Protein AF-0000000081275945 (afdb_homodimer)

Foldseek 3Di:
DAEEEEEDELAQLLLVQAVVLCVPAPPDDYQYEYEYALCPNVNVVVCVVVVHHYHYWNHQLADQVRRLVRLVPIDDFKYWYAYSNKGWAHCQVVLVVVVCVVCPPAWAKEAAEEEECDCPPPPRHHHDHQDLDSVRHNVVVVRVVLVPDDQDAKDFLDHDPRIMTGSCLCVVLPHFDSLQPNCVCSSLVSVLSSLLVPYLTYMHRRSRYMYGSPPPCVVVFDHAPNQLLVLLVQVAGSVCPSVVQSNCSRDPPSVVDDSRDDHDPVSNVVNVVCVPDDPPVVVCCVTCVPSVNGHDDPPDPPPPPD/DAEEEEEDELAQLLLVQAVVLCVPAPPDDYQYEYEYALCPNVNVVVCVVVVHHYHYWNHQLADQVRRLVRLVPIDDFKYWYAYSNKGWAHCQVVLVVVVCVVCPPAWAKEAAEEEECDCPPPPRHHHDHQDLHSVRHNVVVVRVVLVPDDQDAKDFLDHDPRIMTGSCLCVVLPHFDSLQPNCPCSSLVSVLSSLLVPYLTYMHRRSRYMYGSPPPCVVVFDHAPNQLLVLLVQVAGSVCPSVVQSNCSRDPPSVVDDSRDDHDPVSNVVNVVCVPDDPPVVVCCVTCVPSVNGHDDPPDPRPPPD

Nearest PDB structures (foldseek):
  6nqt-assembly1_A  TM=5.683E-01  e=6.357E-11  Homo sapiens
  4d11-assembly1_B  TM=5.489E-01  e=9.739E-11  Homo sapiens
  6nqt-assembly3_F  TM=5.423E-01  e=8.622E-11  Homo sapiens
  6nqt-assembly3_E-2  TM=5.352E-01  e=9.739E-11  Homo sapiens
  6h4m-assembly3_P  TM=6.325E-01  e=1.311E-06  Staphylococcus aureus subsp. aureus N315

Organism: Ralstonia solanacearum (NCBI:txid305)

Structure (mmCIF, N/CA/C/O backbone):
data_AF-0000000081275945-model_v1
#
loop_
_entity.id
_entity.type
_entity.pdbx_description
1 polymer Glycosyltransferase
#
loop_
_atom_site.group_PDB
_atom_site.id
_atom_site.type_symbol
_atom_site.label_atom_id
_atom_site.label_alt_id
_atom_site.label_comp_id
_atom_site.label_asym_id
_atom_site.label_entity_id
_atom_site.label_seq_id
_atom_site.pdbx_PDB_ins_code
_atom_site.Cartn_x
_atom_site.Cartn_y
_atom_site.Cartn_z
_atom_site.occupancy
_atom_site.B_iso_or_equiv
_atom_site.auth_seq_id
_atom_site.auth_comp_id
_atom_site.auth_asym_id
_atom_site.auth_atom_id
_atom_site.pdbx_PDB_model_num
ATOM 1 N N . MET A 1 1 ? -8.793 5.34 21.632 1 93.37 1 MET A N 1
ATOM 2 C CA . MET A 1 1 ? -7.373 5.041 21.471 1 93.37 1 MET A CA 1
ATOM 3 C C . MET A 1 1 ? -7.004 4.93 19.996 1 93.37 1 MET A C 1
ATOM 5 O O . MET A 1 1 ? -7.777 4.398 19.197 1 93.37 1 MET A O 1
ATOM 9 N N . PHE A 1 2 ? -5.92 5.597 19.597 1 98.41 2 PHE A N 1
ATOM 10 C CA . PHE A 1 2 ? -5.43 5.589 18.223 1 98.41 2 PHE A CA 1
ATOM 11 C C . PHE A 1 2 ? -3.974 5.143 18.171 1 98.41 2 PHE A C 1
ATOM 13 O O . PHE A 1 2 ? -3.258 5.223 19.171 1 98.41 2 PHE A O 1
ATOM 20 N N . SER A 1 3 ? -3.589 4.528 17.109 1 98.8 3 SER A N 1
ATOM 21 C CA . SER A 1 3 ? -2.171 4.451 16.772 1 98.8 3 SER A CA 1
ATOM 22 C C . SER A 1 3 ? -1.701 5.719 16.067 1 98.8 3 SER A C 1
ATOM 24 O O . SER A 1 3 ? -2.115 5.999 14.94 1 98.8 3 SER A O 1
ATOM 26 N N . ILE A 1 4 ? -0.841 6.495 16.691 1 98.92 4 ILE A N 1
ATOM 27 C CA . ILE A 1 4 ? -0.388 7.772 16.153 1 98.92 4 ILE A CA 1
ATOM 28 C C . ILE A 1 4 ? 0.962 7.592 15.463 1 98.92 4 ILE A C 1
ATOM 30 O O . ILE A 1 4 ? 1.951 7.229 16.104 1 98.92 4 ILE A O 1
ATOM 34 N N . LEU A 1 5 ? 0.997 7.812 14.179 1 98.88 5 LEU A N 1
ATOM 35 C CA . LEU A 1 5 ? 2.211 7.712 13.376 1 98.88 5 LEU A CA 1
ATOM 36 C C . LEU A 1 5 ? 2.858 9.081 13.196 1 98.88 5 LEU A C 1
ATOM 38 O O . LEU A 1 5 ? 2.214 10.019 12.722 1 98.88 5 LEU A O 1
ATOM 42 N N . ILE A 1 6 ? 4.149 9.181 13.519 1 98.76 6 ILE A N 1
ATOM 43 C CA . ILE A 1 6 ? 4.857 10.453 13.428 1 98.76 6 ILE A CA 1
ATOM 44 C C . ILE A 1 6 ? 6.187 10.252 12.706 1 98.76 6 ILE A C 1
ATOM 46 O O . ILE A 1 6 ? 7.115 9.654 13.256 1 98.76 6 ILE A O 1
ATOM 50 N N . PRO A 1 7 ? 6.316 10.725 11.525 1 97.99 7 PRO A N 1
ATOM 51 C CA . PRO A 1 7 ? 7.638 10.774 10.896 1 97.99 7 PRO A CA 1
ATOM 52 C C . PRO A 1 7 ? 8.461 11.979 11.346 1 97.99 7 PRO A C 1
ATOM 54 O O . PRO A 1 7 ? 7.909 13.059 11.57 1 97.99 7 PRO A O 1
ATOM 57 N N . THR A 1 8 ? 9.705 11.781 11.511 1 97.51 8 THR A N 1
ATOM 58 C CA . THR A 1 8 ? 10.584 12.874 11.912 1 97.51 8 THR A CA 1
ATOM 59 C C . THR A 1 8 ? 11.935 12.767 11.211 1 97.51 8 THR A C 1
ATOM 61 O O . THR A 1 8 ? 12.4 11.665 10.913 1 97.51 8 THR A O 1
ATOM 64 N N . TRP A 1 9 ? 12.497 13.9 10.874 1 96.52 9 TRP A N 1
ATOM 65 C CA . TRP A 1 9 ? 13.81 13.959 10.241 1 96.52 9 TRP A CA 1
ATOM 66 C C . TRP A 1 9 ? 14.696 14.999 10.919 1 96.52 9 TRP A C 1
ATOM 68 O O . TRP A 1 9 ? 14.606 16.192 10.618 1 96.52 9 TRP A O 1
ATOM 78 N N . ASN A 1 10 ? 15.546 14.55 11.836 1 95.21 10 ASN A N 1
ATOM 79 C CA . ASN A 1 10 ? 16.483 15.41 12.552 1 95.21 10 ASN A CA 1
ATOM 80 C C . ASN A 1 10 ? 15.8 16.673 13.07 1 95.21 10 ASN A C 1
ATOM 82 O O . ASN A 1 10 ? 16.256 17.785 12.799 1 95.21 10 ASN A O 1
ATOM 86 N N . ASN A 1 11 ? 14.772 16.487 13.793 1 95.91 11 ASN A N 1
ATOM 87 C CA . ASN A 1 11 ? 13.92 17.553 14.309 1 95.91 11 ASN A CA 1
ATOM 88 C C . ASN A 1 11 ? 13.531 17.306 15.764 1 95.91 11 ASN A C 1
ATOM 90 O O . ASN A 1 11 ? 12.373 17.492 16.142 1 95.91 11 ASN A O 1
ATOM 94 N N . LEU A 1 12 ? 14.466 16.996 16.586 1 97.72 12 LEU A N 1
ATOM 95 C CA . LEU A 1 12 ? 14.256 16.484 17.936 1 97.72 12 LEU A CA 1
ATOM 96 C C . LEU A 1 12 ? 13.453 17.473 18.774 1 97.72 12 LEU A C 1
ATOM 98 O O . LEU A 1 12 ? 12.478 17.092 19.427 1 97.72 12 LEU A O 1
ATOM 102 N N . PRO A 1 13 ? 13.761 18.812 18.769 1 97.78 13 PRO A N 1
ATOM 103 C CA . PRO A 1 13 ? 12.997 19.708 19.64 1 97.78 13 PRO A CA 1
ATOM 104 C C . PRO A 1 13 ? 11.509 19.736 19.298 1 97.78 13 PRO A C 1
ATOM 106 O O . PRO A 1 13 ? 10.666 19.786 20.197 1 97.78 13 PRO A O 1
ATOM 109 N N . TYR A 1 14 ? 11.193 19.664 18.021 1 97.69 14 TYR A N 1
ATOM 110 C CA . TYR A 1 14 ? 9.797 19.633 17.6 1 97.69 14 TYR A CA 1
ATOM 111 C C . TYR A 1 14 ? 9.133 18.323 18.008 1 97.69 14 TYR A C 1
ATOM 113 O O . TYR A 1 14 ? 8.007 18.321 18.512 1 97.69 14 TYR A O 1
ATOM 121 N N . LEU A 1 15 ? 9.831 17.261 17.764 1 98.21 15 LEU A N 1
ATOM 122 C CA . LEU A 1 15 ? 9.294 15.951 18.112 1 98.21 15 LEU A CA 1
ATOM 123 C C . LEU A 1 15 ? 8.979 15.871 19.602 1 98.21 15 LEU A C 1
ATOM 125 O O . LEU A 1 15 ? 7.934 15.344 19.992 1 98.21 15 LEU A O 1
ATOM 129 N N . GLN A 1 16 ? 9.868 16.356 20.435 1 98.6 16 GLN A N 1
ATOM 130 C CA . GLN A 1 16 ? 9.67 16.337 21.88 1 98.6 16 GLN A CA 1
ATOM 131 C C . GLN A 1 16 ? 8.414 17.109 22.273 1 98.6 16 GLN A C 1
ATOM 133 O O . GLN A 1 16 ? 7.609 16.628 23.074 1 98.6 16 GLN A O 1
ATOM 138 N N . LEU A 1 17 ? 8.26 18.294 21.689 1 98.09 17 LEU A N 1
ATOM 139 C CA . LEU A 1 17 ? 7.067 19.085 21.971 1 98.09 17 LEU A CA 1
ATOM 140 C C . LEU A 1 17 ? 5.808 18.347 21.53 1 98.09 17 LEU A C 1
ATOM 142 O O . LEU A 1 17 ? 4.802 18.345 22.243 1 98.09 17 LEU A O 1
ATOM 146 N N . CYS A 1 18 ? 5.875 17.748 20.367 1 98.47 18 CYS A N 1
ATOM 147 C CA . CYS A 1 18 ? 4.748 17.01 19.808 1 98.47 18 CYS A CA 1
ATOM 148 C C . CYS A 1 18 ? 4.333 15.868 20.728 1 98.47 18 CYS A C 1
ATOM 150 O O . CYS A 1 18 ? 3.182 15.804 21.164 1 98.47 18 CYS A O 1
ATOM 152 N N . ILE A 1 19 ? 5.259 15.031 21.103 1 98.79 19 ILE A N 1
ATOM 153 C CA . ILE A 1 19 ? 4.978 13.842 21.899 1 98.79 19 ILE A CA 1
ATOM 154 C C . ILE A 1 19 ? 4.547 14.252 23.306 1 98.79 19 ILE A C 1
ATOM 156 O O . ILE A 1 19 ? 3.617 13.673 23.871 1 98.79 19 ILE A O 1
ATOM 160 N N . GLU A 1 20 ? 5.212 15.234 23.873 1 98.39 20 GLU A N 1
ATOM 161 C CA . GLU A 1 20 ? 4.82 15.724 25.191 1 98.39 20 GLU A CA 1
ATOM 162 C C . GLU A 1 20 ? 3.387 16.247 25.182 1 98.39 20 GLU A C 1
ATOM 164 O O . GLU A 1 20 ? 2.631 16.02 26.129 1 98.39 20 GLU A O 1
ATOM 169 N N . SER A 1 21 ? 3.039 16.983 24.143 1 98.66 21 SER A N 1
ATOM 170 C CA . SER A 1 21 ? 1.681 17.509 24.057 1 98.66 21 SER A CA 1
ATOM 171 C C . SER A 1 21 ? 0.657 16.382 23.965 1 98.66 21 SER A C 1
ATOM 173 O O . SER A 1 21 ? -0.439 16.485 24.521 1 98.66 21 SER A O 1
ATOM 175 N N . ILE A 1 22 ? 0.912 15.263 23.225 1 98.73 22 ILE A N 1
ATOM 176 C CA . ILE A 1 22 ? 0.034 14.1 23.158 1 98.73 22 ILE A CA 1
ATOM 177 C C . ILE A 1 22 ? -0.134 13.499 24.552 1 98.73 22 ILE A C 1
ATOM 179 O O . ILE A 1 22 ? -1.255 13.217 24.982 1 98.73 22 ILE A O 1
ATOM 183 N N . ARG A 1 23 ? 0.96 13.367 25.273 1 98.18 23 ARG A N 1
ATOM 184 C CA . ARG A 1 23 ? 0.937 12.754 26.597 1 98.18 23 ARG A CA 1
ATOM 185 C C . ARG A 1 23 ? 0.166 13.62 27.587 1 98.18 23 ARG A C 1
ATOM 187 O O . ARG A 1 23 ? -0.588 13.105 28.415 1 98.18 23 ARG A O 1
ATOM 194 N N . ARG A 1 24 ? 0.3 14.868 27.473 1 97.97 24 ARG A N 1
ATOM 195 C CA . ARG A 1 24 ? -0.245 15.783 28.47 1 97.97 24 ARG A CA 1
ATOM 196 C C . ARG A 1 24 ? -1.715 16.081 28.195 1 97.97 24 ARG A C 1
ATOM 198 O O . ARG A 1 24 ? -2.5 16.271 29.126 1 97.97 24 ARG A O 1
ATOM 205 N N . HIS A 1 25 ? -2.066 16.153 26.984 1 98.29 25 HIS A N 1
ATOM 206 C CA . HIS A 1 25 ? -3.356 16.761 26.676 1 98.29 25 HIS A CA 1
ATOM 207 C C . HIS A 1 25 ? -4.342 15.724 26.148 1 98.29 25 HIS A C 1
ATOM 209 O O . HIS A 1 25 ? -5.47 16.063 25.784 1 98.29 25 HIS A O 1
ATOM 215 N N . SER A 1 26 ? -3.964 14.441 26.08 1 98.45 26 SER A N 1
ATOM 216 C CA . SER A 1 26 ? -4.862 13.394 25.604 1 98.45 26 SER A CA 1
ATOM 217 C C . SER A 1 26 ? -5.705 12.829 26.742 1 98.45 26 SER A C 1
ATOM 219 O O . SER A 1 26 ? -5.217 12.671 27.864 1 98.45 26 SER A O 1
ATOM 221 N N . ALA A 1 27 ? -6.92 12.495 26.472 1 98.13 27 ALA A N 1
ATOM 222 C CA . ALA A 1 27 ? -7.834 11.855 27.414 1 98.13 27 ALA A CA 1
ATOM 223 C C . ALA A 1 27 ? -7.655 10.34 27.409 1 98.13 27 ALA A C 1
ATOM 225 O O . ALA A 1 27 ? -8.056 9.658 28.356 1 98.13 27 ALA A O 1
ATOM 226 N N . PHE A 1 28 ? -7.091 9.815 26.365 1 98.04 28 PHE A N 1
ATOM 227 C CA . PHE A 1 28 ? -6.907 8.379 26.189 1 98.04 28 PHE A CA 1
ATOM 228 C C . PHE A 1 28 ? -5.428 8.035 26.051 1 98.04 28 PHE A C 1
ATOM 230 O O . PHE A 1 28 ? -4.611 8.903 25.737 1 98.04 28 PHE A O 1
ATOM 237 N N . GLU A 1 29 ? -5.121 6.796 26.38 1 97.29 29 GLU A N 1
ATOM 238 C CA . GLU A 1 29 ? -3.778 6.3 26.099 1 97.29 29 GLU A CA 1
ATOM 239 C C . GLU A 1 29 ? -3.64 5.873 24.641 1 97.29 29 GLU A C 1
ATOM 241 O O . GLU A 1 29 ? -4.303 4.932 24.199 1 97.29 29 GLU A O 1
ATOM 246 N N . HIS A 1 30 ? -2.798 6.543 23.949 1 98.48 30 HIS A N 1
ATOM 247 C CA . HIS A 1 30 ? -2.578 6.254 22.537 1 98.48 30 HIS A CA 1
ATOM 248 C C . HIS A 1 30 ? -1.266 5.506 22.325 1 98.48 30 HIS A C 1
ATOM 250 O O . HIS A 1 30 ? -0.361 5.582 23.16 1 98.48 30 HIS A O 1
ATOM 256 N N . GLU A 1 31 ? -1.251 4.701 21.315 1 98.5 31 GLU A N 1
ATOM 257 C CA . GLU A 1 31 ? -0.007 4.129 20.808 1 98.5 31 GLU A CA 1
ATOM 258 C C . GLU A 1 31 ? 0.742 5.128 19.931 1 98.5 31 GLU A C 1
ATOM 260 O O . GLU A 1 31 ? 0.194 5.633 18.948 1 98.5 31 GLU A O 1
ATOM 265 N N . ILE A 1 32 ? 1.976 5.472 20.318 1 98.84 32 ILE A N 1
ATOM 266 C CA . ILE A 1 32 ? 2.779 6.402 19.531 1 98.84 32 ILE A CA 1
ATOM 267 C C . ILE A 1 32 ? 3.863 5.636 18.776 1 98.84 32 ILE A C 1
ATOM 269 O O . ILE A 1 32 ? 4.655 4.909 19.381 1 98.84 32 ILE A O 1
ATOM 273 N N . ILE A 1 33 ? 3.873 5.74 17.5 1 98.84 33 ILE A N 1
ATOM 274 C CA . ILE A 1 33 ? 4.841 5.098 16.618 1 98.84 33 ILE A CA 1
ATOM 275 C C . ILE A 1 33 ? 5.603 6.16 15.828 1 98.84 33 ILE A C 1
ATOM 277 O O . ILE A 1 33 ? 5.002 6.943 15.088 1 98.84 33 ILE A O 1
ATOM 281 N N . VAL A 1 34 ? 6.935 6.175 15.951 1 98.83 34 VAL A N 1
ATOM 282 C CA . VAL A 1 34 ? 7.753 7.198 15.308 1 98.83 34 VAL A CA 1
ATOM 283 C C . VAL A 1 34 ? 8.594 6.568 14.201 1 98.83 34 VAL A C 1
ATOM 285 O O . VAL A 1 34 ? 9.165 5.49 14.383 1 98.83 34 VAL A O 1
ATOM 288 N N . HIS A 1 35 ? 8.6 7.149 13.055 1 98.54 35 HIS A N 1
ATOM 289 C CA . HIS A 1 35 ? 9.637 6.823 12.083 1 98.54 35 HIS A CA 1
ATOM 290 C C . HIS A 1 35 ? 10.757 7.858 12.102 1 98.54 35 HIS A C 1
ATOM 292 O O . HIS A 1 35 ? 10.519 9.041 11.844 1 98.54 35 HIS A O 1
ATOM 298 N N . VAL A 1 36 ? 11.958 7.4 12.322 1 98.39 36 VAL A N 1
ATOM 299 C CA . VAL A 1 36 ? 13.105 8.297 12.415 1 98.39 36 VAL A CA 1
ATOM 300 C C . VAL A 1 36 ? 13.908 8.245 11.118 1 98.39 36 VAL A C 1
ATOM 302 O O . VAL A 1 36 ? 14.534 7.229 10.808 1 98.39 36 VAL A O 1
ATOM 305 N N . ASN A 1 37 ? 13.833 9.302 10.373 1 96.96 37 ASN A N 1
ATOM 306 C CA . ASN A 1 37 ? 14.748 9.481 9.25 1 96.96 37 ASN A CA 1
ATOM 307 C C . ASN A 1 37 ? 16.113 9.981 9.714 1 96.96 37 ASN A C 1
ATOM 309 O O . ASN A 1 37 ? 16.22 11.066 10.288 1 96.96 37 ASN A O 1
ATOM 313 N N . GLU A 1 38 ? 17.226 9.25 9.409 1 95.34 38 GLU A N 1
ATOM 314 C CA . GLU A 1 38 ? 18.602 9.604 9.745 1 95.34 38 GLU A CA 1
ATOM 315 C C . GLU A 1 38 ? 18.81 9.636 11.257 1 95.34 38 GLU A C 1
ATOM 317 O O . GLU A 1 38 ? 19.193 8.63 11.857 1 95.34 38 GLU A O 1
ATOM 322 N N . GLY A 1 39 ? 18.215 10.647 11.979 1 95.79 39 GLY A N 1
ATOM 323 C CA . GLY A 1 39 ? 18.188 10.663 13.433 1 95.79 39 GLY A CA 1
ATOM 324 C C . GLY A 1 39 ? 19.537 10.98 14.052 1 95.79 39 GLY A C 1
ATOM 325 O O . GLY A 1 39 ? 19.783 10.657 15.216 1 95.79 39 GLY A O 1
ATOM 326 N N . THR A 1 40 ? 20.44 11.647 13.35 1 96.33 40 THR A N 1
ATOM 327 C CA . THR A 1 40 ? 21.801 11.904 13.806 1 96.33 40 THR A CA 1
ATOM 328 C C . THR A 1 40 ? 21.836 13.094 14.762 1 96.33 40 THR A C 1
ATOM 330 O O . THR A 1 40 ? 22.87 13.378 15.37 1 96.33 40 THR A O 1
ATOM 333 N N . ASP A 1 41 ? 20.768 13.779 14.98 1 97.12 41 ASP A N 1
ATOM 334 C CA . ASP A 1 41 ? 20.715 14.938 15.866 1 97.12 41 ASP A CA 1
ATOM 335 C C . ASP A 1 41 ? 20.334 14.527 17.286 1 97.12 41 ASP A C 1
ATOM 337 O O . ASP A 1 41 ? 19.951 15.369 18.101 1 97.12 41 ASP A O 1
ATOM 341 N N . GLY A 1 42 ? 20.373 13.243 17.53 1 98.33 42 GLY A N 1
ATOM 342 C CA . GLY A 1 42 ? 19.984 12.737 18.837 1 98.33 42 GLY A CA 1
ATOM 343 C C . GLY A 1 42 ? 18.57 12.19 18.868 1 98.33 42 GLY A C 1
ATOM 344 O O . GLY A 1 42 ? 18.15 11.596 19.863 1 98.33 42 GLY A O 1
ATOM 345 N N . THR A 1 43 ? 17.845 12.317 17.802 1 98.39 43 THR A N 1
ATOM 346 C CA . THR A 1 43 ? 16.446 11.91 17.736 1 98.39 43 THR A CA 1
ATOM 347 C C . THR A 1 43 ? 16.309 10.406 17.953 1 98.39 43 THR A C 1
ATOM 349 O O . THR A 1 43 ? 15.478 9.962 18.748 1 98.39 43 THR A O 1
ATOM 352 N N . LEU A 1 44 ? 17.117 9.646 17.236 1 98.29 44 LEU A N 1
ATOM 353 C CA . LEU A 1 44 ? 17.012 8.195 17.346 1 98.29 44 LEU A CA 1
ATOM 354 C C . LEU A 1 44 ? 17.283 7.736 18.774 1 98.29 44 LEU A C 1
ATOM 356 O O . LEU A 1 44 ? 16.537 6.921 19.321 1 98.29 44 LEU A O 1
ATOM 360 N N . GLU A 1 45 ? 18.308 8.252 19.39 1 98.39 45 GLU A N 1
ATOM 361 C CA . GLU A 1 45 ? 18.65 7.921 20.77 1 98.39 45 GLU A CA 1
ATOM 362 C C . GLU A 1 45 ? 17.517 8.288 21.723 1 98.39 45 GLU A C 1
ATOM 364 O O . GLU A 1 45 ? 17.196 7.527 22.638 1 98.39 45 GLU A O 1
ATOM 369 N N . TRP A 1 46 ? 16.998 9.423 21.521 1 98.76 46 TRP A N 1
ATOM 370 C CA . TRP A 1 46 ? 15.922 9.893 22.388 1 98.76 46 TRP A CA 1
ATOM 371 C C . TRP A 1 46 ? 14.692 9 22.261 1 98.76 46 TRP A C 1
ATOM 373 O O . TRP A 1 46 ? 14.092 8.614 23.267 1 98.76 46 TRP A O 1
ATOM 383 N N . VAL A 1 47 ? 14.3 8.659 21.054 1 98.71 47 VAL A N 1
ATOM 384 C CA . VAL A 1 47 ? 13.146 7.803 20.796 1 98.71 47 VAL A CA 1
ATOM 385 C C . VAL A 1 47 ? 13.343 6.45 21.475 1 98.71 47 VAL A C 1
ATOM 387 O O . VAL A 1 47 ? 12.426 5.93 22.115 1 98.71 47 VAL A O 1
ATOM 390 N N . ARG A 1 48 ? 14.49 5.919 21.345 1 97.94 48 ARG A N 1
ATOM 391 C CA . ARG A 1 48 ? 14.818 4.648 21.981 1 97.94 48 ARG A CA 1
ATOM 392 C C . ARG A 1 48 ? 14.768 4.766 23.501 1 97.94 48 ARG A C 1
ATOM 394 O O . ARG A 1 48 ? 14.222 3.894 24.179 1 97.94 48 ARG A O 1
ATOM 401 N N . ALA A 1 49 ? 15.298 5.839 24.017 1 98.28 49 ALA A N 1
ATOM 402 C CA . ALA A 1 49 ? 15.317 6.065 25.459 1 98.28 49 ALA A CA 1
ATOM 403 C C . ALA A 1 49 ? 13.901 6.197 26.013 1 98.28 49 ALA A C 1
ATOM 405 O O . ALA A 1 49 ? 13.632 5.797 27.148 1 98.28 49 ALA A O 1
ATOM 406 N N . GLN A 1 50 ? 13.012 6.727 25.233 1 98.05 50 GLN A N 1
ATOM 407 C CA . GLN A 1 50 ? 11.624 6.907 25.646 1 98.05 50 GLN A CA 1
ATOM 408 C C . GLN A 1 50 ? 10.845 5.599 25.544 1 98.05 50 GLN A C 1
ATOM 410 O O . GLN A 1 50 ? 9.685 5.527 25.955 1 98.05 50 GLN A O 1
ATOM 415 N N . GLY A 1 51 ? 11.432 4.59 24.969 1 97.28 51 GLY A N 1
ATOM 416 C CA . GLY A 1 51 ? 10.75 3.318 24.789 1 97.28 51 GLY A CA 1
ATOM 417 C C . GLY A 1 51 ? 9.633 3.38 23.765 1 97.28 51 GLY A C 1
ATOM 418 O O . GLY A 1 51 ? 8.678 2.603 23.832 1 97.28 51 GLY A O 1
ATOM 419 N N . LEU A 1 52 ? 9.708 4.295 22.87 1 98.04 52 LEU A N 1
ATOM 420 C CA . LEU A 1 52 ? 8.674 4.44 21.851 1 98.04 52 LEU A CA 1
ATOM 421 C C . LEU A 1 52 ? 8.848 3.4 20.748 1 98.04 52 LEU A C 1
ATOM 423 O O . LEU A 1 52 ? 9.974 3.105 20.34 1 98.04 52 LEU A O 1
ATOM 427 N N . ARG A 1 53 ? 7.746 2.804 20.344 1 97.85 53 ARG A N 1
ATOM 428 C CA . ARG A 1 53 ? 7.798 2.013 19.119 1 97.85 53 ARG A CA 1
ATOM 429 C C . ARG A 1 53 ? 8.254 2.862 17.937 1 97.85 53 ARG A C 1
ATOM 431 O O . ARG A 1 53 ? 7.85 4.019 17.805 1 97.85 53 ARG A O 1
ATOM 438 N N . HIS A 1 54 ? 9.197 2.275 17.164 1 98.27 54 HIS A N 1
ATOM 439 C CA . HIS A 1 54 ? 9.715 3.122 16.096 1 98.27 54 HIS A CA 1
ATOM 440 C C . HIS A 1 54 ? 10.286 2.285 14.957 1 98.27 54 HIS A C 1
ATOM 442 O O . HIS A 1 54 ? 10.553 1.093 15.13 1 98.27 54 HIS A O 1
ATOM 448 N N . THR A 1 55 ? 10.289 2.79 13.811 1 97.8 55 THR A N 1
ATOM 449 C CA . THR A 1 55 ? 11.113 2.373 12.682 1 97.8 55 THR A CA 1
ATOM 450 C C . THR A 1 55 ? 12.173 3.425 12.368 1 97.8 5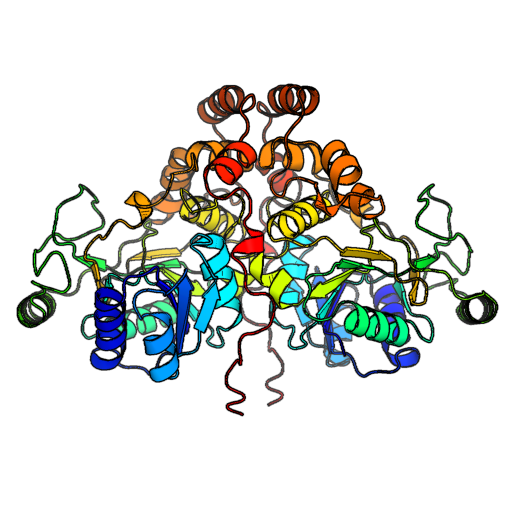5 THR A C 1
ATOM 452 O O . THR A 1 55 ? 12.1 4.553 12.86 1 97.8 55 THR A O 1
ATOM 455 N N . TRP A 1 56 ? 13.176 3.009 11.639 1 97.72 56 TRP A N 1
ATOM 456 C CA . TRP A 1 56 ? 14.302 3.908 11.411 1 97.72 56 TRP A CA 1
ATOM 457 C C . TRP A 1 56 ? 14.943 3.643 10.053 1 97.72 56 TRP A C 1
ATOM 459 O O . TRP A 1 56 ? 14.946 2.507 9.572 1 97.72 56 TRP A O 1
ATOM 469 N N . SER A 1 57 ? 15.425 4.708 9.398 1 97.55 57 SER A N 1
ATOM 470 C CA . SER A 1 57 ? 16.235 4.658 8.185 1 97.55 57 SER A CA 1
ATOM 471 C C . SER A 1 57 ? 17.527 5.45 8.349 1 97.55 57 SER A C 1
ATOM 473 O O . SER A 1 57 ? 17.589 6.389 9.147 1 97.55 57 SER A O 1
ATOM 475 N N . LYS A 1 58 ? 18.508 5.106 7.615 1 97.07 58 LYS A N 1
ATOM 476 C CA . LYS A 1 58 ? 19.821 5.737 7.712 1 97.07 58 LYS A CA 1
ATOM 477 C C . LYS A 1 58 ? 19.798 7.149 7.135 1 97.07 58 LYS A C 1
ATOM 479 O O . LYS A 1 58 ? 20.632 7.984 7.49 1 97.07 58 LYS A O 1
ATOM 484 N N . GLY A 1 59 ? 18.921 7.385 6.228 1 95.69 59 GLY A N 1
ATOM 485 C CA . GLY A 1 59 ? 18.672 8.686 5.627 1 95.69 59 GLY A CA 1
ATOM 486 C C . GLY A 1 59 ? 17.196 9.006 5.485 1 95.69 59 GLY A C 1
ATOM 487 O O . GLY A 1 59 ? 16.346 8.288 6.017 1 95.69 59 GLY A O 1
ATOM 488 N N . ASN A 1 60 ? 16.892 10.135 4.917 1 95.04 60 ASN A N 1
ATOM 489 C CA . ASN A 1 60 ? 15.508 10.516 4.659 1 95.04 60 ASN A CA 1
ATOM 490 C C . ASN A 1 60 ? 14.908 9.707 3.512 1 95.04 60 ASN A C 1
ATOM 492 O O . ASN A 1 60 ? 15.247 9.928 2.348 1 95.04 60 ASN A O 1
ATOM 496 N N . VAL A 1 61 ? 13.997 8.839 3.818 1 96.66 61 VAL A N 1
ATOM 497 C CA . VAL A 1 61 ? 13.431 7.962 2.798 1 96.66 61 VAL A CA 1
ATOM 498 C C . VAL A 1 61 ? 12.085 8.512 2.332 1 96.66 61 VAL A C 1
ATOM 500 O O . VAL A 1 61 ? 11.344 7.833 1.617 1 96.66 61 VAL A O 1
ATOM 503 N N . GLY A 1 62 ? 11.752 9.674 2.737 1 95.66 62 GLY A N 1
ATOM 504 C CA . GLY A 1 62 ? 10.5 10.295 2.337 1 95.66 62 GLY A CA 1
ATOM 505 C C . GLY A 1 62 ? 9.317 9.845 3.173 1 95.66 62 GLY A C 1
ATOM 506 O O . GLY A 1 62 ? 9.417 8.878 3.93 1 95.66 62 GLY A O 1
ATOM 507 N N . VAL A 1 63 ? 8.21 10.502 3.032 1 96.59 63 VAL A N 1
ATOM 508 C CA . VAL A 1 63 ? 7.053 10.286 3.894 1 96.59 63 VAL A CA 1
ATOM 509 C C . VAL A 1 63 ? 6.326 9.011 3.473 1 96.59 63 VAL A C 1
ATOM 511 O O . VAL A 1 63 ? 5.736 8.321 4.308 1 96.59 63 VAL A O 1
ATOM 514 N N . CYS A 1 64 ? 6.392 8.642 2.193 1 98.05 64 CYS A N 1
ATOM 515 C CA . CYS A 1 64 ? 5.646 7.488 1.704 1 98.05 64 CYS A CA 1
ATOM 516 C C . CYS A 1 64 ? 6.162 6.199 2.334 1 98.05 64 CYS A C 1
ATOM 518 O O . CYS A 1 64 ? 5.408 5.479 2.991 1 98.05 64 CYS A O 1
ATOM 520 N N . LEU A 1 65 ? 7.466 5.978 2.248 1 98.15 65 LEU A N 1
ATOM 521 C CA . LEU A 1 65 ? 8.05 4.781 2.842 1 98.15 65 LEU A CA 1
ATOM 522 C C . LEU A 1 65 ? 7.998 4.848 4.364 1 98.15 65 LEU A C 1
ATOM 524 O O . LEU A 1 65 ? 7.716 3.846 5.025 1 98.15 65 LEU A O 1
ATOM 528 N N . ALA A 1 66 ? 8.215 5.993 4.906 1 97.97 66 ALA A N 1
ATOM 529 C CA . ALA A 1 66 ? 8.234 6.181 6.354 1 97.97 66 ALA A CA 1
ATOM 530 C C . ALA A 1 66 ? 6.896 5.793 6.975 1 97.97 66 ALA A C 1
ATOM 532 O O . ALA A 1 66 ? 6.85 5.014 7.931 1 97.97 66 ALA A O 1
ATOM 533 N N . LEU A 1 67 ? 5.855 6.287 6.419 1 98.41 67 LEU A N 1
ATOM 534 C CA . LEU A 1 67 ? 4.543 6.059 7.015 1 98.41 67 LEU A CA 1
ATOM 535 C C . LEU A 1 67 ? 4.062 4.637 6.743 1 98.41 67 LEU A C 1
ATOM 537 O O . LEU A 1 67 ? 3.385 4.036 7.58 1 98.41 67 LEU A O 1
ATOM 541 N N . ASN A 1 68 ? 4.366 4.121 5.564 1 98.62 68 ASN A N 1
ATOM 542 C CA . ASN A 1 68 ? 4.042 2.719 5.322 1 98.62 68 ASN A CA 1
ATOM 543 C C . ASN A 1 68 ? 4.714 1.804 6.341 1 98.62 68 ASN A C 1
ATOM 545 O O . ASN A 1 68 ? 4.082 0.889 6.873 1 98.62 68 ASN A O 1
ATOM 549 N N . ASP A 1 69 ? 5.968 2.061 6.57 1 97.81 69 ASP A N 1
ATOM 550 C CA . ASP A 1 69 ? 6.723 1.235 7.508 1 97.81 69 ASP A CA 1
ATOM 551 C C . ASP A 1 69 ? 6.178 1.376 8.927 1 97.81 69 ASP A C 1
ATOM 553 O O . ASP A 1 69 ? 6.028 0.383 9.642 1 97.81 69 ASP A O 1
ATOM 557 N N . ALA A 1 70 ? 5.87 2.555 9.311 1 98.26 70 ALA A N 1
ATOM 558 C CA . ALA A 1 70 ? 5.332 2.806 10.646 1 98.26 70 ALA A CA 1
ATOM 559 C C . ALA A 1 70 ? 3.943 2.193 10.802 1 98.26 70 ALA A C 1
ATOM 561 O O . ALA A 1 70 ? 3.616 1.641 11.855 1 98.26 70 ALA A O 1
ATOM 562 N N . ALA A 1 71 ? 3.124 2.281 9.776 1 98.29 71 ALA A N 1
ATOM 563 C CA . ALA A 1 71 ? 1.746 1.799 9.822 1 98.29 71 ALA A CA 1
ATOM 564 C C . ALA A 1 71 ? 1.699 0.291 10.048 1 98.29 71 ALA A C 1
ATOM 566 O O . ALA A 1 71 ? 0.755 -0.224 10.651 1 98.29 71 ALA A O 1
ATOM 567 N N . ARG A 1 72 ? 2.731 -0.345 9.558 1 95.84 72 ARG A N 1
ATOM 568 C CA . ARG A 1 72 ? 2.813 -1.791 9.734 1 95.84 72 ARG A CA 1
ATOM 569 C C . ARG A 1 72 ? 2.788 -2.165 11.213 1 95.84 72 ARG A C 1
ATOM 571 O O . ARG A 1 72 ? 2.321 -3.246 11.577 1 95.84 72 ARG A O 1
ATOM 578 N N . LEU A 1 73 ? 3.206 -1.292 12.138 1 96.7 73 LEU A N 1
ATOM 579 C CA . LEU A 1 73 ? 3.339 -1.575 13.563 1 96.7 73 LEU A CA 1
ATOM 580 C C . LEU A 1 73 ? 2.051 -1.238 14.306 1 96.7 73 LEU A C 1
ATOM 582 O O . LEU A 1 73 ? 1.879 -1.626 15.464 1 96.7 73 LEU A O 1
ATOM 586 N N . ALA A 1 74 ? 1.117 -0.543 13.652 1 97.88 74 ALA A N 1
ATOM 587 C CA . ALA A 1 74 ? -0.097 -0.064 14.309 1 97.88 74 ALA A CA 1
ATOM 588 C C . ALA A 1 74 ? -0.984 -1.228 14.739 1 97.88 74 ALA A C 1
ATOM 590 O O . ALA A 1 74 ? -1.14 -2.204 14 1 97.88 74 ALA A O 1
ATOM 591 N N . THR A 1 75 ? -1.596 -1.103 15.912 1 96.78 75 THR A N 1
ATOM 592 C CA . THR A 1 75 ? -2.407 -2.206 16.415 1 96.78 75 THR A CA 1
ATOM 593 C C . THR A 1 75 ? -3.833 -1.744 16.699 1 96.78 75 THR A C 1
ATOM 595 O O . THR A 1 75 ? -4.733 -2.566 16.884 1 96.78 75 THR A O 1
ATOM 598 N N . HIS A 1 76 ? -4.056 -0.435 16.83 1 97.67 76 HIS A N 1
ATOM 599 C CA . HIS A 1 76 ? -5.404 0.066 17.076 1 97.67 76 HIS A CA 1
ATOM 600 C C . HIS A 1 76 ? -6.201 0.162 15.78 1 97.67 76 HIS A C 1
ATOM 602 O O . HIS A 1 76 ? -5.622 0.198 14.691 1 97.67 76 HIS A O 1
ATOM 608 N N . ASP A 1 77 ? -7.476 0.272 15.876 1 96.26 77 ASP A N 1
ATOM 609 C CA . ASP A 1 77 ? -8.372 0.217 14.725 1 96.26 77 ASP A CA 1
ATOM 610 C C . ASP A 1 77 ? -8.296 1.504 13.907 1 96.26 77 ASP A C 1
ATOM 612 O O . ASP A 1 77 ? -8.705 1.532 12.744 1 96.26 77 ASP A O 1
ATOM 616 N N . TRP A 1 78 ? -7.855 2.542 14.541 1 98.07 78 TRP A N 1
ATOM 617 C CA . TRP A 1 78 ? -7.722 3.825 13.86 1 98.07 78 TRP A CA 1
ATOM 618 C C . TRP A 1 78 ? -6.282 4.323 13.913 1 98.07 78 TRP A C 1
ATOM 620 O O . TRP A 1 78 ? -5.617 4.21 14.946 1 98.07 78 TRP A O 1
ATOM 630 N N . ILE A 1 79 ? -5.835 4.865 12.734 1 98.36 79 ILE A N 1
ATOM 631 C CA . ILE A 1 79 ? -4.487 5.409 12.61 1 98.36 79 ILE A CA 1
ATOM 632 C C . ILE A 1 79 ? -4.555 6.926 12.453 1 98.36 79 ILE A C 1
ATOM 634 O O . ILE A 1 79 ? -5.355 7.44 11.667 1 98.36 79 ILE A O 1
ATOM 638 N N . LEU A 1 80 ? -3.784 7.592 13.256 1 98.82 80 LEU A N 1
ATOM 639 C CA . LEU A 1 80 ? -3.617 9.035 13.13 1 98.82 80 LEU A CA 1
ATOM 640 C C . LEU A 1 80 ? -2.225 9.378 12.61 1 98.82 80 LEU A C 1
ATOM 642 O O . LEU A 1 80 ? -1.221 9.02 13.229 1 98.82 80 LEU A O 1
ATOM 646 N N . PHE A 1 81 ? -2.136 9.964 11.448 1 98.61 81 PHE A N 1
ATOM 647 C CA . PHE A 1 81 ? -0.888 10.537 10.96 1 98.61 81 PHE A CA 1
ATOM 648 C C . PHE A 1 81 ? -0.738 11.981 11.424 1 98.61 81 PHE A C 1
ATOM 650 O O . PHE A 1 81 ? -1.597 12.82 11.147 1 98.61 81 PHE A O 1
ATOM 657 N N . MET A 1 82 ? 0.324 12.235 12.071 1 97.95 82 MET A N 1
ATOM 658 C CA . MET A 1 82 ? 0.626 13.56 12.606 1 97.95 82 MET A CA 1
ATOM 659 C C . MET A 1 82 ? 2.064 13.958 12.293 1 97.95 82 MET A C 1
ATOM 661 O O . MET A 1 82 ? 2.979 13.141 12.412 1 97.95 82 MET A O 1
ATOM 665 N N . ASN A 1 83 ? 2.263 15.216 11.882 1 96.96 83 ASN A N 1
ATOM 666 C CA . ASN A 1 83 ? 3.62 15.716 11.69 1 96.96 83 ASN A CA 1
ATOM 667 C C . ASN A 1 83 ? 4.299 16.021 13.022 1 96.96 83 ASN A C 1
ATOM 669 O O . ASN A 1 83 ? 3.627 16.296 14.017 1 96.96 83 ASN A O 1
ATOM 673 N N . ASP A 1 84 ? 5.605 16.021 12.997 1 97.54 84 ASP A N 1
ATOM 674 C CA . ASP A 1 84 ? 6.338 16.148 14.253 1 97.54 84 ASP A CA 1
ATOM 675 C C . ASP A 1 84 ? 6.371 17.6 14.725 1 97.54 84 ASP A C 1
ATOM 677 O O . ASP A 1 84 ? 6.832 17.888 15.831 1 97.54 84 ASP A O 1
ATOM 681 N N . ASP A 1 85 ? 5.839 18.515 13.909 1 97.19 85 ASP A N 1
ATOM 682 C CA . ASP A 1 85 ? 5.842 19.922 14.299 1 97.19 85 ASP A CA 1
ATOM 683 C C . ASP A 1 85 ? 4.439 20.39 14.677 1 97.19 85 ASP A C 1
ATOM 685 O O . ASP A 1 85 ? 4.076 21.543 14.433 1 97.19 85 ASP A O 1
ATOM 689 N N . MET A 1 86 ? 3.698 19.494 15.223 1 97.75 86 MET A N 1
ATOM 690 C CA . MET A 1 86 ? 2.34 19.778 15.68 1 97.75 86 MET A CA 1
ATOM 691 C C . MET A 1 86 ? 2.23 19.619 17.193 1 97.75 86 MET A C 1
ATOM 693 O O . MET A 1 86 ? 2.91 18.778 17.784 1 97.75 86 MET A O 1
ATOM 697 N N . VAL A 1 87 ? 1.36 20.406 17.808 1 98.39 87 VAL A N 1
ATOM 698 C CA . VAL A 1 87 ? 1.114 20.363 19.246 1 98.39 87 VAL A CA 1
ATOM 699 C C . VAL A 1 87 ? -0.379 20.181 19.51 1 98.39 87 VAL A C 1
ATOM 701 O O . VAL A 1 87 ? -1.195 21.002 19.084 1 98.39 87 VAL A O 1
ATOM 704 N N . CYS A 1 88 ? -0.716 19.156 20.208 1 98.54 88 CYS A N 1
ATOM 705 C CA . CYS A 1 88 ? -2.106 18.887 20.56 1 98.54 88 CYS A CA 1
ATOM 706 C C . CYS A 1 88 ? -2.566 19.794 21.695 1 98.54 88 CYS A C 1
ATOM 708 O O . CYS A 1 88 ? -1.764 20.19 22.543 1 98.54 88 CYS A O 1
ATOM 710 N N . THR A 1 89 ? -3.818 20.125 21.743 1 98.14 89 THR A N 1
ATOM 711 C CA . THR A 1 89 ? -4.435 20.882 22.827 1 98.14 89 THR A CA 1
ATOM 712 C C . THR A 1 89 ? -5.465 20.03 23.564 1 98.14 89 THR A C 1
ATOM 714 O O . THR A 1 89 ? -5.881 18.982 23.067 1 98.14 89 THR A O 1
ATOM 717 N N . PRO A 1 90 ? -5.851 20.434 24.739 1 97.49 90 PRO A N 1
ATOM 718 C CA . PRO A 1 90 ? -6.796 19.626 25.512 1 97.49 90 PRO A CA 1
ATOM 719 C C . PRO A 1 90 ? -8.099 19.361 24.76 1 97.49 90 PRO A C 1
ATOM 721 O O . PRO A 1 90 ? -8.665 20.276 24.157 1 97.49 90 PRO A O 1
ATOM 724 N N . GLY A 1 91 ? -8.52 18.072 24.777 1 96.51 91 GLY A N 1
ATOM 725 C CA . GLY A 1 91 ? -9.803 17.705 24.199 1 96.51 91 GLY A CA 1
ATOM 726 C C . GLY A 1 91 ? -9.702 17.27 22.749 1 96.51 91 GLY A C 1
ATOM 727 O O . GLY A 1 91 ? -10.684 16.809 22.164 1 96.51 91 GLY A O 1
ATOM 728 N N . TRP A 1 92 ? -8.502 17.313 22.206 1 97.91 92 TRP A N 1
ATOM 729 C CA . TRP A 1 92 ? -8.34 17.017 20.786 1 97.91 92 TRP A CA 1
ATOM 730 C C . TRP A 1 92 ? -8.761 15.584 20.477 1 97.91 92 TRP A C 1
ATOM 732 O O . TRP A 1 92 ? -9.454 15.334 19.488 1 97.91 92 TRP A O 1
ATOM 742 N N . ASP A 1 93 ? -8.437 14.646 21.315 1 98.39 93 ASP A N 1
ATOM 743 C CA . ASP A 1 93 ? -8.681 13.233 21.041 1 98.39 93 ASP A CA 1
ATOM 744 C C . ASP A 1 93 ? -10.1 12.833 21.439 1 98.39 93 ASP A C 1
ATOM 746 O O . ASP A 1 93 ? -10.687 11.929 20.839 1 98.39 93 ASP A O 1
ATOM 750 N N . ARG A 1 94 ? -10.731 13.535 22.428 1 98.01 94 ARG A N 1
ATOM 751 C CA . ARG A 1 94 ? -12.142 13.31 22.725 1 98.01 94 ARG A CA 1
ATOM 752 C C . ARG A 1 94 ? -13.018 13.679 21.532 1 98.01 94 ARG A C 1
ATOM 754 O O . ARG A 1 94 ? -13.993 12.987 21.235 1 98.01 94 ARG A O 1
ATOM 761 N N . ALA A 1 95 ? -12.649 14.761 20.964 1 97.79 95 ALA A N 1
ATOM 762 C CA . ALA A 1 95 ? -13.389 15.198 19.783 1 97.79 95 ALA A CA 1
ATOM 763 C C . ALA A 1 95 ? -13.282 14.172 18.659 1 97.79 95 ALA A C 1
ATOM 765 O O . ALA A 1 95 ? -14.28 13.843 18.013 1 97.79 95 ALA A O 1
ATOM 766 N N . PHE A 1 96 ? -12.095 13.626 18.403 1 98.44 96 PHE A N 1
ATOM 767 C CA . PHE A 1 96 ? -11.903 12.591 17.393 1 98.44 96 PHE A CA 1
ATOM 768 C C . PHE A 1 96 ? -12.678 11.329 17.757 1 98.44 96 PHE A C 1
ATOM 770 O O . PHE A 1 96 ? -13.309 10.712 16.897 1 98.44 96 PHE A O 1
ATOM 777 N N . GLU A 1 97 ? -12.557 10.994 19.029 1 98.13 97 GLU A N 1
ATOM 778 C CA . GLU A 1 97 ? -13.276 9.808 19.487 1 98.13 97 GLU A CA 1
ATOM 779 C C . GLU A 1 97 ? -14.777 9.945 19.244 1 98.13 97 GLU A C 1
ATOM 781 O O . GLU A 1 97 ? -15.423 9.006 18.775 1 98.13 97 GLU A O 1
ATOM 786 N N . SER A 1 98 ? -15.3 11.095 19.542 1 97.89 98 SER A N 1
ATOM 787 C CA . SER A 1 98 ? -16.714 11.361 19.303 1 97.89 98 SER A CA 1
ATOM 788 C C . SER A 1 98 ? -17.048 11.285 17.817 1 97.89 98 SER A C 1
ATOM 790 O O . SER A 1 98 ? -18.073 10.716 17.434 1 97.89 98 SER A O 1
ATOM 792 N N . ALA A 1 99 ? -16.23 11.837 17.008 1 97.94 99 ALA A N 1
ATOM 793 C CA . ALA A 1 99 ? -16.441 11.807 15.563 1 97.94 99 ALA A CA 1
ATOM 794 C C . ALA A 1 99 ? -16.43 10.375 15.036 1 97.94 99 ALA A C 1
ATOM 796 O O . ALA A 1 99 ? -17.225 10.022 14.162 1 97.94 99 ALA A O 1
ATOM 797 N N . VAL A 1 100 ? -15.519 9.528 15.509 1 97.71 100 VAL A N 1
ATOM 798 C CA . VAL A 1 100 ? -15.423 8.125 15.121 1 97.71 100 VAL A CA 1
ATOM 799 C C . VAL A 1 100 ? -16.729 7.407 15.454 1 97.71 100 VAL A C 1
ATOM 801 O O . VAL A 1 100 ? -17.25 6.642 14.639 1 97.71 100 VAL A O 1
ATOM 804 N N . ARG A 1 101 ? -17.251 7.682 16.608 1 97.06 101 ARG A N 1
ATOM 805 C CA . ARG A 1 101 ? -18.517 7.081 17.016 1 97.06 101 ARG A CA 1
ATOM 806 C C . ARG A 1 101 ? -19.647 7.494 16.079 1 97.06 101 ARG A C 1
ATOM 808 O O . ARG A 1 101 ? -20.516 6.684 15.751 1 97.06 101 ARG A O 1
ATOM 815 N N . GLN A 1 102 ? -19.611 8.676 15.688 1 96.51 102 GLN A N 1
ATOM 816 C CA . GLN A 1 102 ? -20.653 9.205 14.813 1 96.51 102 GLN A CA 1
ATOM 817 C C . GLN A 1 102 ? -20.564 8.593 13.418 1 96.51 102 GLN A C 1
ATOM 819 O O . GLN A 1 102 ? -21.587 8.345 12.777 1 96.51 102 GLN A O 1
ATOM 824 N N . VAL A 1 103 ? -19.382 8.385 12.953 1 94.57 103 VAL A N 1
ATOM 825 C CA . VAL A 1 103 ? -19.147 7.818 11.629 1 94.57 103 VAL A CA 1
ATOM 826 C C . VAL A 1 103 ? -19.604 6.361 11.604 1 94.57 103 VAL A C 1
ATOM 828 O O . VAL A 1 103 ? -20.103 5.878 10.584 1 94.57 103 VAL A O 1
ATOM 831 N N . GLY A 1 104 ? -19.371 5.659 12.689 1 91.65 104 GLY A N 1
ATOM 832 C CA . GLY A 1 104 ? -19.786 4.268 12.78 1 91.65 104 GLY A CA 1
ATOM 833 C C . GLY A 1 104 ? -18.921 3.333 11.955 1 91.65 104 GLY A C 1
ATOM 834 O O . GLY A 1 104 ? -17.692 3.372 12.048 1 91.65 104 GLY A O 1
ATOM 835 N N . ASP A 1 105 ? -19.579 2.523 11.121 1 89.39 105 ASP A N 1
ATOM 836 C CA . ASP A 1 105 ? -18.864 1.473 10.4 1 89.39 105 ASP A CA 1
ATOM 837 C C . ASP A 1 105 ? -18.47 1.939 9 1 89.39 105 ASP A C 1
ATOM 839 O O . ASP A 1 105 ? -18.17 1.119 8.129 1 89.39 105 ASP A O 1
ATOM 843 N N . ARG A 1 106 ? -18.434 3.257 8.801 1 93.34 106 ARG A N 1
ATOM 844 C CA . ARG A 1 106 ? -18.119 3.801 7.484 1 93.34 106 ARG A CA 1
ATOM 845 C C . ARG A 1 106 ? -16.648 4.193 7.391 1 93.34 106 ARG A C 1
ATOM 847 O O . ARG A 1 106 ? -16.015 4.495 8.405 1 93.34 106 ARG A O 1
ATOM 854 N N . PHE A 1 107 ? -16.155 4.059 6.232 1 95.91 107 PHE A N 1
ATOM 855 C CA . PHE A 1 107 ? -14.839 4.629 5.972 1 95.91 107 PHE A CA 1
ATOM 856 C C . PHE A 1 107 ? -14.87 6.147 6.106 1 95.91 107 PHE A C 1
ATOM 858 O O . PHE A 1 107 ? -15.794 6.8 5.617 1 95.91 107 PHE A O 1
ATOM 865 N N . ALA A 1 108 ? -13.887 6.709 6.76 1 97.36 108 ALA A N 1
ATOM 866 C CA . ALA A 1 108 ? -13.862 8.157 6.955 1 97.36 108 ALA A CA 1
ATOM 867 C C . ALA A 1 108 ? -12.429 8.675 7.033 1 97.36 108 ALA A C 1
ATOM 869 O O . ALA A 1 108 ? -11.523 7.953 7.457 1 97.36 108 ALA A O 1
ATOM 870 N N . TYR A 1 109 ? -12.251 9.81 6.529 1 98.36 109 TYR A N 1
ATOM 871 C CA . TYR A 1 109 ? -11.08 10.661 6.711 1 98.36 109 TYR A CA 1
ATOM 872 C C . TYR A 1 109 ? -11.403 11.847 7.612 1 98.36 109 TYR A C 1
ATOM 874 O O . TYR A 1 109 ? -12.145 12.75 7.219 1 98.36 109 TYR A O 1
ATOM 882 N N . LEU A 1 110 ? -10.868 11.833 8.814 1 98.6 110 LEU A N 1
ATOM 883 C CA . LEU A 1 110 ? -11.109 12.898 9.781 1 98.6 110 LEU A CA 1
ATOM 884 C C . LEU A 1 110 ? -9.838 13.704 10.03 1 98.6 110 LEU A C 1
ATOM 886 O O . LEU A 1 110 ? -8.747 13.138 10.122 1 98.6 110 LEU A O 1
ATOM 890 N N . ALA A 1 111 ? -9.947 14.954 10.074 1 98.1 111 ALA A N 1
ATOM 891 C CA . ALA A 1 111 ? -8.829 15.865 10.304 1 98.1 111 ALA A CA 1
ATOM 892 C C . ALA A 1 111 ? -9.109 16.792 11.483 1 98.1 111 ALA A C 1
ATOM 894 O O . ALA A 1 111 ? -10.245 16.879 11.955 1 98.1 111 ALA A O 1
ATOM 895 N N . ALA A 1 112 ? -8.078 17.405 11.961 1 97.34 112 ALA A N 1
ATOM 896 C CA . ALA A 1 112 ? -8.229 18.367 13.049 1 97.34 112 ALA A CA 1
ATOM 897 C C . ALA A 1 112 ? -8.195 19.799 12.523 1 97.34 112 ALA A C 1
ATOM 899 O O . ALA A 1 112 ? -7.678 20.055 11.433 1 97.34 112 ALA A O 1
ATOM 900 N N . GLN A 1 113 ? -8.749 20.626 13.33 1 95.16 113 GLN A N 1
ATOM 901 C CA . GLN A 1 113 ? -8.564 22.054 13.096 1 95.16 113 GLN A CA 1
ATOM 902 C C . GLN A 1 113 ? -7.136 22.484 13.423 1 95.16 113 GLN A C 1
ATOM 904 O O . GLN A 1 113 ? -6.603 22.133 14.477 1 95.16 113 GLN A O 1
ATOM 909 N N . LEU A 1 114 ? -6.61 23.299 12.542 1 95.68 114 LEU A N 1
ATOM 910 C CA . LEU A 1 114 ? -5.23 23.729 12.74 1 95.68 114 LEU A CA 1
ATOM 911 C C . LEU A 1 114 ? -5.166 25.214 13.08 1 95.68 114 LEU A C 1
ATOM 913 O O . LEU A 1 114 ? -5.929 26.014 12.532 1 95.68 114 LEU A O 1
ATOM 917 N N . ILE A 1 115 ? -4.29 25.535 13.976 1 95.84 115 ILE A N 1
ATOM 918 C CA . ILE A 1 115 ? -3.843 26.902 14.22 1 95.84 115 ILE A CA 1
ATOM 919 C C . ILE A 1 115 ? -2.391 27.057 13.774 1 95.84 115 ILE A C 1
ATOM 921 O O . ILE A 1 115 ? -1.53 26.259 14.153 1 95.84 115 ILE A O 1
ATOM 925 N N . GLU A 1 116 ? -2.112 27.987 12.985 1 95.08 116 GLU A N 1
ATOM 926 C CA . GLU A 1 116 ? -0.755 28.248 12.516 1 95.08 116 GLU A CA 1
ATOM 927 C C . GLU A 1 116 ? -0.312 29.665 12.867 1 95.08 116 GLU A C 1
ATOM 929 O O . GLU A 1 116 ? -1.144 30.565 13.004 1 95.08 116 GLU A O 1
ATOM 934 N N . PRO A 1 117 ? 0.992 29.838 12.977 1 94.3 117 PRO A N 1
ATOM 935 C CA . PRO A 1 117 ? 1.476 31.156 13.394 1 94.3 117 PRO A CA 1
ATOM 936 C C . PRO A 1 117 ? 1.409 32.191 12.273 1 94.3 117 PRO A C 1
ATOM 938 O O . PRO A 1 117 ? 1.337 33.393 12.541 1 94.3 117 PRO A O 1
ATOM 941 N N . VAL A 1 118 ? 1.452 31.708 11.048 1 89.94 118 VAL A N 1
ATOM 942 C CA . VAL A 1 118 ? 1.515 32.622 9.913 1 89.94 118 VAL A CA 1
ATOM 943 C C . VAL A 1 118 ? 0.386 32.309 8.933 1 89.94 118 VAL A C 1
ATOM 945 O O . VAL A 1 118 ? 0.043 31.143 8.724 1 89.94 118 VAL A O 1
ATOM 948 N N . ASP A 1 119 ? -0.16 33.316 8.377 1 85.66 119 ASP A N 1
ATOM 949 C CA . ASP A 1 119 ? -1.198 33.154 7.364 1 85.66 119 ASP A CA 1
ATOM 950 C C . ASP A 1 119 ? -0.599 32.72 6.028 1 85.66 119 ASP A C 1
ATOM 952 O O . ASP A 1 119 ? 0.105 33.494 5.376 1 85.66 119 ASP A O 1
ATOM 956 N N . THR A 1 120 ? -0.808 31.593 5.687 1 78.95 120 THR A N 1
ATOM 957 C CA . THR A 1 120 ? -0.295 31.089 4.418 1 78.95 120 THR A CA 1
ATOM 958 C C . THR A 1 120 ? -1.372 31.147 3.338 1 78.95 120 THR A C 1
ATOM 960 O O . THR A 1 120 ? -1.129 30.769 2.19 1 78.95 120 THR A O 1
ATOM 963 N N . GLY A 1 121 ? -2.548 31.608 3.7 1 78.59 121 GLY A N 1
ATOM 964 C CA . GLY A 1 121 ? -3.651 31.651 2.753 1 78.59 121 GLY A CA 1
ATOM 965 C C . GLY A 1 121 ? -4.501 30.395 2.77 1 78.59 121 GLY A C 1
ATOM 966 O O . GLY A 1 121 ? -5.459 30.276 2.003 1 78.59 121 GLY A O 1
ATOM 967 N N . ASN A 1 122 ? -4.118 29.494 3.59 1 76.46 122 ASN A N 1
ATOM 968 C CA . ASN A 1 122 ? -4.898 28.269 3.732 1 76.46 122 ASN A CA 1
ATOM 969 C C . ASN A 1 122 ? -6.192 28.515 4.501 1 76.46 122 ASN A C 1
ATOM 971 O O . ASN A 1 122 ? -6.165 28.762 5.708 1 76.46 122 ASN A O 1
ATOM 975 N N . VAL A 1 123 ? -7.301 28.406 3.861 1 74.89 123 VAL A N 1
ATOM 976 C CA . VAL A 1 123 ? -8.599 28.775 4.416 1 74.89 123 VAL A CA 1
ATOM 977 C C . VAL A 1 123 ? -9.018 27.755 5.473 1 74.89 123 VAL A C 1
ATOM 979 O O . VAL A 1 123 ? -9.951 27.997 6.242 1 74.89 123 VAL A O 1
ATOM 982 N N . GLN A 1 124 ? -8.241 26.729 5.551 1 78.21 124 GLN A N 1
ATOM 983 C CA . GLN A 1 124 ? -8.627 25.65 6.454 1 78.21 124 GLN A CA 1
ATOM 984 C C . GLN A 1 124 ? -7.95 25.802 7.814 1 78.21 124 GLN A C 1
ATOM 986 O O . GLN A 1 124 ? -8.218 25.03 8.736 1 78.21 124 GLN A O 1
ATOM 991 N N . VAL A 1 125 ? -7.125 26.868 7.929 1 85.53 125 VAL A N 1
ATOM 992 C CA . VAL A 1 125 ? -6.352 27.007 9.159 1 85.53 125 VAL A CA 1
ATOM 993 C C . VAL A 1 125 ? -6.683 28.338 9.829 1 85.53 125 VAL A C 1
ATOM 995 O O . VAL A 1 125 ? -6.951 29.332 9.151 1 85.53 125 VAL A O 1
ATOM 998 N N . SER A 1 126 ? -6.743 28.38 11.13 1 90.44 126 SER A N 1
ATOM 999 C CA . SER A 1 126 ? -6.776 29.62 11.897 1 90.44 126 SER A CA 1
ATOM 1000 C C . SER A 1 126 ? -5.37 30.161 12.136 1 90.44 126 SER A C 1
ATOM 1002 O O . SER A 1 126 ? -4.42 29.39 12.283 1 90.44 126 SER A O 1
ATOM 1004 N N . VAL A 1 127 ? -5.349 31.507 12.15 1 93.35 127 VAL A N 1
ATOM 1005 C CA . VAL A 1 127 ? -4.035 32.118 12.322 1 93.35 127 VAL A CA 1
ATOM 1006 C C . VAL A 1 127 ? -3.949 32.781 13.695 1 93.35 127 VAL A C 1
ATOM 1008 O O . VAL A 1 127 ? -4.731 33.683 14.007 1 93.35 127 VAL A O 1
ATOM 1011 N N . ALA A 1 128 ? -3.108 32.336 14.477 1 95.22 128 ALA A N 1
ATOM 1012 C CA . ALA A 1 128 ? -2.742 32.898 15.774 1 95.22 128 ALA A CA 1
ATOM 1013 C C . ALA A 1 128 ? -1.317 32.508 16.159 1 95.22 128 ALA A C 1
ATOM 1015 O O . ALA A 1 128 ? -0.976 31.323 16.179 1 95.22 128 ALA A O 1
ATOM 1016 N N . ASP A 1 129 ? -0.534 33.499 16.435 1 96.42 129 ASP A N 1
ATOM 1017 C CA . ASP A 1 129 ? 0.892 33.256 16.635 1 96.42 129 ASP A CA 1
ATOM 1018 C C . ASP A 1 129 ? 1.194 32.94 18.098 1 96.42 129 ASP A C 1
ATOM 1020 O O . ASP A 1 129 ? 1.116 33.82 18.958 1 96.42 129 ASP A O 1
ATOM 1024 N N . PHE A 1 130 ? 1.589 31.776 18.346 1 97.85 130 PHE A N 1
ATOM 1025 C CA . PHE A 1 130 ? 2.045 31.373 19.671 1 97.85 130 PHE A CA 1
ATOM 1026 C C . PHE A 1 130 ? 3.471 30.839 19.614 1 97.85 130 PHE A C 1
ATOM 1028 O O . PHE A 1 130 ? 3.856 29.994 20.424 1 97.85 130 PHE A O 1
ATOM 1035 N N . GLY A 1 131 ? 4.117 31.23 18.581 1 96.44 131 GLY A N 1
ATOM 1036 C CA . GLY A 1 131 ? 5.491 30.826 18.33 1 96.44 131 GLY A CA 1
ATOM 1037 C C . GLY A 1 131 ? 5.682 30.167 16.977 1 96.44 131 GLY A C 1
ATOM 1038 O O . GLY A 1 131 ? 4.765 29.527 16.458 1 96.44 131 GLY A O 1
ATOM 1039 N N . THR A 1 132 ? 6.876 30.284 16.439 1 94.3 132 THR A N 1
ATOM 1040 C CA . THR A 1 132 ? 7.178 29.71 15.132 1 94.3 132 THR A CA 1
ATOM 1041 C C . THR A 1 132 ? 8.065 28.476 15.275 1 94.3 132 THR A C 1
ATOM 1043 O O . THR A 1 132 ? 8.383 27.815 14.284 1 94.3 132 THR A O 1
ATOM 1046 N N . GLY A 1 133 ? 8.428 28.172 16.493 1 94.8 133 GLY A N 1
ATOM 1047 C CA . GLY A 1 133 ? 9.25 27.009 16.783 1 94.8 133 GLY A CA 1
ATOM 1048 C C . GLY A 1 133 ? 9.393 26.735 18.268 1 94.8 133 GLY A C 1
ATOM 1049 O O . GLY A 1 133 ? 8.789 27.424 19.093 1 94.8 133 GLY A O 1
ATOM 1050 N N . PRO A 1 134 ? 10.154 25.735 18.585 1 95.71 134 PRO A N 1
ATOM 1051 C CA . PRO A 1 134 ? 10.292 25.314 19.982 1 95.71 134 PRO A CA 1
ATOM 1052 C C . PRO A 1 134 ? 10.88 26.406 20.872 1 95.71 134 PRO A C 1
ATOM 1054 O O . PRO A 1 134 ? 10.523 26.508 22.048 1 95.71 134 PRO A O 1
ATOM 1057 N N . ASP A 1 135 ? 11.659 27.268 20.313 1 95.62 135 ASP A N 1
ATOM 1058 C CA . ASP A 1 135 ? 12.4 28.246 21.103 1 95.62 135 ASP A CA 1
ATOM 1059 C C . ASP A 1 135 ? 11.492 29.387 21.558 1 95.62 135 ASP A C 1
ATOM 1061 O O . ASP A 1 135 ? 11.766 30.04 22.567 1 95.62 135 ASP A O 1
ATOM 1065 N N . ASN A 1 136 ? 10.463 29.698 20.879 1 96.87 136 ASN A N 1
ATOM 1066 C CA . ASN A 1 136 ? 9.595 30.818 21.229 1 96.87 136 ASN A CA 1
ATOM 1067 C C . ASN A 1 136 ? 8.142 30.376 21.377 1 96.87 136 ASN A C 1
ATOM 1069 O O . ASN A 1 136 ? 7.226 31.192 21.265 1 96.87 136 ASN A O 1
ATOM 1073 N N . PHE A 1 137 ? 7.999 29.101 21.582 1 97.8 137 PHE A N 1
ATOM 1074 C CA . PHE A 1 137 ? 6.656 28.548 21.715 1 97.8 137 PHE A CA 1
ATOM 1075 C C . PHE A 1 137 ? 6.003 29.017 23.01 1 97.8 137 PHE A C 1
ATOM 1077 O O . PHE A 1 137 ? 6.561 28.835 24.094 1 97.8 137 PHE A O 1
ATOM 1084 N N . ASN A 1 138 ? 4.838 29.625 22.904 1 98.48 138 ASN A N 1
ATOM 1085 C CA . ASN A 1 138 ? 4.033 30.071 24.036 1 98.48 138 ASN A CA 1
ATOM 1086 C C . ASN A 1 138 ? 2.85 29.138 24.284 1 98.48 138 ASN A C 1
ATOM 1088 O O . ASN A 1 138 ? 1.714 29.463 23.934 1 98.48 138 ASN A O 1
ATOM 1092 N N . GLU A 1 139 ? 3.071 28.075 24.987 1 97.99 139 GLU A N 1
ATOM 1093 C CA . GLU A 1 139 ? 2.046 27.063 25.224 1 97.99 139 GLU A CA 1
ATOM 1094 C C . GLU A 1 139 ? 0.894 27.627 26.051 1 97.99 139 GLU A C 1
ATOM 1096 O O . GLU A 1 139 ? -0.275 27.375 25.751 1 97.99 139 GLU A O 1
ATOM 1101 N N . ALA A 1 140 ? 1.257 28.359 27.111 1 98.08 140 ALA A N 1
ATOM 1102 C CA . ALA A 1 140 ? 0.224 28.923 27.976 1 98.08 140 ALA A CA 1
ATOM 1103 C C . ALA A 1 140 ? -0.737 29.802 27.181 1 98.08 140 ALA A C 1
ATOM 1105 O O . ALA A 1 140 ? -1.953 29.742 27.381 1 98.08 140 ALA A O 1
ATOM 1106 N N . GLY A 1 141 ? -0.14 30.62 26.308 1 98.36 141 GLY A N 1
ATOM 1107 C CA . GLY A 1 141 ? -0.966 31.453 25.448 1 98.36 141 GLY A CA 1
ATOM 1108 C C . GLY A 1 141 ? -1.876 30.651 24.536 1 98.36 141 GLY A C 1
ATOM 1109 O O . GLY A 1 141 ? -3.053 30.98 24.38 1 98.36 141 GLY A O 1
ATOM 1110 N N . LEU A 1 142 ? -1.365 29.595 23.953 1 98.19 142 LEU A N 1
ATOM 1111 C CA . LEU A 1 142 ? -2.132 28.722 23.07 1 98.19 142 LEU A CA 1
ATOM 1112 C C . LEU A 1 142 ? -3.3 28.086 23.816 1 98.19 142 LEU A C 1
ATOM 1114 O O . LEU A 1 142 ? -4.437 28.117 23.339 1 98.19 142 LEU A O 1
ATOM 1118 N N . LEU A 1 143 ? -3.018 27.551 24.99 1 97.92 143 LEU A N 1
ATOM 1119 C CA . LEU A 1 143 ? -4.04 26.849 25.759 1 97.92 143 LEU A CA 1
ATOM 1120 C C . LEU A 1 143 ? -5.145 27.806 26.195 1 97.92 143 LEU A C 1
ATOM 1122 O O . LEU A 1 143 ? -6.327 27.457 26.153 1 97.92 143 LEU A O 1
ATOM 1126 N N . SER A 1 144 ? -4.73 29.002 26.606 1 97.85 144 SER A N 1
ATOM 1127 C CA . SER A 1 144 ? -5.708 30.02 26.976 1 97.85 144 SER A CA 1
ATOM 1128 C C . SER A 1 144 ? -6.58 30.407 25.786 1 97.85 144 SER A C 1
ATOM 1130 O O . SER A 1 144 ? -7.795 30.559 25.923 1 97.85 144 SER A O 1
ATOM 1132 N N . TYR A 1 145 ? -5.926 30.585 24.701 1 96.67 145 TYR A N 1
ATOM 1133 C CA . TYR A 1 145 ? -6.625 30.94 23.471 1 96.67 145 TYR A CA 1
ATOM 1134 C C . TYR A 1 145 ? -7.653 29.877 23.102 1 96.67 145 TYR A C 1
ATOM 1136 O O . TYR A 1 145 ? -8.816 30.194 22.84 1 96.67 145 TYR A O 1
ATOM 1144 N N . VAL A 1 146 ? -7.305 28.586 23.106 1 96.27 146 VAL A N 1
ATOM 1145 C CA . VAL A 1 146 ? -8.173 27.476 22.725 1 96.27 146 VAL A CA 1
ATOM 1146 C C . VAL A 1 146 ? -9.331 27.362 23.713 1 96.27 146 VAL A C 1
ATOM 1148 O O . VAL A 1 146 ? -10.476 27.139 23.314 1 96.27 146 VAL A O 1
ATOM 1151 N N . ALA A 1 147 ? -9.032 27.52 24.967 1 95.46 147 ALA A N 1
ATOM 1152 C CA . ALA A 1 147 ? -10.051 27.42 26.009 1 95.46 147 ALA A CA 1
ATOM 1153 C C . ALA A 1 147 ? -11.103 28.516 25.854 1 95.46 147 ALA A C 1
ATOM 1155 O O . ALA A 1 147 ? -12.259 28.333 26.241 1 95.46 147 ALA A O 1
ATOM 1156 N N . SER A 1 148 ? -10.696 29.625 25.289 1 94.61 148 SER A N 1
ATOM 1157 C CA . SER A 1 148 ? -11.578 30.784 25.198 1 94.61 148 SER A CA 1
ATOM 1158 C C . SER A 1 148 ? -12.411 30.747 23.922 1 94.61 148 SER A C 1
ATOM 1160 O O . SER A 1 148 ? -13.339 31.541 23.757 1 94.61 148 SER A O 1
ATOM 1162 N N . GLN A 1 149 ? -12.109 29.906 22.998 1 90.48 149 GLN A N 1
ATOM 1163 C CA . GLN A 1 149 ? -12.804 29.844 21.717 1 90.48 149 GLN A CA 1
ATOM 1164 C C . GLN A 1 149 ? -14.057 28.977 21.812 1 90.48 149 GLN A C 1
ATOM 1166 O O . GLN A 1 149 ? -14.061 27.958 22.505 1 90.48 149 GLN A O 1
ATOM 1171 N N . PRO A 1 150 ? -15.089 29.42 21.208 1 84.63 150 PRO A N 1
ATOM 1172 C CA . PRO A 1 150 ? -16.259 28.544 21.119 1 84.63 150 PRO A CA 1
ATOM 1173 C C . PRO A 1 150 ? -15.998 27.293 20.285 1 84.63 150 PRO A C 1
ATOM 1175 O O . PRO A 1 150 ? -15.106 27.289 19.433 1 84.63 150 PRO A O 1
ATOM 1178 N N . PRO A 1 151 ? -16.739 26.228 20.599 1 79.03 151 PRO A N 1
ATOM 1179 C CA . PRO A 1 151 ? -16.596 25.037 19.759 1 79.03 151 PRO A CA 1
ATOM 1180 C C . PRO A 1 151 ? -16.846 25.324 18.28 1 79.03 151 PRO A C 1
ATOM 1182 O O . PRO A 1 151 ? -17.802 26.025 17.937 1 79.03 151 PRO A O 1
ATOM 1185 N N . LEU A 1 152 ? -15.936 24.993 17.463 1 89.06 152 LEU A N 1
ATOM 1186 C CA . LEU A 1 152 ? -16.123 25.151 16.025 1 89.06 152 LEU A CA 1
ATOM 1187 C C . LEU A 1 152 ? -16.911 23.98 15.447 1 89.06 152 LEU A C 1
ATOM 1189 O O . LEU A 1 152 ? -16.792 22.85 15.926 1 89.06 152 LEU A O 1
ATOM 1193 N N . PRO A 1 153 ? -17.746 24.27 14.474 1 93.18 153 PRO A N 1
ATOM 1194 C CA . PRO A 1 153 ? -18.474 23.174 13.831 1 93.18 153 PRO A CA 1
ATOM 1195 C C . PRO A 1 153 ? -17.578 22.308 12.949 1 93.18 153 PRO A C 1
ATOM 1197 O O . PRO A 1 153 ? -16.509 22.753 12.522 1 93.18 153 PRO A O 1
ATOM 1200 N N . ASP A 1 154 ? -18.062 21.096 12.715 1 95.75 154 ASP A N 1
ATOM 1201 C CA . ASP A 1 154 ? -17.405 20.25 11.723 1 95.75 154 ASP A CA 1
ATOM 1202 C C . ASP A 1 154 ? -17.503 20.862 10.328 1 95.75 154 ASP A C 1
ATOM 1204 O O . ASP A 1 154 ? -18.479 21.547 10.012 1 95.75 154 ASP A O 1
ATOM 1208 N N . ARG A 1 155 ? -16.451 20.7 9.6 1 95.5 155 ARG A N 1
ATOM 1209 C CA . ARG A 1 155 ? -16.44 21.147 8.211 1 95.5 155 ARG A CA 1
ATOM 1210 C C . ARG A 1 155 ? -16.176 19.982 7.263 1 95.5 155 ARG A C 1
ATOM 1212 O O . ARG A 1 155 ? -15.106 19.372 7.305 1 95.5 155 ARG A O 1
ATOM 1219 N N . ASP A 1 156 ? -17.104 19.697 6.355 1 95.46 156 ASP A N 1
ATOM 1220 C CA . ASP A 1 156 ? -16.977 18.602 5.398 1 95.46 156 ASP A CA 1
ATOM 1221 C C . ASP A 1 156 ? -16.299 19.072 4.113 1 95.46 156 ASP A C 1
ATOM 1223 O O . ASP A 1 156 ? -16.28 20.268 3.817 1 95.46 156 ASP A O 1
ATOM 1227 N N . GLY A 1 157 ? -15.697 18.137 3.441 1 95.71 157 GLY A N 1
ATOM 1228 C CA . GLY A 1 157 ? -15.121 18.422 2.137 1 95.71 157 GLY A CA 1
ATOM 1229 C C . GLY A 1 157 ? -13.657 18.813 2.203 1 95.71 157 GLY A C 1
ATOM 1230 O O . GLY A 1 157 ? -13.115 19.375 1.249 1 95.71 157 GLY A O 1
ATOM 1231 N N . PHE A 1 158 ? -13.053 18.582 3.345 1 94.58 158 PHE A N 1
ATOM 1232 C CA . PHE A 1 158 ? -11.659 18.965 3.531 1 94.58 158 PHE A CA 1
ATOM 1233 C C . PHE A 1 158 ? -10.83 17.776 4.005 1 94.58 158 PHE A C 1
ATOM 1235 O O . PHE A 1 158 ? -11.28 16.995 4.845 1 94.58 158 PHE A O 1
ATOM 1242 N N . ALA A 1 159 ? -9.695 17.618 3.398 1 94.62 159 ALA A N 1
ATOM 1243 C CA . ALA A 1 159 ? -8.716 16.607 3.786 1 94.62 159 ALA A CA 1
ATOM 1244 C C . ALA A 1 159 ? -7.361 17.241 4.085 1 94.62 159 ALA A C 1
ATOM 1246 O O . ALA A 1 159 ? -6.626 17.611 3.166 1 94.62 159 ALA A O 1
ATOM 1247 N N . VAL A 1 160 ? -7.048 17.441 5.329 1 93.6 160 VAL A N 1
ATOM 1248 C CA . VAL A 1 160 ? -5.797 18.038 5.788 1 93.6 160 VAL A CA 1
ATOM 1249 C C . VAL A 1 160 ? -5.207 17.196 6.918 1 93.6 160 VAL A C 1
ATOM 1251 O O . VAL A 1 160 ? -5.869 16.296 7.44 1 93.6 160 VAL A O 1
ATOM 1254 N N . GLN A 1 161 ? -3.974 17.469 7.204 1 92.68 161 GLN A N 1
ATOM 1255 C CA . GLN A 1 161 ? -3.335 16.768 8.313 1 92.68 161 GLN A CA 1
ATOM 1256 C C . GLN A 1 161 ? -3.5 17.54 9.619 1 92.68 161 GLN A C 1
ATOM 1258 O O . GLN A 1 161 ? -3.657 18.763 9.608 1 92.68 161 GLN A O 1
ATOM 1263 N N . PRO A 1 162 ? -3.441 16.94 10.768 1 97.31 162 PRO A N 1
ATOM 1264 C CA . PRO A 1 162 ? -3.324 15.49 10.939 1 97.31 162 PRO A CA 1
ATOM 1265 C C . PRO A 1 162 ? -4.581 14.742 10.501 1 97.31 162 PRO A C 1
ATOM 1267 O O . PRO A 1 162 ? -5.693 15.254 10.65 1 97.31 162 PRO A O 1
ATOM 1270 N N . MET A 1 163 ? -4.373 13.52 9.984 1 97.39 163 MET A N 1
ATOM 1271 C CA . MET A 1 163 ? -5.467 12.732 9.424 1 97.39 163 MET A CA 1
ATOM 1272 C C . MET A 1 163 ? -5.698 11.465 10.241 1 97.39 163 MET A C 1
ATOM 1274 O O . MET A 1 163 ? -4.748 10.755 10.574 1 97.39 163 MET A O 1
ATOM 1278 N N . LEU A 1 164 ? -6.93 11.23 10.666 1 98.66 164 LEU A N 1
ATOM 1279 C CA . LEU A 1 164 ? -7.396 10.019 11.332 1 98.66 164 LEU A CA 1
ATOM 1280 C C . LEU A 1 164 ? -8.241 9.17 10.387 1 98.66 164 LEU A C 1
ATOM 1282 O O . LEU A 1 164 ? -9.207 9.663 9.8 1 98.66 164 LEU A O 1
ATOM 1286 N N . LEU A 1 165 ? -7.869 7.914 10.197 1 97.54 165 LEU A N 1
ATOM 1287 C CA . LEU A 1 165 ? -8.669 7.048 9.337 1 97.54 165 LEU A CA 1
ATOM 1288 C C . LEU A 1 165 ? -8.633 5.606 9.832 1 97.54 165 LEU A C 1
ATOM 1290 O O . LEU A 1 165 ? -7.848 5.271 10.722 1 97.54 165 LEU A O 1
ATOM 1294 N N . ASN A 1 166 ? -9.531 4.773 9.272 1 96.54 166 ASN A N 1
ATOM 1295 C CA . ASN A 1 166 ? -9.558 3.347 9.579 1 96.54 166 ASN A CA 1
ATOM 1296 C C . ASN A 1 166 ? -8.246 2.666 9.202 1 96.54 166 ASN A C 1
ATOM 1298 O O . ASN A 1 166 ? -7.742 2.852 8.092 1 96.54 166 ASN A O 1
ATOM 1302 N N . ARG A 1 167 ? -7.714 1.943 10.172 1 97.06 167 ARG A N 1
ATOM 1303 C CA . ARG A 1 167 ? -6.504 1.177 9.889 1 97.06 167 ARG A CA 1
ATOM 1304 C C . ARG A 1 167 ? -6.723 0.217 8.725 1 97.06 167 ARG A C 1
ATOM 1306 O O . ARG A 1 167 ? -5.859 0.077 7.857 1 97.06 167 ARG A O 1
ATOM 1313 N N . ARG A 1 168 ? -7.822 -0.417 8.684 1 96.56 168 ARG A N 1
ATOM 1314 C CA . ARG A 1 168 ? -8.138 -1.322 7.583 1 96.56 168 ARG A CA 1
ATOM 1315 C C . ARG A 1 168 ? -8.107 -0.589 6.246 1 96.56 168 ARG A C 1
ATOM 1317 O O . ARG A 1 168 ? -7.618 -1.125 5.25 1 96.56 168 ARG A O 1
ATOM 1324 N N . LEU A 1 169 ? -8.678 0.608 6.261 1 97.22 169 LEU A N 1
ATOM 1325 C CA . LEU A 1 169 ? -8.709 1.4 5.036 1 97.22 169 LEU A CA 1
ATOM 1326 C C . LEU A 1 169 ? -7.297 1.687 4.537 1 97.22 169 LEU A C 1
ATOM 1328 O O . LEU A 1 169 ? -7.026 1.588 3.338 1 97.22 169 LEU A O 1
ATOM 1332 N N . TRP A 1 170 ? -6.389 1.99 5.449 1 98.07 170 TRP A N 1
ATOM 1333 C CA . TRP A 1 170 ? -4.992 2.222 5.096 1 98.07 170 TRP A CA 1
ATOM 1334 C C . TRP A 1 170 ? -4.412 1.022 4.354 1 98.07 170 TRP A C 1
ATOM 1336 O O . TRP A 1 170 ? -3.85 1.17 3.265 1 98.07 170 TRP A O 1
ATOM 1346 N N . HIS A 1 171 ? -4.617 -0.134 4.868 1 97.67 171 HIS A N 1
ATOM 1347 C CA . HIS A 1 171 ? -4.026 -1.338 4.296 1 97.67 171 HIS A CA 1
ATOM 1348 C C . HIS A 1 171 ? -4.746 -1.751 3.017 1 97.67 171 HIS A C 1
ATOM 1350 O O . HIS A 1 171 ? -4.112 -2.209 2.064 1 97.67 171 HIS A O 1
ATOM 1356 N N . LEU A 1 172 ? -6.038 -1.546 3.051 1 97.99 172 LEU A N 1
ATOM 1357 C CA . LEU A 1 172 ? -6.861 -1.933 1.91 1 97.99 172 LEU A CA 1
ATOM 1358 C C . LEU A 1 172 ? -6.383 -1.243 0.636 1 97.99 172 LEU A C 1
ATOM 1360 O O . LEU A 1 172 ? -6.294 -1.874 -0.42 1 97.99 172 LEU A O 1
ATOM 1364 N N . VAL A 1 173 ? -5.948 0.018 0.804 1 98.41 173 VAL A N 1
ATOM 1365 C CA . VAL A 1 173 ? -5.593 0.772 -0.394 1 98.41 173 VAL A CA 1
ATOM 1366 C C . VAL A 1 173 ? -4.076 0.791 -0.562 1 98.41 173 VAL A C 1
ATOM 1368 O O . VAL A 1 173 ? -3.553 1.446 -1.467 1 98.41 173 VAL A O 1
ATOM 1371 N N . GLY A 1 174 ? -3.309 0.175 0.325 1 98.13 174 GLY A N 1
ATOM 1372 C CA . GLY A 1 174 ? -1.869 0.024 0.192 1 98.13 174 GLY A CA 1
ATOM 1373 C C . GLY A 1 174 ? -1.094 1.22 0.712 1 98.13 174 GLY A C 1
ATOM 1374 O O . GLY A 1 174 ? 0.037 1.466 0.287 1 98.13 174 GLY A O 1
ATOM 1375 N N . GLY A 1 175 ? -1.738 2.007 1.564 1 98.3 175 GLY A N 1
ATOM 1376 C CA . GLY A 1 175 ? -1.05 3.171 2.1 1 98.3 175 GLY A CA 1
ATOM 1377 C C . GLY A 1 175 ? -0.586 4.137 1.026 1 98.3 175 GLY A C 1
ATOM 1378 O O . GLY A 1 175 ? -1.283 4.349 0.031 1 98.3 175 GLY A O 1
ATOM 1379 N N . TYR A 1 176 ? 0.572 4.798 1.267 1 98.57 176 TYR A N 1
ATOM 1380 C CA . TYR A 1 176 ? 1.104 5.782 0.332 1 98.57 176 TYR A CA 1
ATOM 1381 C C . TYR A 1 176 ? 1.841 5.101 -0.816 1 98.57 176 TYR A C 1
ATOM 1383 O O . TYR A 1 176 ? 2.462 4.053 -0.627 1 98.57 176 TYR A O 1
ATOM 1391 N N . SER A 1 177 ? 1.738 5.681 -1.94 1 98.62 177 SER A N 1
ATOM 1392 C CA . SER A 1 177 ? 2.436 5.198 -3.127 1 98.62 177 SER A CA 1
ATOM 1393 C C . SER A 1 177 ? 3.887 5.667 -3.145 1 98.62 177 SER A C 1
ATOM 1395 O O . SER A 1 177 ? 4.157 6.87 -3.104 1 98.62 177 SER A O 1
ATOM 1397 N N . ILE A 1 178 ? 4.765 4.793 -3.378 1 98.02 178 ILE A N 1
ATOM 1398 C CA . ILE A 1 178 ? 6.167 5.13 -3.154 1 98.02 178 ILE A CA 1
ATOM 1399 C C . ILE A 1 178 ? 6.722 5.866 -4.371 1 98.02 178 ILE A C 1
ATOM 1401 O O . ILE A 1 178 ? 7.771 6.508 -4.29 1 98.02 178 ILE A O 1
ATOM 1405 N N . GLU A 1 179 ? 6.041 5.83 -5.515 1 97.6 179 GLU A N 1
ATOM 1406 C CA . GLU A 1 179 ? 6.497 6.555 -6.698 1 97.6 179 GLU A CA 1
ATOM 1407 C C . GLU A 1 179 ? 6.413 8.064 -6.487 1 97.6 179 GLU A C 1
ATOM 1409 O O . GLU A 1 179 ? 6.977 8.836 -7.265 1 97.6 179 GLU A O 1
ATOM 1414 N N . PHE A 1 180 ? 5.778 8.469 -5.427 1 97.76 180 PHE A N 1
ATOM 1415 C CA . PHE A 1 180 ? 5.669 9.89 -5.116 1 97.76 180 PHE A CA 1
ATOM 1416 C C . PHE A 1 180 ? 6.777 10.323 -4.165 1 97.76 180 PHE A C 1
ATOM 1418 O O . PHE A 1 180 ? 6.73 11.422 -3.607 1 97.76 180 PHE A O 1
ATOM 1425 N N . GLY A 1 181 ? 7.721 9.453 -3.898 1 94.64 181 GLY A N 1
ATOM 1426 C CA . GLY A 1 181 ? 8.847 9.864 -3.074 1 94.64 181 GLY A CA 1
ATOM 1427 C C . GLY A 1 181 ? 9.501 11.145 -3.556 1 94.64 181 GLY A C 1
ATOM 1428 O O . GLY A 1 181 ? 9.692 11.337 -4.758 1 94.64 181 GLY A O 1
ATOM 1429 N N . PRO A 1 182 ? 9.803 12.142 -2.722 1 94.4 182 PRO A N 1
ATOM 1430 C CA . PRO A 1 182 ? 9.821 12.041 -1.26 1 94.4 182 PRO A CA 1
ATOM 1431 C C . PRO A 1 182 ? 8.449 12.28 -0.635 1 94.4 182 PRO A C 1
ATOM 1433 O O . PRO A 1 182 ? 8.266 12.059 0.565 1 94.4 182 PRO A O 1
ATOM 1436 N N . GLY A 1 183 ? 7.496 12.861 -1.517 1 94.6 183 GLY A N 1
ATOM 1437 C CA . GLY A 1 183 ? 6.197 12.873 -0.863 1 94.6 183 GLY A CA 1
ATOM 1438 C C . GLY A 1 183 ? 5.237 13.884 -1.462 1 94.6 183 GLY A C 1
ATOM 1439 O O . GLY A 1 183 ? 4.057 13.914 -1.105 1 94.6 183 GLY A O 1
ATOM 1440 N N . MET A 1 184 ? 5.675 14.763 -2.43 1 94.56 184 MET A N 1
ATOM 1441 C CA . MET A 1 184 ? 4.769 15.744 -3.021 1 94.56 184 MET A CA 1
ATOM 1442 C C . MET A 1 184 ? 3.616 15.054 -3.742 1 94.56 184 MET A C 1
ATOM 1444 O O . MET A 1 184 ? 3.835 14.136 -4.534 1 94.56 184 MET A O 1
ATOM 1448 N N . SER A 1 185 ? 2.386 15.463 -3.424 1 96.68 185 SER A N 1
ATOM 1449 C CA . SER A 1 185 ? 1.137 15.011 -4.029 1 96.68 185 SER A CA 1
ATOM 1450 C C . SER A 1 185 ? 0.767 13.61 -3.553 1 96.68 185 SER A C 1
ATOM 1452 O O . SER A 1 185 ? -0.188 13.012 -4.051 1 96.68 185 SER A O 1
ATOM 1454 N N . SER A 1 186 ? 1.573 13.074 -2.629 1 97.31 186 SER A N 1
ATOM 1455 C CA . SER A 1 186 ? 1.244 11.753 -2.102 1 97.31 186 SER A CA 1
ATOM 1456 C C . SER A 1 186 ? -0.096 11.766 -1.374 1 97.31 186 SER A C 1
ATOM 1458 O O . SER A 1 186 ? -0.837 10.782 -1.41 1 97.31 186 SER A O 1
ATOM 1460 N N . ASP A 1 187 ? -0.442 12.871 -0.768 1 96.89 187 ASP A N 1
ATOM 1461 C CA . ASP A 1 187 ? -1.722 13.003 -0.078 1 96.89 187 ASP A CA 1
ATOM 1462 C C . ASP A 1 187 ? -2.887 12.927 -1.062 1 96.89 187 ASP A C 1
ATOM 1464 O O . ASP A 1 187 ? -3.879 12.242 -0.806 1 96.89 187 ASP A O 1
ATOM 1468 N N . ASP A 1 188 ? -2.725 13.631 -2.149 1 97.92 188 ASP A N 1
ATOM 1469 C CA . ASP A 1 188 ? -3.783 13.62 -3.155 1 97.92 188 ASP A CA 1
ATOM 1470 C C . ASP A 1 188 ? -3.96 12.224 -3.75 1 97.92 188 ASP A C 1
ATOM 1472 O O . ASP A 1 188 ? -5.085 11.791 -4.005 1 97.92 188 ASP A O 1
ATOM 1476 N N . ASP A 1 189 ? -2.868 11.571 -4.047 1 98.59 189 ASP A N 1
ATOM 1477 C CA . ASP A 1 189 ? -2.929 10.191 -4.519 1 98.59 189 ASP A CA 1
ATOM 1478 C C . ASP A 1 189 ? -3.669 9.302 -3.523 1 98.59 189 ASP A C 1
ATOM 1480 O O . ASP A 1 189 ? -4.493 8.473 -3.915 1 98.59 189 ASP A O 1
ATOM 1484 N N . PHE A 1 190 ? -3.313 9.504 -2.258 1 98.72 190 PHE A N 1
ATOM 1485 C CA . PHE A 1 190 ? -3.947 8.73 -1.198 1 98.72 190 PHE A CA 1
ATOM 1486 C C . PHE A 1 190 ? -5.449 8.986 -1.164 1 98.72 190 PHE A C 1
ATOM 1488 O O . PHE A 1 190 ? -6.242 8.049 -1.05 1 98.72 190 PHE A O 1
ATOM 1495 N N . LEU A 1 191 ? -5.858 10.22 -1.317 1 98.55 191 LEU A N 1
ATOM 1496 C CA . LEU A 1 191 ? -7.274 10.572 -1.333 1 98.55 191 LEU A CA 1
ATOM 1497 C C . LEU A 1 191 ? -7.984 9.913 -2.511 1 98.55 191 LEU A C 1
ATOM 1499 O O . LEU A 1 191 ? -9.132 9.48 -2.385 1 98.55 191 LEU A O 1
ATOM 1503 N N . MET A 1 192 ? -7.347 9.873 -3.648 1 98.45 192 MET A N 1
ATOM 1504 C CA . MET A 1 192 ? -7.91 9.209 -4.82 1 98.45 192 MET A CA 1
ATOM 1505 C C . MET A 1 192 ? -8.192 7.739 -4.531 1 98.45 192 MET A C 1
ATOM 1507 O O . MET A 1 192 ? -9.259 7.228 -4.875 1 98.45 192 MET A O 1
ATOM 1511 N N . LYS A 1 193 ? -7.265 7.097 -3.888 1 98.66 193 LYS A N 1
ATOM 1512 C CA . LYS A 1 193 ? -7.437 5.691 -3.53 1 98.66 193 LYS A CA 1
ATOM 1513 C C . LYS A 1 193 ? -8.597 5.51 -2.556 1 98.66 193 LYS A C 1
ATOM 1515 O O . LYS A 1 193 ? -9.41 4.597 -2.713 1 98.66 193 LYS A O 1
ATOM 1520 N N . LEU A 1 194 ? -8.652 6.399 -1.568 1 98.34 194 LEU A N 1
ATOM 1521 C CA . LEU A 1 194 ? -9.742 6.337 -0.599 1 98.34 194 LEU A CA 1
ATOM 1522 C C . LEU A 1 194 ? -11.092 6.504 -1.289 1 98.34 194 LEU A C 1
ATOM 1524 O O . LEU A 1 194 ? -12.048 5.794 -0.97 1 98.34 194 LEU A O 1
ATOM 1528 N N . TRP A 1 195 ? -11.141 7.419 -2.203 1 97.91 195 TRP A N 1
ATOM 1529 C CA . TRP A 1 195 ? -12.365 7.685 -2.952 1 97.91 195 TRP A CA 1
ATOM 1530 C C . TRP A 1 195 ? -12.82 6.443 -3.711 1 97.91 195 TRP A C 1
ATOM 1532 O O . TRP A 1 195 ? -13.998 6.08 -3.671 1 97.91 195 TRP A O 1
ATOM 1542 N N . LEU A 1 196 ? -11.937 5.756 -4.316 1 97.94 196 LEU A N 1
ATOM 1543 C CA . LEU A 1 196 ? -12.246 4.616 -5.172 1 97.94 196 LEU A CA 1
ATOM 1544 C C . LEU A 1 196 ? -12.883 3.488 -4.367 1 97.94 196 LEU A C 1
ATOM 1546 O O . LEU A 1 196 ? -13.692 2.723 -4.895 1 97.94 196 LEU A O 1
ATOM 1550 N N . VAL A 1 197 ? -12.54 3.439 -3.087 1 97.26 197 VAL A N 1
ATOM 1551 C CA . VAL A 1 197 ? -13.048 2.318 -2.303 1 97.26 197 VAL A CA 1
ATOM 1552 C C . VAL A 1 197 ? -14.234 2.774 -1.457 1 97.26 197 VAL A C 1
ATOM 1554 O O . VAL A 1 197 ? -14.721 2.028 -0.605 1 97.26 197 VAL A O 1
ATOM 1557 N N . GLY A 1 198 ? -14.637 4.028 -1.568 1 95.48 198 GLY A N 1
ATOM 1558 C CA . GLY A 1 198 ? -15.955 4.366 -1.054 1 95.48 198 GLY A CA 1
ATOM 1559 C C . GLY A 1 198 ? -15.911 5.35 0.1 1 95.48 198 GLY A C 1
ATOM 1560 O O . GLY A 1 198 ? -16.934 5.616 0.735 1 95.48 198 GLY A O 1
ATOM 1561 N N . CYS A 1 199 ? -14.745 5.872 0.439 1 96.31 199 CYS A N 1
ATOM 1562 C CA . CYS A 1 199 ? -14.716 6.942 1.43 1 96.31 199 CYS A CA 1
ATOM 1563 C C . CYS A 1 199 ? -15.413 8.191 0.905 1 96.31 199 CYS A C 1
ATOM 1565 O O . CYS A 1 199 ? -15.086 8.681 -0.177 1 96.31 199 CYS A O 1
ATOM 1567 N N . ARG A 1 200 ? -16.392 8.695 1.665 1 95.93 200 ARG A N 1
ATOM 1568 C CA . ARG A 1 200 ? -17.129 9.889 1.264 1 95.93 200 ARG A CA 1
ATOM 1569 C C . ARG A 1 200 ? -17.18 10.908 2.398 1 95.93 200 ARG A C 1
ATOM 1571 O O . ARG A 1 200 ? -17.861 11.93 2.291 1 95.93 200 ARG A O 1
ATOM 1578 N N . ILE A 1 201 ? -16.574 10.564 3.461 1 96.37 201 ILE A N 1
ATOM 1579 C CA . ILE A 1 201 ? -16.496 11.472 4.599 1 96.37 201 ILE A CA 1
ATOM 1580 C C . ILE A 1 201 ? -15.085 12.047 4.704 1 96.37 201 ILE A C 1
ATOM 1582 O O . ILE A 1 201 ? -14.144 11.337 5.067 1 96.37 201 ILE A O 1
ATOM 1586 N N . PHE A 1 202 ? -14.949 13.201 4.31 1 97.64 202 PHE A N 1
ATOM 1587 C CA . PHE A 1 202 ? -13.777 14.044 4.52 1 97.64 202 PHE A CA 1
ATOM 1588 C C . PHE A 1 202 ? -14.121 15.239 5.401 1 97.64 202 PHE A C 1
ATOM 1590 O O . PHE A 1 202 ? -14.772 16.183 4.949 1 97.64 202 PHE A O 1
ATOM 1597 N N . ARG A 1 203 ? -13.627 15.203 6.66 1 97.35 203 ARG A N 1
ATOM 1598 C CA . ARG A 1 203 ? -14.185 16.145 7.625 1 97.35 203 ARG A CA 1
ATOM 1599 C C . ARG A 1 203 ? -13.102 16.686 8.552 1 97.35 203 ARG A C 1
ATOM 1601 O O . ARG A 1 203 ? -12.326 15.917 9.123 1 97.35 203 ARG A O 1
ATOM 1608 N N . VAL A 1 204 ? -13.098 17.931 8.689 1 97.29 204 VAL A N 1
ATOM 1609 C CA . VAL A 1 204 ? -12.374 18.551 9.794 1 97.29 204 VAL A CA 1
ATOM 1610 C C . VAL A 1 204 ? -13.255 18.573 11.042 1 97.29 204 VAL A C 1
ATOM 1612 O O . VAL A 1 204 ? -14.336 19.165 11.035 1 97.29 204 VAL A O 1
ATOM 1615 N N . VAL A 1 205 ? -12.79 17.886 12.042 1 97.45 205 VAL A N 1
ATOM 1616 C CA . VAL A 1 205 ? -13.506 17.827 13.312 1 97.45 205 VAL A CA 1
ATOM 1617 C C . VAL A 1 205 ? -13.277 19.118 14.095 1 97.45 205 VAL A C 1
ATOM 1619 O O . VAL A 1 205 ? -12.19 19.338 14.636 1 97.45 205 VAL A O 1
ATOM 1622 N N . GLY A 1 206 ? -14.318 19.894 14.253 1 95.12 206 GLY A N 1
ATOM 1623 C CA . GLY A 1 206 ? -14.213 21.227 14.826 1 95.12 206 GLY A CA 1
ATOM 1624 C C . GLY A 1 206 ? -13.695 21.223 16.252 1 95.12 206 GLY A C 1
ATOM 1625 O O . GLY A 1 206 ? -12.944 22.118 16.647 1 95.12 206 GLY A O 1
ATOM 1626 N N . GLY A 1 207 ? -14.006 20.207 17.009 1 94.69 207 GLY A N 1
ATOM 1627 C CA . GLY A 1 207 ? -13.629 20.147 18.412 1 94.69 207 GLY A CA 1
ATOM 1628 C C . GLY A 1 207 ? -12.197 19.694 18.626 1 94.69 207 GLY A C 1
ATOM 1629 O O . GLY A 1 207 ? -11.688 19.74 19.748 1 94.69 207 GLY A O 1
ATOM 1630 N N . SER A 1 208 ? -11.588 19.218 17.598 1 96.8 208 SER A N 1
ATOM 1631 C CA . SER A 1 208 ? -10.186 18.821 17.676 1 96.8 208 SER A CA 1
ATOM 1632 C C . SER A 1 208 ? -9.268 19.928 17.168 1 96.8 208 SER A C 1
ATOM 1634 O O . SER A 1 208 ? -9.253 20.229 15.973 1 96.8 208 SER A O 1
ATOM 1636 N N . THR A 1 209 ? -8.492 20.51 18.063 1 96.37 209 THR A N 1
ATOM 1637 C CA . THR A 1 209 ? -7.635 21.635 17.706 1 96.37 209 THR A CA 1
ATOM 1638 C C . THR A 1 209 ? -6.166 21.289 17.933 1 96.37 209 THR A C 1
ATOM 1640 O O . THR A 1 209 ? -5.797 20.796 19.001 1 96.37 209 THR A O 1
ATOM 1643 N N . ILE A 1 210 ? -5.348 21.591 16.914 1 97.59 210 ILE A N 1
ATOM 1644 C CA . ILE A 1 210 ? -3.919 21.297 16.944 1 97.59 210 ILE A CA 1
ATOM 1645 C C . ILE A 1 210 ? -3.135 22.498 16.42 1 97.59 210 ILE A C 1
ATOM 1647 O O . ILE A 1 210 ? -3.55 23.146 15.456 1 97.59 210 ILE A O 1
ATOM 1651 N N . TYR A 1 211 ? -2.078 22.838 17.134 1 97.65 211 TYR A N 1
ATOM 1652 C CA . TYR A 1 211 ? -1.185 23.903 16.692 1 97.65 211 TYR A CA 1
ATOM 1653 C C . TYR A 1 211 ? -0.107 23.36 15.761 1 97.65 211 TYR A C 1
ATOM 1655 O O . TYR A 1 211 ? 0.501 22.325 16.043 1 97.65 211 TYR A O 1
ATOM 1663 N N . HIS A 1 212 ? 0.109 23.943 14.681 1 96.49 212 HIS A N 1
ATOM 1664 C CA . HIS A 1 212 ? 1.09 23.542 13.68 1 96.49 212 HIS A CA 1
ATOM 1665 C C . HIS A 1 212 ? 2.097 24.657 13.416 1 96.49 212 HIS A C 1
ATOM 1667 O O . HIS A 1 212 ? 1.735 25.717 12.901 1 96.49 212 HIS A O 1
ATOM 1673 N N . PHE A 1 213 ? 3.373 24.403 13.647 1 94.73 213 PHE A N 1
ATOM 1674 C CA . PHE A 1 213 ? 4.419 25.409 13.508 1 94.73 213 PHE A CA 1
ATOM 1675 C C . PHE A 1 213 ? 4.647 25.753 12.041 1 94.73 213 PHE A C 1
ATOM 1677 O O . PHE A 1 213 ? 5.058 26.869 11.716 1 94.73 213 PHE A O 1
ATOM 1684 N N . GLY A 1 214 ? 4.28 24.768 11.168 1 83.78 214 GLY A N 1
ATOM 1685 C CA . GLY A 1 214 ? 4.437 24.991 9.739 1 83.78 214 GLY A CA 1
ATOM 1686 C C . GLY A 1 214 ? 5.877 24.883 9.273 1 83.78 214 GLY A C 1
ATOM 1687 O O . GLY A 1 214 ? 6.312 25.639 8.402 1 83.78 214 GLY A O 1
ATOM 1688 N N . CYS A 1 215 ? 6.651 24.016 10.021 1 67.47 215 CYS A N 1
ATOM 1689 C CA . CYS A 1 215 ? 8.021 23.76 9.593 1 67.47 215 CYS A CA 1
ATOM 1690 C C . CYS A 1 215 ? 8.047 22.989 8.278 1 67.47 215 CYS A C 1
ATOM 1692 O O . CYS A 1 215 ? 7.243 22.079 8.071 1 67.47 215 CYS A O 1
ATOM 1694 N N . SER A 1 216 ? 8.448 23.653 7.273 1 62.25 216 SER A N 1
ATOM 1695 C CA . SER A 1 216 ? 8.387 22.942 6.001 1 62.25 216 SER A CA 1
ATOM 1696 C C . SER A 1 216 ? 9.655 22.13 5.759 1 62.25 216 SER A C 1
ATOM 1698 O O . SER A 1 216 ? 10.695 22.686 5.399 1 62.25 216 SER A O 1
ATOM 1700 N N . THR A 1 217 ? 9.653 20.872 6.222 1 58.01 217 THR A N 1
ATOM 1701 C CA . THR A 1 217 ? 10.771 19.993 5.895 1 58.01 217 THR A CA 1
ATOM 1702 C C . THR A 1 217 ? 10.9 19.823 4.384 1 58.01 217 THR A C 1
ATOM 1704 O O . THR A 1 217 ? 11.973 19.484 3.881 1 58.01 217 THR A O 1
ATOM 1707 N N . THR A 1 218 ? 9.842 20.064 3.744 1 61.79 218 THR A N 1
ATOM 1708 C CA . THR A 1 218 ? 9.861 19.933 2.291 1 61.79 218 THR A CA 1
ATOM 1709 C C . THR A 1 218 ? 10.833 20.933 1.671 1 61.79 218 THR A C 1
ATOM 1711 O O . THR A 1 218 ? 11.247 20.772 0.521 1 61.79 218 THR A O 1
ATOM 1714 N N . ARG A 1 219 ? 11.165 21.81 2.461 1 69.88 219 ARG A N 1
ATOM 1715 C CA . ARG A 1 219 ? 12.105 22.795 1.936 1 69.88 219 ARG A CA 1
ATOM 1716 C C . ARG A 1 219 ? 13.535 22.269 1.989 1 69.88 219 ARG A C 1
ATOM 1718 O O . ARG A 1 219 ? 14.423 22.801 1.32 1 69.88 219 ARG A O 1
ATOM 1725 N N . ARG A 1 220 ? 13.664 21.203 2.678 1 76.91 220 ARG A N 1
ATOM 1726 C CA . ARG A 1 220 ? 15.001 20.645 2.858 1 76.91 220 ARG A CA 1
ATOM 1727 C C . ARG A 1 220 ? 15.272 19.535 1.848 1 76.91 220 ARG A C 1
ATOM 1729 O O . ARG A 1 220 ? 16.392 19.029 1.76 1 76.91 220 ARG A O 1
ATOM 1736 N N . VAL A 1 221 ? 14.192 19.235 1.094 1 80.97 221 VAL A N 1
ATOM 1737 C CA . VAL A 1 221 ? 14.354 18.115 0.173 1 80.97 221 VAL A CA 1
ATOM 1738 C C . VAL A 1 221 ? 14.071 18.576 -1.255 1 80.97 221 VAL A C 1
ATOM 1740 O O . VAL A 1 221 ? 13.309 19.521 -1.47 1 80.97 221 VAL A O 1
ATOM 1743 N N . ARG A 1 222 ? 14.814 17.933 -2.164 1 86.9 222 ARG A N 1
ATOM 1744 C CA . ARG A 1 222 ? 14.458 18.171 -3.559 1 86.9 222 ARG A CA 1
ATOM 1745 C C . ARG A 1 222 ? 13.013 17.768 -3.832 1 86.9 222 ARG A C 1
ATOM 1747 O O . ARG A 1 222 ? 12.634 16.615 -3.62 1 86.9 222 ARG A O 1
ATOM 1754 N N . ARG A 1 223 ? 12.345 18.669 -4.33 1 89.77 223 ARG A N 1
ATOM 1755 C CA . ARG A 1 223 ? 10.923 18.45 -4.579 1 89.77 223 ARG A CA 1
ATOM 1756 C C . ARG A 1 223 ? 10.71 17.619 -5.839 1 89.77 223 ARG A C 1
ATOM 1758 O O . ARG A 1 223 ? 11.441 17.769 -6.82 1 89.77 223 ARG A O 1
ATOM 1765 N N . ASN A 1 224 ? 9.764 16.749 -5.789 1 92.1 224 ASN A N 1
ATOM 1766 C CA . ASN A 1 224 ? 9.305 16.097 -7.011 1 92.1 224 ASN A CA 1
ATOM 1767 C C . ASN A 1 224 ? 8.145 16.855 -7.649 1 92.1 224 ASN A C 1
ATOM 1769 O O . ASN A 1 224 ? 7.621 17.804 -7.063 1 92.1 224 ASN A O 1
ATOM 1773 N N . ARG A 1 225 ? 7.887 16.503 -8.806 1 94.21 225 ARG A N 1
ATOM 1774 C CA . ARG A 1 225 ? 6.761 17.085 -9.529 1 94.21 225 ARG A CA 1
ATOM 1775 C C . ARG A 1 225 ? 5.511 16.224 -9.38 1 94.21 225 ARG A C 1
ATOM 1777 O O . ARG A 1 225 ? 4.947 15.763 -10.374 1 94.21 225 ARG A O 1
ATOM 1784 N N . GLY A 1 226 ? 5.068 16.146 -8.166 1 95.75 226 GLY A N 1
ATOM 1785 C CA . GLY A 1 226 ? 4.014 15.219 -7.785 1 95.75 226 GLY A CA 1
ATOM 1786 C C . GLY A 1 226 ? 2.727 15.427 -8.56 1 95.75 226 GLY A C 1
ATOM 1787 O O . GLY A 1 226 ? 2.023 14.465 -8.875 1 95.75 226 GLY A O 1
ATOM 1788 N N . GLY A 1 227 ? 2.41 16.681 -8.869 1 96.38 227 GLY A N 1
ATOM 1789 C CA . GLY A 1 227 ? 1.203 16.957 -9.632 1 96.38 227 GLY A CA 1
ATOM 1790 C C . GLY A 1 227 ? 1.211 16.322 -11.01 1 96.38 227 GLY A C 1
ATOM 1791 O O . GLY A 1 227 ? 0.173 15.867 -11.495 1 96.38 227 GLY A O 1
ATOM 1792 N N . ARG A 1 228 ? 2.365 16.325 -11.679 1 96.52 228 ARG A N 1
ATOM 1793 C CA . ARG A 1 228 ? 2.504 15.693 -12.987 1 96.52 228 ARG A CA 1
ATOM 1794 C C . ARG A 1 228 ? 2.406 14.175 -12.875 1 96.52 228 ARG A C 1
ATOM 1796 O O . ARG A 1 228 ? 1.758 13.527 -13.7 1 96.52 228 ARG A O 1
ATOM 1803 N N . GLU A 1 229 ? 3.024 13.667 -11.816 1 96.5 229 GLU A N 1
ATOM 1804 C CA . GLU A 1 229 ? 2.945 12.232 -11.56 1 96.5 229 GLU A CA 1
ATOM 1805 C C . GLU A 1 229 ? 1.504 11.795 -11.309 1 96.5 229 GLU A C 1
ATOM 1807 O O . GLU A 1 229 ? 1.066 10.761 -11.818 1 96.5 229 GLU A O 1
ATOM 1812 N N . PHE A 1 230 ? 0.846 12.643 -10.556 1 97.64 230 PHE A N 1
ATOM 1813 C CA . PHE A 1 230 ? -0.556 12.365 -10.271 1 97.64 230 PHE A CA 1
ATOM 1814 C C . PHE A 1 230 ? -1.368 12.302 -11.559 1 97.64 230 PHE A C 1
ATOM 1816 O O . PHE A 1 230 ? -2.159 11.376 -11.757 1 97.64 230 PHE A O 1
ATOM 1823 N N . LEU A 1 231 ? -1.145 13.216 -12.378 1 96.69 231 LEU A N 1
ATOM 1824 C CA . LEU A 1 231 ? -1.871 13.295 -13.641 1 96.69 231 LEU A CA 1
ATOM 1825 C C . LEU A 1 231 ? -1.546 12.1 -14.53 1 96.69 231 LEU A C 1
ATOM 1827 O O . LEU A 1 231 ? -2.443 11.511 -15.138 1 96.69 231 LEU A O 1
ATOM 1831 N N . LEU A 1 232 ? -0.337 11.739 -14.652 1 95.97 232 LEU A N 1
ATOM 1832 C CA . LEU A 1 232 ? 0.08 10.612 -15.479 1 95.97 232 LEU A CA 1
ATOM 1833 C C . LEU A 1 232 ? -0.493 9.304 -14.944 1 95.97 232 LEU A C 1
ATOM 1835 O O . LEU A 1 232 ? -0.922 8.446 -15.719 1 95.97 232 LEU A O 1
ATOM 1839 N N . LYS A 1 233 ? -0.559 9.186 -13.663 1 96.37 233 LYS A N 1
ATOM 1840 C CA . LYS A 1 233 ? -1.029 7.964 -13.016 1 96.37 233 LYS A CA 1
ATOM 1841 C C . LYS A 1 233 ? -2.541 7.813 -13.158 1 96.37 233 LYS A C 1
ATOM 1843 O O . LYS A 1 233 ? -3.032 6.737 -13.506 1 96.37 233 LYS A O 1
ATOM 1848 N N . TRP A 1 234 ? -3.256 8.943 -12.958 1 96.38 234 TRP A N 1
ATOM 1849 C CA . TRP A 1 234 ? -4.697 8.807 -12.778 1 96.38 234 TRP A CA 1
ATOM 1850 C C . TRP A 1 234 ? -5.451 9.354 -13.985 1 96.38 234 TRP A C 1
ATOM 1852 O O . TRP A 1 234 ? -6.646 9.095 -14.148 1 96.38 234 TRP A O 1
ATOM 1862 N N . GLY A 1 235 ? -4.81 10.157 -14.781 1 93.63 235 GLY A N 1
ATOM 1863 C CA . GLY A 1 235 ? -5.451 10.731 -15.954 1 93.63 235 GLY A CA 1
ATOM 1864 C C . GLY A 1 235 ? -6.309 11.941 -15.634 1 93.63 235 GLY A C 1
ATOM 1865 O O . GLY A 1 235 ? -6.937 12.516 -16.525 1 93.63 235 GLY A O 1
ATOM 1866 N N . ILE A 1 236 ? -6.379 12.346 -14.433 1 94.74 236 ILE A N 1
ATOM 1867 C CA . ILE A 1 236 ? -7.095 13.523 -13.954 1 94.74 236 ILE A CA 1
ATOM 1868 C C . ILE A 1 236 ? -6.161 14.385 -13.107 1 94.74 236 ILE A C 1
ATOM 1870 O O . ILE A 1 236 ? -5.286 13.864 -12.411 1 94.74 236 ILE A O 1
ATOM 1874 N N . SER A 1 237 ? -6.357 15.663 -13.179 1 94.69 237 SER A N 1
ATOM 1875 C CA . SER A 1 237 ? -5.489 16.521 -12.378 1 94.69 237 SER A CA 1
ATOM 1876 C C . SER A 1 237 ? -5.897 16.503 -10.909 1 94.69 237 SER A C 1
ATOM 1878 O O . SER A 1 237 ? -7.048 16.208 -10.582 1 94.69 237 SER A O 1
ATOM 1880 N N . GLN A 1 238 ? -5.002 16.866 -10.073 1 94.92 238 GLN A N 1
ATOM 1881 C CA . GLN A 1 238 ? -5.274 16.987 -8.645 1 94.92 238 GLN A CA 1
ATOM 1882 C C . GLN A 1 238 ? -6.407 17.976 -8.383 1 94.92 238 GLN A C 1
ATOM 1884 O O . GLN A 1 238 ? -7.299 17.706 -7.575 1 94.92 238 GLN A O 1
ATOM 1889 N N . HIS A 1 239 ? -6.291 19.075 -9.048 1 93.88 239 HIS A N 1
ATOM 1890 C CA . HIS A 1 239 ? -7.272 20.138 -8.861 1 93.88 239 HIS A CA 1
ATOM 1891 C C . HIS A 1 239 ? -8.676 19.661 -9.22 1 93.88 239 HIS A C 1
ATOM 1893 O O . HIS A 1 239 ? -9.616 19.846 -8.444 1 93.88 239 HIS A O 1
ATOM 1899 N N . GLU A 1 240 ? -8.808 19.061 -10.401 1 94.24 240 GLU A N 1
ATOM 1900 C CA . GLU A 1 240 ? -10.098 18.54 -10.841 1 94.24 240 GLU A CA 1
ATOM 1901 C C . GLU A 1 240 ? -10.651 17.523 -9.846 1 94.24 240 GLU A C 1
ATOM 1903 O O . GLU A 1 240 ? -11.84 17.549 -9.52 1 94.24 240 GLU A O 1
ATOM 1908 N N . PHE A 1 241 ? -9.791 16.703 -9.322 1 96.18 241 PHE A N 1
ATOM 1909 C CA . PHE A 1 241 ? -10.231 15.665 -8.398 1 96.18 241 PHE A CA 1
ATOM 1910 C C . PHE A 1 241 ? -10.62 16.266 -7.053 1 96.18 241 PHE A C 1
ATOM 1912 O O . PHE A 1 241 ? -11.714 16.011 -6.546 1 96.18 241 PHE A O 1
ATOM 1919 N N . THR A 1 242 ? -9.754 17.069 -6.483 1 95.46 242 THR A N 1
ATOM 1920 C CA . THR A 1 242 ? -9.994 17.613 -5.151 1 95.46 242 THR A CA 1
ATOM 1921 C C . THR A 1 242 ? -11.245 18.488 -5.142 1 95.46 242 THR A C 1
ATOM 1923 O O . THR A 1 242 ? -12.086 18.367 -4.249 1 95.46 242 THR A O 1
ATOM 1926 N N . HIS A 1 243 ? -11.44 19.309 -6.16 1 93.62 243 HIS A N 1
ATOM 1927 C CA . HIS A 1 243 ? -12.573 20.227 -6.197 1 93.62 243 HIS A CA 1
ATOM 1928 C C . HIS A 1 243 ? -13.838 19.521 -6.675 1 93.62 243 HIS A C 1
ATOM 1930 O O . HIS A 1 243 ? -14.933 19.8 -6.183 1 93.62 243 HIS A O 1
ATOM 1936 N N . GLY A 1 244 ? -13.663 18.634 -7.574 1 93.99 244 GLY A N 1
ATOM 1937 C CA . GLY A 1 244 ? -14.814 17.983 -8.179 1 93.99 244 GLY A CA 1
ATOM 1938 C C . GLY A 1 244 ? -15.342 16.82 -7.36 1 93.99 244 GLY A C 1
ATOM 1939 O O . GLY A 1 244 ? -16.484 16.394 -7.541 1 93.99 244 GLY A O 1
ATOM 1940 N N . TYR A 1 245 ? -14.545 16.34 -6.419 1 96.13 245 TYR A N 1
ATOM 1941 C CA . TYR A 1 245 ? -14.959 15.142 -5.697 1 96.13 245 TYR A CA 1
ATOM 1942 C C . TYR A 1 245 ? -14.828 15.339 -4.192 1 96.13 245 TYR A C 1
ATOM 1944 O O . TYR A 1 245 ? -15.831 15.494 -3.49 1 96.13 245 TYR A O 1
ATOM 1952 N N . VAL A 1 246 ? -13.63 15.583 -3.682 1 96.6 246 VAL A N 1
ATOM 1953 C CA . VAL A 1 246 ? -13.42 15.694 -2.243 1 96.6 246 VAL A CA 1
ATOM 1954 C C . VAL A 1 246 ? -14.226 16.869 -1.692 1 96.6 246 VAL A C 1
ATOM 1956 O O . VAL A 1 246 ? -15.054 16.695 -0.795 1 96.6 246 VAL A O 1
ATOM 1959 N N . ARG A 1 247 ? -14.098 18.028 -2.27 1 95.96 247 ARG A N 1
ATOM 1960 C CA . ARG A 1 247 ? -14.809 19.214 -1.805 1 95.96 247 ARG A CA 1
ATOM 1961 C C . ARG A 1 247 ? -16.312 19.07 -2.017 1 95.96 247 ARG A C 1
ATOM 1963 O O . ARG A 1 247 ? -17.108 19.588 -1.231 1 95.96 247 ARG A O 1
ATOM 1970 N N . ALA A 1 248 ? -16.64 18.355 -3.01 1 95.29 248 ALA A N 1
ATOM 1971 C CA . ALA A 1 248 ? -18.045 18.202 -3.378 1 95.29 248 ALA A CA 1
ATOM 1972 C C . ALA A 1 248 ? -18.8 17.386 -2.332 1 95.29 248 ALA A C 1
ATOM 1974 O O . ALA A 1 248 ? -20.033 17.394 -2.301 1 95.29 248 ALA A O 1
ATOM 1975 N N . THR A 1 249 ? -18.059 16.675 -1.474 1 94.86 249 THR A N 1
ATOM 1976 C CA . THR A 1 249 ? -18.723 15.883 -0.444 1 94.86 249 THR A CA 1
ATOM 1977 C C . THR A 1 249 ? -19.441 16.787 0.554 1 94.86 249 THR A C 1
ATOM 1979 O O . THR A 1 249 ? -20.293 16.326 1.316 1 94.86 249 THR A O 1
ATOM 1982 N N . ALA A 1 250 ? -19.093 18.016 0.622 1 93.92 250 ALA A N 1
ATOM 1983 C CA . ALA A 1 250 ? -19.734 18.987 1.506 1 93.92 250 ALA A CA 1
ATOM 1984 C C . ALA A 1 250 ? -21.064 19.461 0.927 1 93.92 250 ALA A C 1
ATOM 1986 O O . ALA A 1 250 ? -21.857 20.101 1.622 1 93.92 250 ALA A O 1
ATOM 1987 N N . ARG A 1 251 ? -21.216 19.171 -0.342 1 90.82 251 ARG A N 1
ATOM 1988 C CA . ARG A 1 251 ? -22.391 19.698 -1.028 1 90.82 251 ARG A CA 1
ATOM 1989 C C . ARG A 1 251 ? -23.518 18.671 -1.052 1 90.82 251 ARG A C 1
ATOM 1991 O O . ARG A 1 251 ? -23.278 17.474 -0.877 1 90.82 251 ARG A O 1
ATOM 1998 N N . ALA A 1 252 ? -24.665 19.203 -1.326 1 84 252 ALA A N 1
ATOM 1999 C CA . ALA A 1 252 ? -25.815 18.323 -1.52 1 84 252 ALA A CA 1
ATOM 2000 C C . ALA A 1 252 ? -25.644 17.464 -2.769 1 84 252 ALA A C 1
ATOM 2002 O O . ALA A 1 252 ? -25.134 17.934 -3.789 1 84 252 ALA A O 1
ATOM 2003 N N . GLY A 1 253 ? -25.951 16.244 -2.776 1 81.55 253 GLY A N 1
ATOM 2004 C CA . GLY A 1 253 ? -25.895 15.35 -3.921 1 81.55 253 GLY A CA 1
ATOM 2005 C C . GLY A 1 253 ? -24.582 14.597 -4.027 1 81.55 253 GLY A C 1
ATOM 2006 O O . GLY A 1 253 ? -24.309 13.953 -5.043 1 81.55 253 GLY A O 1
ATOM 2007 N N . ALA A 1 254 ? -23.772 14.778 -3.079 1 82.58 254 ALA A N 1
ATOM 2008 C CA . ALA A 1 254 ? -22.463 14.129 -3.064 1 82.58 254 ALA A CA 1
ATOM 2009 C C . ALA A 1 254 ? -22.59 12.631 -3.325 1 82.58 254 ALA A C 1
ATOM 2011 O O . ALA A 1 254 ? -21.687 12.016 -3.896 1 82.58 254 ALA A O 1
ATOM 2012 N N . GLN A 1 255 ? -23.676 12.124 -2.983 1 80.6 255 GLN A N 1
ATOM 2013 C CA . GLN A 1 255 ? -23.904 10.69 -3.125 1 80.6 255 GLN A CA 1
ATOM 2014 C C . GLN A 1 255 ? -24.009 10.293 -4.594 1 80.6 255 GLN A C 1
ATOM 2016 O O . GLN A 1 255 ? -23.863 9.117 -4.937 1 80.6 255 GLN A O 1
ATOM 2021 N N . ALA A 1 256 ? -24.236 11.327 -5.463 1 86.86 256 ALA A N 1
ATOM 2022 C CA . ALA A 1 256 ? -24.433 11.042 -6.882 1 86.86 256 ALA A CA 1
ATOM 2023 C C . ALA A 1 256 ? -23.105 11.052 -7.633 1 86.86 256 ALA A C 1
ATOM 2025 O O . ALA A 1 256 ? -23.045 10.68 -8.807 1 86.86 256 ALA A O 1
ATOM 2026 N N . LEU A 1 257 ? -22.071 11.402 -6.962 1 92.88 257 LEU A N 1
ATOM 2027 C CA . LEU A 1 257 ? -20.778 11.461 -7.635 1 92.88 257 LEU A CA 1
ATOM 2028 C C . LEU A 1 257 ? -20.29 10.063 -7.999 1 92.88 257 LEU A C 1
ATOM 2030 O O . LEU A 1 257 ? -20.469 9.118 -7.227 1 92.88 257 LEU A O 1
ATOM 2034 N N . ALA A 1 258 ? -19.69 10.026 -9.125 1 95.03 258 ALA A N 1
ATOM 2035 C CA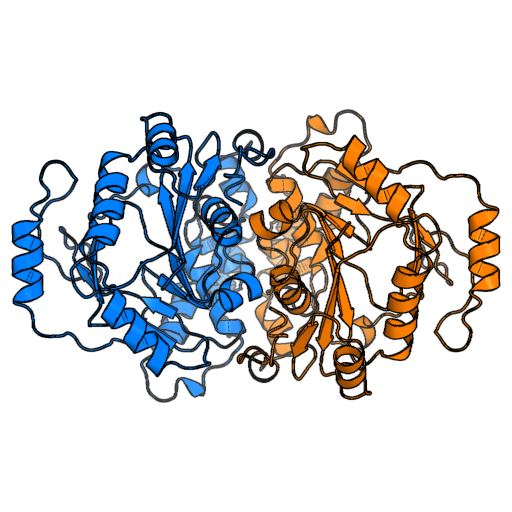 . ALA A 1 258 ? -19.207 8.738 -9.618 1 95.03 258 ALA A CA 1
ATOM 2036 C C . ALA A 1 258 ? -18.081 8.201 -8.739 1 95.03 258 ALA A C 1
ATOM 2038 O O . ALA A 1 258 ? -17.233 8.965 -8.27 1 95.03 258 ALA A O 1
ATOM 2039 N N . THR A 1 259 ? -18.05 6.917 -8.557 1 95.9 259 THR A N 1
ATOM 2040 C CA . THR A 1 259 ? -16.981 6.258 -7.815 1 95.9 259 THR A CA 1
ATOM 2041 C C . THR A 1 259 ? -15.654 6.373 -8.56 1 95.9 259 THR A C 1
ATOM 2043 O O . THR A 1 259 ? -14.613 6.623 -7.95 1 95.9 259 THR A O 1
ATOM 2046 N N . VAL A 1 260 ? -15.736 6.16 -9.834 1 97.13 260 VAL A N 1
ATOM 2047 C CA . VAL A 1 260 ? -14.538 6.344 -10.647 1 97.13 260 VAL A CA 1
ATOM 2048 C C . VAL A 1 260 ? -14.581 7.709 -11.33 1 97.13 260 VAL A C 1
ATOM 2050 O O . VAL A 1 260 ? -15.445 7.961 -12.174 1 97.13 260 VAL A O 1
ATOM 2053 N N . PRO A 1 261 ? -13.656 8.564 -11.015 1 94.96 261 PRO A N 1
ATOM 2054 C CA . PRO A 1 261 ? -13.668 9.919 -11.572 1 94.96 261 PRO A CA 1
ATOM 2055 C C . PRO A 1 261 ? -13.519 9.933 -13.092 1 94.96 261 PRO A C 1
ATOM 2057 O O . PRO A 1 261 ? -12.91 9.027 -13.665 1 94.96 261 PRO A O 1
ATOM 2060 N N . HIS A 1 262 ? -14.059 10.956 -13.694 1 91.43 262 HIS A N 1
ATOM 2061 C CA . HIS A 1 262 ? -13.962 11.175 -15.133 1 91.43 262 HIS A CA 1
ATOM 2062 C C . HIS A 1 262 ? -12.979 12.296 -15.454 1 91.43 262 HIS A C 1
ATOM 2064 O O . HIS A 1 262 ? -13.235 13.461 -15.142 1 91.43 262 HIS A O 1
ATOM 2070 N N . PRO A 1 263 ? -11.855 11.882 -16.103 1 89.87 263 PRO A N 1
ATOM 2071 C CA . PRO A 1 263 ? -10.913 12.943 -16.467 1 89.87 263 PRO A CA 1
ATOM 2072 C C . PRO A 1 263 ? -11.47 13.888 -17.529 1 89.87 263 PRO A C 1
ATOM 2074 O O . PRO A 1 263 ? -12.099 13.439 -18.491 1 89.87 263 PRO A O 1
ATOM 2077 N N . GLY A 1 264 ? -11.303 15.161 -17.327 1 86.26 264 GLY A N 1
ATOM 2078 C CA . GLY A 1 264 ? -11.696 16.155 -18.313 1 86.26 264 GLY A CA 1
ATOM 2079 C C . GLY A 1 264 ? -10.713 16.276 -19.462 1 86.26 264 GLY A C 1
ATOM 2080 O O . GLY A 1 264 ? -9.618 15.713 -19.411 1 86.26 264 GLY A O 1
ATOM 2081 N N . LEU A 1 265 ? -11.046 16.99 -20.47 1 86.07 265 LEU A N 1
ATOM 2082 C CA . LEU A 1 265 ? -10.24 17.141 -21.677 1 86.07 265 LEU A CA 1
ATOM 2083 C C . LEU A 1 265 ? -8.939 17.877 -21.373 1 86.07 265 LEU A C 1
ATOM 2085 O O . LEU A 1 265 ? -7.887 17.54 -21.921 1 86.07 265 LEU A O 1
ATOM 2089 N N . VAL A 1 266 ? -8.988 18.823 -20.577 1 86.65 266 VAL A N 1
ATOM 2090 C CA . VAL A 1 266 ? -7.815 19.63 -20.262 1 86.65 266 VAL A CA 1
ATOM 2091 C C . VAL A 1 266 ? -6.756 18.761 -19.587 1 86.65 266 VAL A C 1
ATOM 2093 O O . VAL A 1 266 ? -5.572 18.839 -19.925 1 86.65 266 VAL A O 1
ATOM 2096 N N . GLY A 1 267 ? -7.171 17.969 -18.654 1 85.36 267 GLY A N 1
ATOM 2097 C CA . GLY A 1 267 ? -6.247 17.059 -17.995 1 85.36 267 GLY A CA 1
ATOM 2098 C C . GLY A 1 267 ? -5.597 16.075 -18.949 1 85.36 267 GLY A C 1
ATOM 2099 O O . GLY A 1 267 ? -4.396 15.814 -18.856 1 85.36 267 GLY A O 1
ATOM 2100 N N . ARG A 1 268 ? -6.312 15.649 -19.857 1 85.54 268 ARG A N 1
ATOM 2101 C CA . ARG A 1 268 ? -5.795 14.692 -20.831 1 85.54 268 ARG A CA 1
ATOM 2102 C C . ARG A 1 268 ? -4.748 15.339 -21.731 1 85.54 268 ARG A C 1
ATOM 2104 O O . ARG A 1 268 ? -3.739 14.715 -22.066 1 85.54 268 ARG A O 1
ATOM 2111 N N . LEU A 1 269 ? -5.007 16.557 -22.104 1 88.53 269 LEU A N 1
ATOM 2112 C CA . LEU A 1 269 ? -4.057 17.268 -22.953 1 88.53 269 LEU A CA 1
ATOM 2113 C C . LEU A 1 269 ? -2.766 17.561 -22.197 1 88.53 269 LEU A C 1
ATOM 2115 O O . LEU A 1 269 ? -1.674 17.455 -22.76 1 88.53 269 LEU A O 1
ATOM 2119 N N . LYS A 1 270 ? -2.922 17.904 -20.95 1 90.42 270 LYS A N 1
ATOM 2120 C CA . LYS A 1 270 ? -1.742 18.129 -20.12 1 90.42 270 LYS A CA 1
ATOM 2121 C C . LYS A 1 270 ? -0.934 16.845 -19.954 1 90.42 270 LYS A C 1
ATOM 2123 O O . LYS A 1 270 ? 0.298 16.88 -19.918 1 90.42 270 LYS A O 1
ATOM 2128 N N . ARG A 1 271 ? -1.652 15.813 -19.826 1 91.52 271 ARG A N 1
ATOM 2129 C CA . ARG A 1 271 ? -0.998 14.517 -19.676 1 91.52 271 ARG A CA 1
ATOM 2130 C C . ARG A 1 271 ? -0.104 14.213 -20.874 1 91.52 271 ARG A C 1
ATOM 2132 O O . ARG A 1 271 ? 0.972 13.631 -20.72 1 91.52 271 ARG A O 1
ATOM 2139 N N . LEU A 1 272 ? -0.513 14.614 -22.076 1 90.02 272 LEU A N 1
ATOM 2140 C CA . LEU A 1 272 ? 0.272 14.431 -23.292 1 90.02 272 LEU A CA 1
ATOM 2141 C C . LEU A 1 272 ? 1.607 15.16 -23.191 1 90.02 272 LEU A C 1
ATOM 2143 O O . LEU A 1 272 ? 2.645 14.619 -23.58 1 90.02 272 LEU A O 1
ATOM 2147 N N . LEU A 1 273 ? 1.543 16.27 -22.641 1 88.79 273 LEU A N 1
ATOM 2148 C CA . LEU A 1 273 ? 2.74 17.096 -22.522 1 88.79 273 LEU A CA 1
ATOM 2149 C C . LEU A 1 273 ? 3.74 16.468 -21.557 1 88.79 273 LEU A C 1
ATOM 2151 O O . LEU A 1 273 ? 4.951 16.539 -21.777 1 88.79 273 LEU A O 1
ATOM 2155 N N . TYR A 1 274 ? 3.224 15.84 -20.538 1 91.96 274 TYR A N 1
ATOM 2156 C CA . TYR A 1 274 ? 4.097 15.294 -19.504 1 91.96 274 TYR A CA 1
ATOM 2157 C C . TYR A 1 274 ? 4.57 13.893 -19.873 1 91.96 274 TYR A C 1
ATOM 2159 O O . TYR A 1 274 ? 5.537 13.386 -19.3 1 91.96 274 TYR A O 1
ATOM 2167 N N . ALA A 1 275 ? 3.925 13.28 -20.828 1 90.73 275 ALA A N 1
ATOM 2168 C CA . ALA A 1 275 ? 4.165 11.882 -21.173 1 90.73 275 ALA A CA 1
ATOM 2169 C C . ALA A 1 275 ? 5.578 11.686 -21.717 1 90.73 275 ALA A C 1
ATOM 2171 O O . ALA A 1 275 ? 6.148 10.598 -21.604 1 90.73 275 ALA A O 1
ATOM 2172 N N . LEU A 1 276 ? 6.178 12.711 -22.211 1 87.45 276 LEU A N 1
ATOM 2173 C CA . LEU A 1 276 ? 7.495 12.583 -22.825 1 87.45 276 LEU A CA 1
ATOM 2174 C C . LEU A 1 276 ? 8.598 12.74 -21.784 1 87.45 276 LEU A C 1
ATOM 2176 O O . LEU A 1 276 ? 9.76 12.427 -22.053 1 87.45 276 LEU A O 1
ATOM 2180 N N . ARG A 1 277 ? 8.259 13.131 -20.658 1 88.83 277 ARG A N 1
ATOM 2181 C CA . ARG A 1 277 ? 9.243 13.359 -19.605 1 88.83 277 ARG A CA 1
ATOM 2182 C C . ARG A 1 277 ? 9.48 12.091 -18.792 1 88.83 277 ARG A C 1
ATOM 2184 O O . ARG A 1 277 ? 8.843 11.064 -19.035 1 88.83 277 ARG A O 1
ATOM 2191 N N . GLN A 1 278 ? 10.477 12.166 -17.907 1 90.54 278 GLN A N 1
ATOM 2192 C CA . GLN A 1 278 ? 10.899 10.956 -17.21 1 90.54 278 GLN A CA 1
ATOM 2193 C C . GLN A 1 278 ? 10.263 10.868 -15.826 1 90.54 278 GLN A C 1
ATOM 2195 O O . GLN A 1 278 ? 10.953 10.619 -14.835 1 90.54 278 GLN A O 1
ATOM 2200 N N . TYR A 1 279 ? 8.955 11.059 -15.821 1 92.39 279 TYR A N 1
ATOM 2201 C CA . TYR A 1 279 ? 8.24 10.863 -14.565 1 92.39 279 TYR A CA 1
ATOM 2202 C C . TYR A 1 279 ? 7.783 9.417 -14.417 1 92.39 279 TYR A C 1
ATOM 2204 O O . TYR A 1 279 ? 7.436 8.765 -15.405 1 92.39 279 TYR A O 1
ATOM 2212 N N . PRO A 1 280 ? 7.788 8.937 -13.152 1 96.08 280 PRO A N 1
ATOM 2213 C CA . PRO A 1 280 ? 8.31 9.487 -11.899 1 96.08 280 PRO A CA 1
ATOM 2214 C C . PRO A 1 280 ? 9.8 9.21 -11.709 1 96.08 280 PRO A C 1
ATOM 2216 O O . PRO A 1 280 ? 10.407 9.707 -10.757 1 96.08 280 PRO A O 1
ATOM 2219 N N . THR A 1 281 ? 10.429 8.421 -12.629 1 95.72 281 THR A N 1
ATOM 2220 C CA . THR A 1 281 ? 11.768 7.893 -12.39 1 95.72 281 THR A CA 1
ATOM 2221 C C . THR A 1 281 ? 12.793 9.023 -12.335 1 95.72 281 THR A C 1
ATOM 2223 O O . THR A 1 281 ? 13.736 8.974 -11.543 1 95.72 281 THR A O 1
ATOM 2226 N N . GLY A 1 282 ? 12.602 10.029 -13.192 1 94.68 282 GLY A N 1
ATOM 2227 C CA . GLY A 1 282 ? 13.493 11.177 -13.135 1 94.68 282 GLY A CA 1
ATOM 2228 C C . GLY A 1 282 ? 13.487 11.87 -11.785 1 94.68 282 GLY A C 1
ATOM 2229 O O . GLY A 1 282 ? 14.542 12.244 -11.269 1 94.68 282 GLY A O 1
ATOM 2230 N N . ASP A 1 283 ? 12.317 12.055 -11.273 1 95.5 283 ASP A N 1
ATOM 2231 C CA . ASP A 1 283 ? 12.184 12.691 -9.966 1 95.5 283 ASP A CA 1
ATOM 2232 C C . ASP A 1 283 ? 12.781 11.816 -8.866 1 95.5 283 ASP A C 1
ATOM 2234 O O . ASP A 1 283 ? 13.457 12.317 -7.965 1 95.5 283 ASP A O 1
ATOM 2238 N N . LEU A 1 284 ? 12.552 10.516 -8.915 1 96.58 284 LEU A N 1
ATOM 2239 C CA . LEU A 1 284 ? 13.079 9.591 -7.917 1 96.58 284 LEU A CA 1
ATOM 2240 C C . LEU A 1 284 ? 14.604 9.585 -7.933 1 96.58 284 LEU A C 1
ATOM 2242 O O . LEU A 1 284 ? 15.24 9.628 -6.878 1 96.58 284 LEU A O 1
ATOM 2246 N N . ARG A 1 285 ? 15.131 9.564 -9.113 1 95.35 285 ARG A N 1
ATOM 2247 C CA . ARG A 1 285 ? 16.582 9.582 -9.264 1 95.35 285 ARG A CA 1
ATOM 2248 C C . ARG A 1 285 ? 17.169 10.895 -8.755 1 95.35 285 ARG A C 1
ATOM 2250 O O . ARG A 1 285 ? 18.243 10.907 -8.15 1 95.35 285 ARG A O 1
ATOM 2257 N N . GLY A 1 286 ? 16.5 11.921 -9.116 1 93.95 286 GLY A N 1
ATOM 2258 C CA . GLY A 1 286 ? 16.967 13.235 -8.705 1 93.95 286 GLY A CA 1
ATOM 2259 C C . GLY A 1 286 ? 16.946 13.432 -7.201 1 93.95 286 GLY A C 1
ATOM 2260 O O . GLY A 1 286 ? 17.773 14.166 -6.654 1 93.95 286 GLY A O 1
ATOM 2261 N N . TRP A 1 287 ? 16.066 12.764 -6.569 1 93.1 287 TRP A N 1
ATOM 2262 C CA . TRP A 1 287 ? 15.91 12.928 -5.128 1 93.1 287 TRP A CA 1
ATOM 2263 C C . TRP A 1 287 ? 16.815 11.964 -4.368 1 93.1 287 TRP A C 1
ATOM 2265 O O . TRP A 1 287 ? 17.602 12.383 -3.515 1 93.1 287 TRP A O 1
ATOM 2275 N N . GLU A 1 288 ? 16.684 10.667 -4.623 1 94.43 288 GLU A N 1
ATOM 2276 C CA . GLU A 1 288 ? 17.432 9.613 -3.945 1 94.43 288 GLU A CA 1
ATOM 2277 C C . GLU A 1 288 ? 17.711 8.442 -4.883 1 94.43 288 GLU A C 1
ATOM 2279 O O . GLU A 1 288 ? 16.93 7.49 -4.945 1 94.43 288 GLU A O 1
ATOM 2284 N N . PRO A 1 289 ? 18.865 8.496 -5.543 1 93.35 289 PRO A N 1
ATOM 2285 C CA . PRO A 1 289 ? 19.141 7.465 -6.546 1 93.35 289 PRO A CA 1
ATOM 2286 C C . PRO A 1 289 ? 19.456 6.106 -5.924 1 93.35 289 PRO A C 1
ATOM 2288 O O . PRO A 1 289 ? 19.407 5.082 -6.611 1 93.35 289 PRO A O 1
ATOM 2291 N N . ASN A 1 290 ? 19.886 6.115 -4.65 1 95.21 290 ASN A N 1
ATOM 2292 C CA . ASN A 1 290 ? 20.219 4.872 -3.962 1 95.21 290 ASN A CA 1
ATOM 2293 C C . ASN A 1 290 ? 19.403 4.702 -2.683 1 95.21 290 ASN A C 1
ATOM 2295 O O . ASN A 1 290 ? 19.966 4.595 -1.592 1 95.21 290 ASN A O 1
ATOM 2299 N N . LEU A 1 291 ? 18.127 4.586 -2.87 1 95.82 291 LEU A N 1
ATOM 2300 C CA . LEU A 1 291 ? 17.183 4.469 -1.764 1 95.82 291 LEU A CA 1
ATOM 2301 C C . LEU A 1 291 ? 17.516 3.265 -0.89 1 95.82 291 LEU A C 1
ATOM 2303 O O . LEU A 1 291 ? 17.472 3.353 0.339 1 95.82 291 LEU A O 1
ATOM 2307 N N . PRO A 1 292 ? 17.926 2.1 -1.413 1 95.4 292 PRO A N 1
ATOM 2308 C CA . PRO A 1 292 ? 18.236 0.925 -0.594 1 95.4 292 PRO A CA 1
ATOM 2309 C C . PRO A 1 292 ? 19.335 1.194 0.431 1 95.4 292 PRO A C 1
ATOM 2311 O O . PRO A 1 292 ? 19.32 0.621 1.523 1 95.4 292 PRO A O 1
ATOM 2314 N N . ALA A 1 293 ? 20.238 2.025 0.071 1 95.69 293 ALA A N 1
ATOM 2315 C CA . ALA A 1 293 ? 21.348 2.329 0.971 1 95.69 293 ALA A CA 1
ATOM 2316 C C . ALA A 1 293 ? 20.859 3.063 2.216 1 95.69 293 ALA A C 1
ATOM 2318 O O . ALA A 1 293 ? 21.571 3.138 3.22 1 95.69 293 ALA A O 1
ATOM 2319 N N . GLN A 1 294 ? 19.632 3.617 2.13 1 96.66 294 GLN A N 1
ATOM 2320 C CA . GLN A 1 294 ? 19.085 4.378 3.249 1 96.66 294 GLN A CA 1
ATOM 2321 C C . GLN A 1 294 ? 18.221 3.495 4.144 1 96.66 294 GLN A C 1
ATOM 2323 O O . GLN A 1 294 ? 17.842 3.9 5.245 1 96.66 294 GLN A O 1
ATOM 2328 N N . LEU A 1 295 ? 17.865 2.344 3.685 1 95.68 295 LEU A N 1
ATOM 2329 C CA . LEU A 1 295 ? 16.942 1.472 4.403 1 95.68 295 LEU A CA 1
ATOM 2330 C C . LEU A 1 295 ? 17.696 0.53 5.334 1 95.68 295 LEU A C 1
ATOM 2332 O O . LEU A 1 295 ? 18.792 0.071 5.005 1 95.68 295 LEU A O 1
ATOM 2336 N N . VAL A 1 296 ? 17.097 0.328 6.469 1 89.9 296 VAL A N 1
ATOM 2337 C CA . VAL A 1 296 ? 17.571 -0.688 7.404 1 89.9 296 VAL A CA 1
ATOM 2338 C C . VAL A 1 296 ? 16.696 -1.935 7.299 1 89.9 296 VAL A C 1
ATOM 2340 O O . VAL A 1 296 ? 15.502 -1.89 7.605 1 89.9 296 VAL A O 1
ATOM 2343 N N . VAL A 1 297 ? 17.186 -3.028 6.752 1 77.22 297 VAL A N 1
ATOM 2344 C CA . VAL A 1 297 ? 16.388 -4.223 6.5 1 77.22 297 VAL A CA 1
ATOM 2345 C C . VAL A 1 297 ? 16.224 -5.018 7.794 1 77.22 297 VAL A C 1
ATOM 2347 O O . VAL A 1 297 ? 15.153 -5.566 8.062 1 77.22 297 VAL A O 1
ATOM 2350 N N . GLN A 1 298 ? 17.294 -5.254 8.564 1 68.56 298 GLN A N 1
ATOM 2351 C CA . GLN A 1 298 ? 17.18 -6.046 9.785 1 68.56 298 GLN A CA 1
ATOM 2352 C C . GLN A 1 298 ? 16.352 -5.316 10.839 1 68.56 298 GLN A C 1
ATOM 2354 O O . GLN A 1 298 ? 16.509 -4.109 11.032 1 68.56 298 GLN A O 1
ATOM 2359 N N . PRO A 1 299 ? 15.194 -6.003 11.108 1 53.3 299 PRO A N 1
ATOM 2360 C CA . PRO A 1 299 ? 14.395 -5.336 12.139 1 53.3 299 PRO A CA 1
ATOM 2361 C C . PRO A 1 299 ? 15.245 -4.799 13.288 1 53.3 299 PRO A C 1
ATOM 2363 O O . PRO A 1 299 ? 16.246 -5.416 13.662 1 53.3 299 PRO A O 1
ATOM 2366 N N . SER A 1 300 ? 15.412 -3.552 13.286 1 43.06 300 SER A N 1
ATOM 2367 C CA . SER A 1 300 ? 15.972 -3.076 14.546 1 43.06 300 SER A CA 1
ATOM 2368 C C . SER A 1 300 ? 15.512 -3.937 15.717 1 43.06 300 SER A C 1
ATOM 2370 O O . SER A 1 300 ? 14.491 -4.622 15.627 1 43.06 300 SER A O 1
ATOM 2372 N N . ASP A 1 301 ? 16.272 -4.171 16.786 1 41.1 301 ASP A N 1
ATOM 2373 C CA . ASP A 1 301 ? 15.833 -4.769 18.043 1 41.1 301 ASP A CA 1
ATOM 2374 C C . ASP A 1 301 ? 14.372 -4.431 18.331 1 41.1 301 ASP A C 1
ATOM 2376 O O . ASP A 1 301 ? 14.069 -3.358 18.857 1 41.1 301 ASP A O 1
ATOM 2380 N N . GLU A 1 302 ? 13.468 -4.525 17.468 1 41.07 302 GLU A N 1
ATOM 2381 C CA . GLU A 1 302 ? 12.135 -4.354 18.039 1 41.07 302 GLU A CA 1
ATOM 2382 C C . GLU A 1 302 ? 12.063 -4.923 19.453 1 41.07 302 GLU A C 1
ATOM 2384 O O . GLU A 1 302 ? 12.634 -5.979 19.732 1 41.07 302 GLU A O 1
ATOM 2389 N N . ALA A 1 303 ? 11.54 -4.159 20.585 1 32.5 303 ALA A N 1
ATOM 2390 C CA . ALA A 1 303 ? 11.278 -4.553 21.967 1 32.5 303 ALA A CA 1
ATOM 2391 C C . ALA A 1 303 ? 10.614 -5.925 22.03 1 32.5 303 ALA A C 1
ATOM 2393 O O . ALA A 1 303 ? 9.524 -6.12 21.486 1 32.5 303 ALA A O 1
ATOM 2394 N N . ALA A 1 304 ? 11.114 -7.087 22.056 1 33.5 304 ALA A N 1
ATOM 2395 C CA . ALA A 1 304 ? 10.691 -8.267 22.806 1 33.5 304 ALA A CA 1
ATOM 2396 C C . ALA A 1 304 ? 9.774 -7.882 23.963 1 33.5 304 ALA A C 1
ATOM 2398 O O . ALA A 1 304 ? 10.203 -7.846 25.119 1 33.5 304 ALA A O 1
ATOM 2399 N N . GLY A 1 305 ? 9.211 -6.704 24.107 1 27.04 305 GLY A N 1
ATOM 2400 C CA . GLY A 1 305 ? 8.272 -6.591 25.212 1 27.04 305 GLY A CA 1
ATOM 2401 C C . GLY A 1 305 ? 7.169 -7.631 25.166 1 27.04 305 GLY A C 1
ATOM 2402 O O . GLY A 1 305 ? 6.137 -7.423 24.524 1 27.04 305 GLY A O 1
ATOM 2403 N N . ARG A 1 306 ? 7.324 -8.852 24.594 1 23.91 306 ARG A N 1
ATOM 2404 C CA . ARG A 1 306 ? 6.472 -9.695 25.427 1 23.91 306 ARG A CA 1
ATOM 2405 C C . ARG A 1 306 ? 6.986 -9.744 26.862 1 23.91 306 ARG A C 1
ATOM 2407 O O . ARG A 1 306 ? 8.194 -9.833 27.092 1 23.91 306 ARG A O 1
ATOM 2414 N N . MET B 1 1 ? 7.427 -21.221 9.102 1 93.5 1 MET B N 1
ATOM 2415 C CA . MET B 1 1 ? 6.016 -20.849 9.151 1 93.5 1 MET B CA 1
ATOM 2416 C C . MET B 1 1 ? 5.758 -19.585 8.337 1 93.5 1 MET B C 1
ATOM 2418 O O . MET B 1 1 ? 6.569 -18.658 8.349 1 93.5 1 MET B O 1
ATOM 2422 N N . PHE B 1 2 ? 4.732 -19.626 7.493 1 98.42 2 PHE B N 1
ATOM 2423 C CA . PHE B 1 2 ? 4.36 -18.501 6.643 1 98.42 2 PHE B CA 1
ATOM 2424 C C . PHE B 1 2 ? 2.896 -18.129 6.847 1 98.42 2 PHE B C 1
ATOM 2426 O O . PHE B 1 2 ? 2.102 -18.947 7.315 1 98.42 2 PHE B O 1
ATOM 2433 N N . SER B 1 3 ? 2.578 -16.893 6.681 1 98.8 3 SER B N 1
ATOM 2434 C CA . SER B 1 3 ? 1.192 -16.517 6.423 1 98.8 3 SER B CA 1
ATOM 2435 C C . SER B 1 3 ? 0.837 -16.693 4.95 1 98.8 3 SER B C 1
ATOM 2437 O O . SER B 1 3 ? 1.357 -15.978 4.091 1 98.8 3 SER B O 1
ATOM 2439 N N . ILE B 1 4 ? -0.038 -17.622 4.622 1 98.92 4 ILE B N 1
ATOM 2440 C CA . ILE B 1 4 ? -0.391 -17.938 3.242 1 98.92 4 ILE B CA 1
ATOM 2441 C C . ILE B 1 4 ? -1.685 -17.221 2.863 1 98.92 4 ILE B C 1
ATOM 2443 O O . ILE B 1 4 ? -2.739 -17.478 3.45 1 98.92 4 ILE B O 1
ATOM 2447 N N . LEU B 1 5 ? -1.601 -16.32 1.928 1 98.88 5 LEU B N 1
ATOM 2448 C CA . LEU B 1 5 ? -2.746 -15.566 1.43 1 98.88 5 LEU B CA 1
ATOM 2449 C C . LEU B 1 5 ? -3.319 -16.215 0.174 1 98.88 5 LEU B C 1
ATOM 2451 O O . LEU B 1 5 ? -2.599 -16.424 -0.805 1 98.88 5 LEU B O 1
ATOM 2455 N N . ILE B 1 6 ? -4.625 -16.478 0.185 1 98.76 6 ILE B N 1
ATOM 2456 C CA . ILE B 1 6 ? -5.268 -17.14 -0.944 1 98.76 6 ILE B CA 1
ATOM 2457 C C . ILE B 1 6 ? -6.542 -16.389 -1.325 1 98.76 6 ILE B C 1
ATOM 2459 O O . ILE B 1 6 ? -7.536 -16.431 -0.596 1 98.76 6 ILE B O 1
ATOM 2463 N N . PRO B 1 7 ? -6.553 -15.727 -2.417 1 97.99 7 PRO B N 1
ATOM 2464 C CA . PRO B 1 7 ? -7.815 -15.201 -2.942 1 97.99 7 PRO B CA 1
ATOM 2465 C C . PRO B 1 7 ? -8.619 -16.249 -3.708 1 97.99 7 PRO B C 1
ATOM 2467 O O . PRO B 1 7 ? -8.041 -17.097 -4.393 1 97.99 7 PRO B O 1
ATOM 2470 N N . THR B 1 8 ? -9.882 -16.206 -3.556 1 97.5 8 THR B N 1
ATOM 2471 C CA . THR B 1 8 ? -10.746 -17.143 -4.267 1 97.5 8 THR B CA 1
ATOM 2472 C C . THR B 1 8 ? -12.036 -16.46 -4.709 1 97.5 8 THR B C 1
ATOM 2474 O O . THR B 1 8 ? -12.521 -15.544 -4.041 1 97.5 8 THR B O 1
ATOM 2477 N N . TRP B 1 9 ? -12.518 -16.843 -5.862 1 96.51 9 TRP B N 1
ATOM 2478 C CA . TRP B 1 9 ? -13.769 -16.314 -6.395 1 96.51 9 TRP B CA 1
ATOM 2479 C C . TRP B 1 9 ? -14.666 -17.44 -6.899 1 96.51 9 TRP B C 1
ATOM 2481 O O . TRP B 1 9 ? -14.499 -17.919 -8.023 1 96.51 9 TRP B O 1
ATOM 2491 N N . ASN B 1 10 ? -15.61 -17.869 -6.063 1 95.16 10 ASN B N 1
ATOM 2492 C CA . ASN B 1 10 ? -16.566 -18.916 -6.405 1 95.16 10 ASN B CA 1
ATOM 2493 C C . ASN B 1 10 ? -15.878 -20.116 -7.048 1 95.16 10 ASN B C 1
ATOM 2495 O O . ASN B 1 10 ? -16.261 -20.548 -8.136 1 95.16 10 ASN B O 1
ATOM 2499 N N . ASN B 1 11 ? -14.921 -20.619 -6.378 1 95.83 11 ASN B N 1
ATOM 2500 C CA . ASN B 1 11 ? -14.072 -21.706 -6.853 1 95.83 11 ASN B CA 1
ATOM 2501 C C . ASN B 1 11 ? -13.817 -22.738 -5.758 1 95.83 11 ASN B C 1
ATOM 2503 O O . ASN B 1 11 ? -12.688 -23.2 -5.585 1 95.83 11 ASN B O 1
ATOM 2507 N N . LEU B 1 12 ? -14.83 -23.169 -5.104 1 97.7 12 LEU B N 1
ATOM 2508 C CA . LEU B 1 12 ? -14.755 -23.952 -3.875 1 97.7 12 LEU B CA 1
ATOM 2509 C C . LEU B 1 12 ? -13.983 -25.247 -4.102 1 97.7 12 LEU B C 1
ATOM 2511 O O . LEU B 1 12 ? -13.082 -25.582 -3.329 1 97.7 12 LEU B O 1
ATOM 2515 N N . PRO B 1 13 ? -14.241 -26.035 -5.199 1 97.78 13 PRO B N 1
ATOM 2516 C CA . PRO B 1 13 ? -13.515 -27.3 -5.337 1 97.78 13 PRO B CA 1
ATOM 2517 C C . PRO B 1 13 ? -12.004 -27.105 -5.441 1 97.78 13 PRO B C 1
ATOM 2519 O O . PRO B 1 13 ? -11.237 -27.892 -4.88 1 97.78 13 PRO B O 1
ATOM 2522 N N . TYR B 1 14 ? -11.584 -26.055 -6.119 1 97.67 14 TYR B N 1
ATOM 2523 C CA . TYR B 1 14 ? -10.161 -25.757 -6.228 1 97.67 14 TYR B CA 1
ATOM 2524 C C . TYR B 1 14 ? -9.587 -25.331 -4.882 1 97.67 14 TYR B C 1
ATOM 2526 O O . TYR B 1 14 ? -8.509 -25.782 -4.489 1 97.67 14 TYR B O 1
ATOM 2534 N N . LEU B 1 15 ? -10.308 -24.473 -4.24 1 98.19 15 LEU B N 1
ATOM 2535 C CA . LEU B 1 15 ? -9.856 -23.99 -2.939 1 98.19 15 LEU B CA 1
ATOM 2536 C C . LEU B 1 15 ? -9.67 -25.148 -1.964 1 98.19 15 LEU B C 1
ATOM 2538 O O . LEU B 1 15 ? -8.686 -25.189 -1.222 1 98.19 15 LEU B O 1
ATOM 2542 N N . GLN B 1 16 ? -10.599 -26.064 -1.936 1 98.61 16 GLN B N 1
ATOM 2543 C CA . GLN B 1 16 ? -10.524 -27.219 -1.047 1 98.61 16 GLN B CA 1
ATOM 2544 C C . GLN B 1 16 ? -9.274 -28.048 -1.326 1 98.61 16 GLN B C 1
ATOM 2546 O O . GLN B 1 16 ? -8.561 -28.437 -0.399 1 98.61 16 GLN B O 1
ATOM 2551 N N . LEU B 1 17 ? -9.024 -28.297 -2.601 1 98.1 17 LEU B N 1
ATOM 2552 C CA . LEU B 1 17 ? -7.827 -29.046 -2.967 1 98.1 17 LEU B CA 1
ATOM 2553 C C . LEU B 1 17 ? -6.568 -28.303 -2.534 1 98.1 17 LEU B C 1
ATOM 2555 O O . LEU B 1 17 ? -5.626 -28.914 -2.023 1 98.1 17 LEU B O 1
ATOM 2559 N N . CYS B 1 18 ? -6.562 -27.012 -2.756 1 98.47 18 CYS B N 1
ATOM 2560 C CA . CYS B 1 18 ? -5.424 -26.171 -2.402 1 98.47 18 CYS B CA 1
ATOM 2561 C C . CYS B 1 18 ? -5.136 -26.243 -0.907 1 98.47 18 CYS B C 1
ATOM 2563 O O . CYS B 1 18 ? -4.028 -26.599 -0.501 1 98.47 18 CYS B O 1
ATOM 2565 N N . ILE B 1 19 ? -6.126 -26.004 -0.092 1 98.79 19 ILE B N 1
ATOM 2566 C CA . ILE B 1 19 ? -5.962 -25.942 1.356 1 98.79 19 ILE B CA 1
ATOM 2567 C C . ILE B 1 19 ? -5.629 -27.331 1.897 1 98.79 19 ILE B C 1
ATOM 2569 O O . ILE B 1 19 ? -4.771 -27.474 2.771 1 98.79 19 ILE B O 1
ATOM 2573 N N . GLU B 1 20 ? -6.297 -28.342 1.396 1 98.39 20 GLU B N 1
ATOM 2574 C CA . GLU B 1 20 ? -5.995 -29.706 1.82 1 98.39 20 GLU B CA 1
ATOM 2575 C C . GLU B 1 20 ? -4.545 -30.071 1.514 1 98.39 20 GLU B C 1
ATOM 2577 O O . GLU B 1 20 ? -3.881 -30.724 2.321 1 98.39 20 GLU B O 1
ATOM 2582 N N . SER B 1 21 ? -4.083 -29.699 0.333 1 98.65 21 SER B N 1
ATOM 2583 C CA . SER B 1 21 ? -2.702 -30.001 -0.027 1 98.65 21 SER B CA 1
ATOM 2584 C C . SER B 1 21 ? -1.721 -29.298 0.906 1 98.65 21 SER B C 1
ATOM 2586 O O . SER B 1 21 ? -0.672 -29.85 1.244 1 98.65 21 SER B O 1
ATOM 2588 N N . ILE B 1 22 ? -1.966 -28.017 1.344 1 98.73 22 ILE B N 1
ATOM 2589 C CA . ILE B 1 22 ? -1.135 -27.304 2.308 1 98.73 22 ILE B CA 1
ATOM 2590 C C . ILE B 1 22 ? -1.109 -28.067 3.631 1 98.73 22 ILE B C 1
ATOM 2592 O O . ILE B 1 22 ? -0.041 -28.286 4.208 1 98.73 22 ILE B O 1
ATOM 2596 N N . ARG B 1 23 ? -2.259 -28.521 4.077 1 98.17 23 ARG B N 1
ATOM 2597 C CA . ARG B 1 23 ? -2.372 -29.216 5.355 1 98.17 23 ARG B CA 1
ATOM 2598 C C . ARG B 1 23 ? -1.65 -30.559 5.313 1 98.17 23 ARG B C 1
ATOM 2600 O O . ARG B 1 23 ? -0.987 -30.944 6.279 1 98.17 23 ARG B O 1
ATOM 2607 N N . ARG B 1 24 ? -1.726 -31.208 4.236 1 97.94 24 ARG B N 1
ATOM 2608 C CA . ARG B 1 24 ? -1.228 -32.577 4.138 1 97.94 24 ARG B CA 1
ATOM 2609 C C . ARG B 1 24 ? 0.271 -32.596 3.859 1 97.94 24 ARG B C 1
ATOM 2611 O O . ARG B 1 24 ? 0.983 -33.488 4.324 1 97.94 24 ARG B O 1
ATOM 2618 N N . HIS B 1 25 ? 0.728 -31.685 3.105 1 98.27 25 HIS B N 1
ATOM 2619 C CA . HIS B 1 25 ? 2.062 -31.856 2.542 1 98.27 25 HIS B CA 1
ATOM 2620 C C . HIS B 1 25 ? 3.044 -30.851 3.137 1 98.27 25 HIS B C 1
ATOM 2622 O O . HIS B 1 25 ? 4.206 -30.797 2.73 1 98.27 25 HIS B O 1
ATOM 2628 N N . SER B 1 26 ? 2.628 -30.02 4.109 1 98.44 26 SER B N 1
ATOM 2629 C CA . SER B 1 26 ? 3.518 -29.051 4.739 1 98.44 26 SER B CA 1
ATOM 2630 C C . SER B 1 26 ? 4.235 -29.657 5.941 1 98.44 26 SER B C 1
ATOM 2632 O O . SER B 1 26 ? 3.647 -30.439 6.691 1 98.44 26 SER B O 1
ATOM 2634 N N . ALA B 1 27 ? 5.451 -29.291 6.147 1 98.14 27 ALA B N 1
ATOM 2635 C CA . ALA B 1 27 ? 6.253 -29.7 7.298 1 98.14 27 ALA B CA 1
ATOM 2636 C C . ALA B 1 27 ? 6.008 -28.782 8.492 1 98.14 27 ALA B C 1
ATOM 2638 O O . ALA B 1 27 ? 6.296 -29.148 9.634 1 98.14 27 ALA B O 1
ATOM 2639 N N . PHE B 1 28 ? 5.505 -27.608 8.243 1 98 28 PHE B N 1
ATOM 2640 C CA . PHE B 1 28 ? 5.274 -26.601 9.272 1 98 28 PHE B CA 1
ATOM 2641 C C . PHE B 1 28 ? 3.799 -26.224 9.34 1 98 28 PHE B C 1
ATOM 2643 O O . PHE B 1 28 ? 3.049 -26.46 8.391 1 98 28 PHE B O 1
ATOM 2650 N N . GLU B 1 29 ? 3.416 -25.728 10.499 1 97.25 29 GLU B N 1
ATOM 2651 C CA . GLU B 1 29 ? 2.081 -25.148 10.616 1 97.25 29 GLU B CA 1
ATOM 2652 C C . GLU B 1 29 ? 2.051 -23.72 10.079 1 97.25 29 GLU B C 1
ATOM 2654 O O . GLU B 1 29 ? 2.716 -22.834 10.62 1 97.25 29 GLU B O 1
ATOM 2659 N N . HIS B 1 30 ? 1.299 -23.538 9.062 1 98.47 30 HIS B N 1
ATOM 2660 C CA . HIS B 1 30 ? 1.185 -22.226 8.436 1 98.47 30 HIS B CA 1
ATOM 2661 C C . HIS B 1 30 ? -0.135 -21.554 8.8 1 98.47 30 HIS B C 1
ATOM 2663 O O . HIS B 1 30 ? -1.1 -22.23 9.164 1 98.47 30 HIS B O 1
ATOM 2669 N N . GLU B 1 31 ? -0.097 -20.26 8.843 1 98.48 31 GLU B N 1
ATOM 2670 C CA . GLU B 1 31 ? -1.319 -19.462 8.893 1 98.48 31 GLU B CA 1
ATOM 2671 C C . GLU B 1 31 ? -1.947 -19.327 7.509 1 98.48 31 GLU B C 1
ATOM 2673 O O . GLU B 1 31 ? -1.298 -18.863 6.569 1 98.48 31 GLU B O 1
ATOM 2678 N N . ILE B 1 32 ? -3.192 -19.795 7.361 1 98.84 32 ILE B N 1
ATOM 2679 C CA . ILE B 1 32 ? -3.885 -19.686 6.082 1 98.84 32 ILE B CA 1
ATOM 2680 C C . ILE B 1 32 ? -4.934 -18.579 6.155 1 98.84 32 ILE B C 1
ATOM 2682 O O . ILE B 1 32 ? -5.805 -18.597 7.029 1 98.84 32 ILE B O 1
ATOM 2686 N N . ILE B 1 33 ? -4.829 -17.617 5.313 1 98.83 33 ILE B N 1
ATOM 2687 C CA . ILE B 1 33 ? -5.747 -16.487 5.222 1 98.83 33 ILE B CA 1
ATOM 2688 C C . ILE B 1 33 ? -6.395 -16.46 3.84 1 98.83 33 ILE B C 1
ATOM 2690 O O . ILE B 1 33 ? -5.703 -16.36 2.824 1 98.83 33 ILE B O 1
ATOM 2694 N N . VAL B 1 34 ? -7.73 -16.511 3.789 1 98.82 34 VAL B N 1
ATOM 2695 C CA . VAL B 1 34 ? -8.447 -16.576 2.52 1 98.82 34 VAL B CA 1
ATOM 2696 C C . VAL B 1 34 ? -9.221 -15.279 2.297 1 98.82 34 VAL B C 1
ATOM 2698 O O . VAL B 1 34 ? -9.851 -14.758 3.221 1 98.82 34 VAL B O 1
ATOM 2701 N N . HIS B 1 35 ? -9.104 -14.71 1.156 1 98.53 35 HIS B N 1
ATOM 2702 C CA . HIS B 1 35 ? -10.069 -13.693 0.753 1 98.53 35 HIS B CA 1
ATOM 2703 C C . HIS B 1 35 ? -11.141 -14.281 -0.159 1 98.53 35 HIS B C 1
ATOM 2705 O O . HIS B 1 35 ? -10.831 -14.792 -1.238 1 98.53 35 HIS B O 1
ATOM 2711 N N . VAL B 1 36 ? -12.374 -14.134 0.232 1 98.38 36 VAL B N 1
ATOM 2712 C CA . VAL B 1 36 ? -13.486 -14.697 -0.528 1 98.38 36 VAL B CA 1
ATOM 2713 C C . VAL B 1 36 ? -14.18 -13.593 -1.323 1 98.38 36 VAL B C 1
ATOM 2715 O O . VAL B 1 36 ? -14.822 -12.713 -0.744 1 98.38 36 VAL B O 1
ATOM 2718 N N . ASN B 1 37 ? -13.992 -13.632 -2.606 1 96.91 37 ASN B N 1
ATOM 2719 C CA . ASN B 1 37 ? -14.804 -12.805 -3.492 1 96.91 37 ASN B CA 1
ATOM 2720 C C . ASN B 1 37 ? -16.18 -13.42 -3.729 1 96.91 37 ASN B C 1
ATOM 2722 O O . ASN B 1 37 ? -16.287 -14.523 -4.267 1 96.91 37 ASN B O 1
ATOM 2726 N N . GLU B 1 38 ? -17.3 -12.678 -3.416 1 95.21 38 GLU B N 1
ATOM 2727 C CA . GLU B 1 38 ? -18.682 -13.105 -3.613 1 95.21 38 GLU B CA 1
ATOM 2728 C C . GLU B 1 38 ? -19.01 -14.325 -2.757 1 95.21 38 GLU B C 1
ATOM 2730 O O . GLU B 1 38 ? -19.457 -14.187 -1.616 1 95.21 38 GLU B O 1
ATOM 2735 N N . GLY B 1 39 ? -18.452 -15.542 -3.084 1 95.59 39 GLY B N 1
ATOM 2736 C CA . GLY B 1 39 ? -18.546 -16.715 -2.23 1 95.59 39 GLY B CA 1
ATOM 2737 C C . GLY B 1 39 ? -19.928 -17.341 -2.226 1 95.59 39 GLY B C 1
ATOM 2738 O O . GLY B 1 39 ? -20.284 -18.065 -1.294 1 95.59 39 GLY B O 1
ATOM 2739 N N . THR B 1 40 ? -20.742 -17.137 -3.246 1 96.17 40 THR B N 1
ATOM 2740 C CA . THR B 1 40 ? -22.124 -17.601 -3.293 1 96.17 40 THR B CA 1
ATOM 2741 C C . THR B 1 40 ? -22.186 -19.075 -3.683 1 96.17 40 THR B C 1
ATOM 2743 O O . THR B 1 40 ? -23.256 -19.687 -3.645 1 96.17 40 THR B O 1
ATOM 2746 N N . ASP B 1 41 ? -21.109 -19.71 -4.003 1 97.08 41 ASP B N 1
ATOM 2747 C CA . ASP B 1 41 ? -21.079 -21.114 -4.401 1 97.08 41 ASP B CA 1
ATOM 2748 C C . ASP B 1 41 ? -20.835 -22.021 -3.197 1 97.08 41 ASP B C 1
ATOM 2750 O O . ASP B 1 41 ? -20.491 -23.194 -3.356 1 97.08 41 ASP B O 1
ATOM 2754 N N . GLY B 1 42 ? -20.941 -21.445 -2.036 1 98.31 42 GLY B N 1
ATOM 2755 C CA . GLY B 1 42 ? -20.684 -22.205 -0.823 1 98.31 42 GLY B CA 1
ATOM 2756 C C . GLY B 1 42 ? -19.3 -21.965 -0.251 1 98.31 42 GLY B C 1
ATOM 2757 O O . GLY B 1 42 ? -18.988 -22.428 0.848 1 98.31 42 GLY B O 1
ATOM 2758 N N . THR B 1 43 ? -18.49 -21.219 -0.92 1 98.37 43 THR B N 1
ATOM 2759 C CA . THR B 1 43 ? -17.108 -20.983 -0.519 1 98.37 43 THR B CA 1
ATOM 2760 C C . THR B 1 43 ? -17.05 -20.267 0.827 1 98.37 43 THR B C 1
ATOM 2762 O O . THR B 1 43 ? -16.306 -20.674 1.721 1 98.37 43 THR B O 1
ATOM 2765 N N . LEU B 1 44 ? -17.829 -19.199 0.94 1 98.27 44 LEU B N 1
ATOM 2766 C CA . LEU B 1 44 ? -17.791 -18.425 2.176 1 98.27 44 LEU B CA 1
ATOM 2767 C C . LEU B 1 44 ? -18.2 -19.284 3.368 1 98.27 44 LEU B C 1
ATOM 2769 O O . LEU B 1 44 ? -17.535 -19.269 4.406 1 98.27 44 LEU B O 1
ATOM 2773 N N . GLU B 1 45 ? -19.244 -20.04 3.232 1 98.37 45 GLU B N 1
ATOM 2774 C CA . GLU B 1 45 ? -19.713 -20.934 4.287 1 98.37 45 GLU B CA 1
ATOM 2775 C C . GLU B 1 45 ? -18.648 -21.964 4.652 1 98.37 45 GLU B C 1
ATOM 2777 O O . GLU B 1 45 ? -18.436 -22.255 5.831 1 98.37 45 GLU B O 1
ATOM 2782 N N . TRP B 1 46 ? -18.07 -22.507 3.673 1 98.75 46 TRP B N 1
ATOM 2783 C CA . TRP B 1 46 ? -17.051 -23.526 3.898 1 98.75 46 TRP B CA 1
ATOM 2784 C C . TRP B 1 46 ? -15.853 -22.944 4.64 1 98.75 46 TRP B C 1
ATOM 2786 O O . TRP B 1 46 ? -15.355 -23.544 5.595 1 98.75 46 TRP B O 1
ATOM 2796 N N . VAL B 1 47 ? -15.377 -21.788 4.225 1 98.71 47 VAL B N 1
ATOM 2797 C CA . VAL B 1 47 ? -14.242 -21.119 4.851 1 98.71 47 VAL B CA 1
ATOM 2798 C C . VAL B 1 47 ? -14.548 -20.847 6.322 1 98.71 47 VAL B C 1
ATOM 2800 O O . VAL B 1 47 ? -13.708 -21.087 7.192 1 98.71 47 VAL B O 1
ATOM 2803 N N . ARG B 1 48 ? -15.702 -20.378 6.576 1 97.92 48 ARG B N 1
ATOM 2804 C CA . ARG B 1 48 ? -16.133 -20.111 7.945 1 97.92 48 ARG B CA 1
ATOM 2805 C C . ARG B 1 48 ? -16.21 -21.401 8.756 1 97.92 48 ARG B C 1
ATOM 2807 O O . ARG B 1 48 ? -15.761 -21.446 9.903 1 97.92 48 ARG B O 1
ATOM 2814 N N . ALA B 1 49 ? -16.735 -22.431 8.167 1 98.27 49 ALA B N 1
ATOM 2815 C CA . ALA B 1 49 ? -16.865 -23.721 8.839 1 98.27 49 ALA B CA 1
ATOM 2816 C C . ALA B 1 49 ? -15.496 -24.302 9.18 1 98.27 49 ALA B C 1
ATOM 2818 O O . ALA B 1 49 ? -15.339 -24.98 10.198 1 98.27 49 ALA B O 1
ATOM 2819 N N . GLN B 1 50 ? -14.518 -24.034 8.355 1 98.05 50 GLN B N 1
ATOM 2820 C CA . GLN B 1 50 ? -13.163 -24.53 8.571 1 98.05 50 GLN B CA 1
ATOM 2821 C C . GLN B 1 50 ? -12.433 -23.697 9.621 1 98.05 50 GLN B C 1
ATOM 2823 O O . GLN B 1 50 ? -11.314 -24.029 10.016 1 98.05 50 GLN B O 1
ATOM 2828 N N . GLY B 1 51 ? -13.005 -22.61 10.041 1 97.27 51 GLY B N 1
ATOM 2829 C CA . GLY B 1 51 ? -12.365 -21.733 11.008 1 97.27 51 GLY B CA 1
ATOM 2830 C C . GLY B 1 51 ? -11.166 -20.995 10.444 1 97.27 51 GLY B C 1
ATOM 2831 O O . GLY B 1 51 ? -10.251 -20.629 11.184 1 97.27 51 GLY B O 1
ATOM 2832 N N . LEU B 1 52 ? -11.13 -20.82 9.169 1 98.03 52 LEU B N 1
ATOM 2833 C CA . LEU B 1 52 ? -10.012 -20.131 8.535 1 98.03 52 LEU B CA 1
ATOM 2834 C C . LEU B 1 52 ? -10.141 -18.62 8.699 1 98.03 52 LEU B C 1
ATOM 2836 O O . LEU B 1 52 ? -11.241 -18.072 8.598 1 98.03 52 LEU B O 1
ATOM 2840 N N . ARG B 1 53 ? -9.037 -17.981 9.028 1 97.85 53 ARG B N 1
ATOM 2841 C CA . ARG B 1 53 ? -9.024 -16.525 8.929 1 97.85 53 ARG B CA 1
ATOM 2842 C C . ARG B 1 53 ? -9.346 -16.069 7.51 1 97.85 53 ARG B C 1
ATOM 2844 O O . ARG B 1 53 ? -8.887 -16.673 6.539 1 97.85 53 ARG B O 1
ATOM 2851 N N . HIS B 1 54 ? -10.246 -15.056 7.447 1 98.24 54 HIS B N 1
ATOM 2852 C CA . HIS B 1 54 ? -10.641 -14.688 6.092 1 98.24 54 HIS B CA 1
ATOM 2853 C C . HIS B 1 54 ? -11.15 -13.252 6.037 1 98.24 54 HIS B C 1
ATOM 2855 O O . HIS B 1 54 ? -11.481 -12.666 7.071 1 98.24 54 HIS B O 1
ATOM 2861 N N . THR B 1 55 ? -11.033 -12.643 4.951 1 97.77 55 THR B N 1
ATOM 2862 C CA . THR B 1 55 ? -11.777 -11.457 4.544 1 97.77 55 THR B CA 1
ATOM 2863 C C . THR B 1 55 ? -12.764 -11.794 3.429 1 97.77 55 THR B C 1
ATOM 2865 O O . THR B 1 55 ? -12.686 -12.867 2.827 1 97.77 55 THR B O 1
ATOM 2868 N N . TRP B 1 56 ? -13.719 -10.918 3.237 1 97.69 56 TRP B N 1
ATOM 2869 C CA . TRP B 1 56 ? -14.782 -11.227 2.286 1 97.69 56 TRP B CA 1
ATOM 2870 C C . TRP B 1 56 ? -15.321 -9.955 1.64 1 97.69 56 TRP B C 1
ATOM 2872 O O . TRP B 1 56 ? -15.34 -8.893 2.266 1 97.69 56 TRP B O 1
ATOM 2882 N N . SER B 1 57 ? -15.698 -10.052 0.362 1 97.51 57 SER B N 1
ATOM 2883 C CA . SER B 1 57 ? -16.405 -9.016 -0.385 1 97.51 57 SER B CA 1
ATOM 2884 C C . SER B 1 57 ? -17.672 -9.567 -1.031 1 97.51 57 SER B C 1
ATOM 2886 O O . SER B 1 57 ? -17.762 -10.765 -1.31 1 97.51 57 SER B O 1
ATOM 2888 N N . LYS B 1 58 ? -18.596 -8.722 -1.274 1 97.05 58 LYS B N 1
ATOM 2889 C CA . LYS B 1 58 ? -19.885 -9.122 -1.832 1 97.05 58 LYS B CA 1
ATOM 2890 C C . LYS B 1 58 ? -19.753 -9.501 -3.305 1 97.05 58 LYS B C 1
ATOM 2892 O O . LYS B 1 58 ? -20.576 -10.25 -3.835 1 97.05 58 LYS B O 1
ATOM 2897 N N . GLY B 1 59 ? -18.794 -8.954 -3.956 1 95.64 59 GLY B N 1
ATOM 2898 C CA . GLY B 1 59 ? -18.442 -9.257 -5.334 1 95.64 59 GLY B CA 1
ATOM 2899 C C . GLY B 1 59 ? -16.947 -9.396 -5.551 1 95.64 59 GLY B C 1
ATOM 2900 O O . GLY B 1 59 ? -16.175 -9.426 -4.591 1 95.64 59 GLY B O 1
ATOM 2901 N N . ASN B 1 60 ? -16.549 -9.629 -6.773 1 95.04 60 ASN B N 1
ATOM 2902 C CA . ASN B 1 60 ? -15.133 -9.709 -7.115 1 95.04 60 ASN B CA 1
ATOM 2903 C C . ASN B 1 60 ? -14.473 -8.334 -7.095 1 95.04 60 ASN B C 1
ATOM 2905 O O . ASN B 1 60 ? -14.696 -7.52 -7.993 1 95.04 60 ASN B O 1
ATOM 2909 N N . VAL B 1 61 ? -13.639 -8.091 -6.142 1 96.62 61 VAL B N 1
ATOM 2910 C CA . VAL B 1 61 ? -13.027 -6.775 -5.995 1 96.62 61 VAL B CA 1
ATOM 2911 C C . VAL B 1 61 ? -11.625 -6.787 -6.598 1 96.62 61 VAL B C 1
ATOM 2913 O O . VAL B 1 61 ? -10.855 -5.841 -6.414 1 96.62 61 VAL B O 1
ATOM 2916 N N . GLY B 1 62 ? -11.274 -7.831 -7.257 1 95.67 62 GLY B N 1
ATOM 2917 C CA . GLY B 1 62 ? -9.967 -7.935 -7.885 1 95.67 62 GLY B CA 1
ATOM 2918 C C . GLY B 1 62 ? -8.879 -8.386 -6.929 1 95.67 62 GLY B C 1
ATOM 2919 O O . GLY B 1 62 ? -9.083 -8.404 -5.713 1 95.67 62 GLY B O 1
ATOM 2920 N N . VAL B 1 63 ? -7.737 -8.712 -7.446 1 96.61 63 VAL B N 1
ATOM 2921 C CA . VAL B 1 63 ? -6.666 -9.321 -6.664 1 96.61 63 VAL B CA 1
ATOM 2922 C C . VAL B 1 63 ? -5.96 -8.251 -5.833 1 96.61 63 VAL B C 1
ATOM 2924 O O . VAL B 1 63 ? -5.474 -8.53 -4.734 1 96.61 63 VAL B O 1
ATOM 2927 N N . CYS B 1 64 ? -5.934 -7.002 -6.308 1 98.04 64 CYS B N 1
ATOM 2928 C CA . CYS B 1 64 ? -5.199 -5.951 -5.613 1 98.04 64 CYS B CA 1
ATOM 2929 C C . CYS B 1 64 ? -5.818 -5.662 -4.25 1 98.04 64 CYS B C 1
ATOM 2931 O O . CYS B 1 64 ? -5.153 -5.791 -3.221 1 98.04 64 CYS B O 1
ATOM 2933 N N . LEU B 1 65 ? -7.117 -5.408 -4.229 1 98.13 65 LEU B N 1
ATOM 2934 C CA . LEU B 1 65 ? -7.796 -5.144 -2.966 1 98.13 65 LEU B CA 1
ATOM 2935 C C . LEU B 1 65 ? -7.864 -6.406 -2.111 1 98.13 65 LEU B C 1
ATOM 2937 O O . LEU B 1 65 ? -7.675 -6.347 -0.894 1 98.13 65 LEU B O 1
ATOM 2941 N N . ALA B 1 66 ? -8.077 -7.51 -2.728 1 97.93 66 ALA B N 1
ATOM 2942 C CA . ALA B 1 66 ? -8.208 -8.781 -2.02 1 97.93 66 ALA B CA 1
ATOM 2943 C C . ALA B 1 66 ? -6.941 -9.102 -1.231 1 97.93 66 ALA B C 1
ATOM 2945 O O . ALA B 1 66 ? -7.006 -9.403 -0.037 1 97.93 66 ALA B O 1
ATOM 2946 N N . LEU B 1 67 ? -5.838 -8.998 -1.866 1 98.4 67 LEU B N 1
ATOM 2947 C CA . LEU B 1 67 ? -4.59 -9.392 -1.221 1 98.4 67 LEU B CA 1
ATOM 2948 C C . LEU B 1 67 ? -4.149 -8.345 -0.204 1 98.4 67 LEU B C 1
ATOM 2950 O O . LEU B 1 67 ? -3.564 -8.684 0.828 1 98.4 67 LEU B O 1
ATOM 2954 N N . ASN B 1 68 ? -4.381 -7.074 -0.517 1 98.61 68 ASN B N 1
ATOM 2955 C CA . ASN B 1 68 ? -4.097 -6.055 0.488 1 98.61 68 ASN B CA 1
ATOM 2956 C C . ASN B 1 68 ? -4.89 -6.296 1.769 1 98.61 68 ASN B C 1
ATOM 2958 O O . ASN B 1 68 ? -4.343 -6.201 2.869 1 98.61 68 ASN B O 1
ATOM 2962 N N . ASP B 1 69 ? -6.137 -6.588 1.595 1 97.77 69 ASP B N 1
ATOM 2963 C CA . ASP B 1 69 ? -7.001 -6.813 2.75 1 97.77 69 ASP B CA 1
ATOM 2964 C C . ASP B 1 69 ? -6.57 -8.057 3.524 1 97.77 69 ASP B C 1
ATOM 2966 O O . ASP B 1 69 ? -6.524 -8.044 4.756 1 97.77 69 ASP B O 1
ATOM 2970 N N . ALA B 1 70 ? -6.25 -9.078 2.83 1 98.25 70 ALA B N 1
ATOM 2971 C CA . ALA B 1 70 ? -5.812 -10.319 3.466 1 98.25 70 ALA B CA 1
ATOM 2972 C C . ALA B 1 70 ? -4.469 -10.132 4.165 1 98.25 70 ALA B C 1
ATOM 2974 O O . ALA B 1 70 ? -4.254 -10.656 5.26 1 98.25 70 ALA B O 1
ATOM 2975 N N . ALA B 1 71 ? -3.565 -9.404 3.558 1 98.29 71 ALA B N 1
ATOM 2976 C CA . ALA B 1 71 ? -2.218 -9.205 4.088 1 98.29 71 ALA B CA 1
ATOM 2977 C C . ALA B 1 71 ? -2.259 -8.479 5.43 1 98.29 71 ALA B C 1
ATOM 2979 O O . ALA B 1 71 ? -1.392 -8.686 6.281 1 98.29 71 ALA B O 1
ATOM 2980 N N . ARG B 1 72 ? -3.272 -7.661 5.552 1 95.89 72 ARG B N 1
ATOM 2981 C CA . ARG B 1 72 ? -3.44 -6.932 6.805 1 95.89 72 ARG B CA 1
ATOM 2982 C C . ARG B 1 72 ? -3.551 -7.89 7.986 1 95.89 72 ARG B C 1
ATOM 2984 O O . ARG B 1 72 ? -3.159 -7.553 9.104 1 95.89 72 ARG B O 1
ATOM 2991 N N . LEU B 1 73 ? -4.004 -9.136 7.805 1 96.71 73 LEU B N 1
ATOM 2992 C CA . LEU B 1 73 ? -4.268 -10.1 8.868 1 96.71 73 LEU B CA 1
ATOM 2993 C C . LEU B 1 73 ? -3.034 -10.952 9.146 1 96.71 73 LEU B C 1
ATOM 2995 O O . LEU B 1 73 ? -2.974 -11.652 10.16 1 96.71 73 LEU B O 1
ATOM 2999 N N . ALA B 1 74 ? -2.022 -10.887 8.284 1 97.88 74 ALA B N 1
ATOM 3000 C CA . ALA B 1 74 ? -0.85 -11.752 8.39 1 97.88 74 ALA B CA 1
ATOM 3001 C C . ALA B 1 74 ? -0.049 -11.438 9.651 1 97.88 74 ALA B C 1
ATOM 3003 O O . ALA B 1 74 ? 0.131 -10.271 10.004 1 97.88 74 ALA B O 1
ATOM 3004 N N . THR B 1 75 ? 0.463 -12.477 10.296 1 96.79 75 THR B N 1
ATOM 3005 C CA . THR B 1 75 ? 1.181 -12.253 11.545 1 96.79 75 THR B CA 1
ATOM 3006 C C . THR B 1 75 ? 2.596 -12.819 11.465 1 96.79 75 THR B C 1
ATOM 3008 O O . THR B 1 75 ? 3.442 -12.51 12.306 1 96.79 75 THR B O 1
ATOM 3011 N N . HIS B 1 76 ? 2.864 -13.721 10.509 1 97.69 76 HIS B N 1
ATOM 3012 C CA . HIS B 1 76 ? 4.206 -14.276 10.369 1 97.69 76 HIS B CA 1
ATOM 3013 C C . HIS B 1 76 ? 5.114 -13.33 9.59 1 97.69 76 HIS B C 1
ATOM 3015 O O . HIS B 1 76 ? 4.632 -12.456 8.866 1 97.69 76 HIS B O 1
ATOM 3021 N N . ASP B 1 77 ? 6.382 -13.525 9.674 1 96.26 77 ASP B N 1
ATOM 3022 C CA . ASP B 1 77 ? 7.37 -12.609 9.112 1 96.26 77 ASP B CA 1
ATOM 3023 C C . ASP B 1 77 ? 7.415 -12.717 7.589 1 96.26 77 ASP B C 1
ATOM 3025 O O . ASP B 1 77 ? 7.913 -11.816 6.912 1 96.26 77 ASP B O 1
ATOM 3029 N N . TRP B 1 78 ? 6.957 -13.829 7.098 1 98.09 78 TRP B N 1
ATOM 3030 C CA . TRP B 1 78 ? 6.935 -14.044 5.655 1 98.09 78 TRP B CA 1
ATOM 3031 C C . TRP B 1 78 ? 5.518 -14.326 5.168 1 98.09 78 TRP B C 1
ATOM 3033 O O . TRP B 1 78 ? 4.766 -15.057 5.816 1 98.09 78 TRP B O 1
ATOM 3043 N N . ILE B 1 79 ? 5.193 -13.69 4 1 98.35 79 ILE B N 1
ATOM 3044 C CA . ILE B 1 79 ? 3.884 -13.863 3.379 1 98.35 79 ILE B CA 1
ATOM 3045 C C . ILE B 1 79 ? 4.03 -14.646 2.077 1 98.35 79 ILE B C 1
ATOM 3047 O O . ILE B 1 79 ? 4.913 -14.355 1.266 1 98.35 79 ILE B O 1
ATOM 3051 N N . LEU B 1 80 ? 3.233 -15.646 1.953 1 98.81 80 LEU B N 1
ATOM 3052 C CA . LEU B 1 80 ? 3.135 -16.4 0.708 1 98.81 80 LEU B CA 1
ATOM 3053 C C . LEU B 1 80 ? 1.805 -16.13 0.012 1 98.81 80 LEU B C 1
ATOM 3055 O O . LEU B 1 80 ? 0.74 -16.365 0.586 1 98.81 80 LEU B O 1
ATOM 3059 N N . PHE B 1 81 ? 1.834 -15.551 -1.165 1 98.61 81 PHE B N 1
ATOM 3060 C CA . PHE B 1 81 ? 0.655 -15.458 -2.017 1 98.61 81 PHE B CA 1
ATOM 3061 C C . PHE B 1 81 ? 0.532 -16.689 -2.908 1 98.61 81 PHE B C 1
ATOM 3063 O O . PHE B 1 81 ? 1.448 -17.004 -3.67 1 98.61 81 PHE B O 1
ATOM 3070 N N . MET B 1 82 ? -0.568 -17.312 -2.814 1 97.96 82 MET B N 1
ATOM 3071 C CA . MET B 1 82 ? -0.859 -18.519 -3.582 1 97.96 82 MET B CA 1
ATOM 3072 C C . MET B 1 82 ? -2.25 -18.446 -4.203 1 97.96 82 MET B C 1
ATOM 3074 O O . MET B 1 82 ? -3.204 -18.018 -3.551 1 97.96 82 MET B O 1
ATOM 3078 N N . ASN B 1 83 ? -2.357 -18.853 -5.469 1 96.93 83 ASN B N 1
ATOM 3079 C CA . ASN B 1 83 ? -3.673 -18.938 -6.093 1 96.93 83 ASN B CA 1
ATOM 3080 C C . ASN B 1 83 ? -4.447 -20.159 -5.604 1 96.93 83 ASN B C 1
ATOM 3082 O O . ASN B 1 83 ? -3.849 -21.149 -5.178 1 96.93 83 ASN B O 1
ATOM 3086 N N . ASP B 1 84 ? -5.744 -20.089 -5.723 1 97.52 84 ASP B N 1
ATOM 3087 C CA . ASP B 1 84 ? -6.573 -21.139 -5.139 1 97.52 84 ASP B CA 1
ATOM 3088 C C . ASP B 1 84 ? -6.588 -22.383 -6.025 1 97.52 84 ASP B C 1
ATOM 3090 O O . ASP B 1 84 ? -7.128 -23.421 -5.638 1 97.52 84 ASP B O 1
ATOM 3094 N N . ASP B 1 85 ? -5.957 -22.302 -7.197 1 97.18 85 ASP B N 1
ATOM 3095 C CA . ASP B 1 85 ? -5.933 -23.455 -8.093 1 97.18 85 ASP B CA 1
ATOM 3096 C C . ASP B 1 85 ? -4.549 -24.098 -8.123 1 97.18 85 ASP B C 1
ATOM 3098 O O . ASP B 1 85 ? -4.12 -24.613 -9.158 1 97.18 85 ASP B O 1
ATOM 3102 N N . MET B 1 86 ? -3.894 -24.026 -7.024 1 97.74 86 MET B N 1
ATOM 3103 C CA . MET B 1 86 ? -2.569 -24.618 -6.868 1 97.74 86 MET B CA 1
ATOM 3104 C C . MET B 1 86 ? -2.591 -25.736 -5.832 1 97.74 86 MET B C 1
ATOM 3106 O O . MET B 1 86 ? -3.348 -25.674 -4.861 1 97.74 86 MET B O 1
ATOM 3110 N N . VAL B 1 87 ? -1.744 -26.737 -6.02 1 98.38 87 VAL B N 1
ATOM 3111 C CA . VAL B 1 87 ? -1.621 -27.873 -5.112 1 98.38 87 VAL B CA 1
ATOM 3112 C C . VAL B 1 87 ? -0.164 -28.038 -4.686 1 98.38 87 VAL B C 1
ATOM 3114 O O . VAL B 1 87 ? 0.718 -28.22 -5.528 1 98.38 87 VAL B O 1
ATOM 3117 N N . CYS B 1 88 ? 0.069 -27.998 -3.423 1 98.52 88 CYS B N 1
ATOM 3118 C CA . CYS B 1 88 ? 1.413 -28.177 -2.884 1 98.52 88 CYS B CA 1
ATOM 3119 C C . CYS B 1 88 ? 1.814 -29.648 -2.897 1 98.52 88 CYS B C 1
ATOM 3121 O O . CYS B 1 88 ? 0.96 -30.529 -2.789 1 98.52 88 CYS B O 1
ATOM 3123 N N . THR B 1 89 ? 3.074 -29.927 -3.02 1 98.12 89 THR B N 1
ATOM 3124 C CA . THR B 1 89 ? 3.628 -31.273 -2.935 1 98.12 89 THR B CA 1
ATOM 3125 C C . THR B 1 89 ? 4.56 -31.399 -1.733 1 98.12 89 THR B C 1
ATOM 3127 O O . THR B 1 89 ? 4.975 -30.393 -1.154 1 98.12 89 THR B O 1
ATOM 3130 N N . PRO B 1 90 ? 4.861 -32.601 -1.336 1 97.47 90 PRO B N 1
ATOM 3131 C CA . PRO B 1 90 ? 5.706 -32.779 -0.153 1 97.47 90 PRO B CA 1
ATOM 3132 C C . PRO B 1 90 ? 7.055 -32.075 -0.28 1 97.47 90 PRO B C 1
ATOM 3134 O O . PRO B 1 90 ? 7.705 -32.162 -1.325 1 97.47 90 PRO B O 1
ATOM 3137 N N . GLY B 1 91 ? 7.419 -31.339 0.8 1 96.54 91 GLY B N 1
ATOM 3138 C CA . GLY B 1 91 ? 8.73 -30.712 0.855 1 96.54 91 GLY B CA 1
ATOM 3139 C C . GLY B 1 91 ? 8.731 -29.285 0.338 1 96.54 91 GLY B C 1
ATOM 3140 O O . GLY B 1 91 ? 9.739 -28.583 0.443 1 96.54 91 GLY B O 1
ATOM 3141 N N . TRP B 1 92 ? 7.584 -28.818 -0.117 1 97.89 92 TRP B N 1
ATOM 3142 C CA . TRP B 1 92 ? 7.53 -27.497 -0.735 1 97.89 92 TRP B CA 1
ATOM 3143 C C . TRP B 1 92 ? 7.914 -26.412 0.265 1 97.89 92 TRP B C 1
ATOM 3145 O O . TRP B 1 92 ? 8.679 -25.502 -0.06 1 97.89 92 TRP B O 1
ATOM 3155 N N . ASP B 1 93 ? 7.479 -26.515 1.493 1 98.38 93 ASP B N 1
ATOM 3156 C CA . ASP B 1 93 ? 7.686 -25.461 2.482 1 98.38 93 ASP B CA 1
ATOM 3157 C C . ASP B 1 93 ? 9.052 -25.596 3.151 1 98.38 93 ASP B C 1
ATOM 3159 O O . ASP B 1 93 ? 9.649 -24.598 3.562 1 98.38 93 ASP B O 1
ATOM 3163 N N . ARG B 1 94 ? 9.63 -26.838 3.226 1 98 94 ARG B N 1
ATOM 3164 C CA . ARG B 1 94 ? 11.002 -26.998 3.696 1 98 94 ARG B CA 1
ATOM 3165 C C . ARG B 1 94 ? 11.986 -26.302 2.762 1 98 94 ARG B C 1
ATOM 3167 O O . ARG B 1 94 ? 12.956 -25.693 3.216 1 98 94 ARG B O 1
ATOM 3174 N N . ALA B 1 95 ? 11.707 -26.477 1.534 1 97.77 95 ALA B N 1
ATOM 3175 C CA . ALA B 1 95 ? 12.558 -25.825 0.543 1 97.77 95 ALA B CA 1
ATOM 3176 C C . ALA B 1 95 ? 12.504 -24.306 0.686 1 97.77 95 ALA B C 1
ATOM 3178 O O . ALA B 1 95 ? 13.538 -23.635 0.647 1 97.77 95 ALA B O 1
ATOM 3179 N N . PHE B 1 96 ? 11.319 -23.731 0.873 1 98.43 96 PHE B N 1
ATOM 3180 C CA . PHE B 1 96 ? 11.17 -22.296 1.087 1 98.43 96 PHE B CA 1
ATOM 3181 C C . PHE B 1 96 ? 11.86 -21.867 2.376 1 98.43 96 PHE B C 1
ATOM 3183 O O . PHE B 1 96 ? 12.536 -20.836 2.411 1 98.43 96 PHE B O 1
ATOM 3190 N N . GLU B 1 97 ? 11.627 -22.674 3.39 1 98.11 97 GLU B N 1
ATOM 3191 C CA . GLU B 1 97 ? 12.257 -22.362 4.67 1 98.11 97 GLU B CA 1
ATOM 3192 C C . GLU B 1 97 ? 13.777 -22.312 4.539 1 98.11 97 GLU B C 1
ATOM 3194 O O . GLU B 1 97 ? 14.42 -21.401 5.063 1 98.11 97 GLU B O 1
ATOM 3199 N N . SER B 1 98 ? 14.318 -23.26 3.836 1 97.87 98 SER B N 1
ATOM 3200 C CA . SER B 1 98 ? 15.757 -23.288 3.597 1 97.87 98 SER B CA 1
ATOM 3201 C C . SER B 1 98 ? 16.21 -22.067 2.803 1 97.87 98 SER B C 1
ATOM 3203 O O . SER B 1 98 ? 17.237 -21.462 3.117 1 97.87 98 SER B O 1
ATOM 3205 N N . ALA B 1 99 ? 15.487 -21.716 1.816 1 97.93 99 ALA B N 1
ATOM 3206 C CA . ALA B 1 99 ? 15.816 -20.551 0.999 1 97.93 99 ALA B CA 1
ATOM 3207 C C . ALA B 1 99 ? 15.789 -19.272 1.832 1 97.93 99 ALA B C 1
ATOM 3209 O O . ALA B 1 99 ? 16.638 -18.395 1.661 1 97.93 99 ALA B O 1
ATOM 3210 N N . VAL B 1 100 ? 14.804 -19.114 2.713 1 97.68 100 VAL B N 1
ATOM 3211 C CA . VAL B 1 100 ? 14.681 -17.96 3.597 1 97.68 100 VAL B CA 1
ATOM 3212 C C . VAL B 1 100 ? 15.922 -17.85 4.48 1 97.68 100 VAL B C 1
ATOM 3214 O O . VAL B 1 100 ? 16.474 -16.76 4.652 1 97.68 100 VAL B O 1
ATOM 3217 N N . ARG B 1 101 ? 16.361 -18.954 4.99 1 97.07 101 ARG B N 1
ATOM 3218 C CA . ARG B 1 101 ? 17.56 -18.974 5.82 1 97.07 101 ARG B CA 1
ATOM 3219 C C . ARG B 1 101 ? 18.781 -18.517 5.029 1 97.07 101 ARG B C 1
ATOM 3221 O O . ARG B 1 101 ? 19.639 -17.805 5.557 1 97.07 101 ARG B O 1
ATOM 3228 N N . GLN B 1 102 ? 18.834 -18.909 3.844 1 96.48 102 GLN B N 1
ATOM 3229 C CA . GLN B 1 102 ? 19.966 -18.567 2.99 1 96.48 102 GLN B CA 1
ATOM 3230 C C . GLN B 1 102 ? 19.964 -17.08 2.644 1 96.48 102 GLN B C 1
ATOM 3232 O O . GLN B 1 102 ? 21.025 -16.459 2.545 1 96.48 102 GLN B O 1
ATOM 3237 N N . VAL B 1 103 ? 18.813 -16.535 2.441 1 94.53 103 VAL B N 1
ATOM 3238 C CA . VAL B 1 103 ? 18.663 -15.126 2.089 1 94.53 103 VAL B CA 1
ATOM 3239 C C . VAL B 1 103 ? 19.059 -14.252 3.277 1 94.53 103 VAL B C 1
ATOM 3241 O O . VAL B 1 103 ? 19.619 -13.168 3.099 1 94.53 103 VAL B O 1
ATOM 3244 N N . GLY B 1 104 ? 18.701 -14.68 4.464 1 91.7 104 GLY B N 1
ATOM 3245 C CA . GLY B 1 104 ? 19.046 -13.935 5.664 1 91.7 104 GLY B CA 1
ATOM 3246 C C . GLY B 1 104 ? 18.209 -12.683 5.851 1 91.7 104 GLY B C 1
ATOM 3247 O O . GLY B 1 104 ? 16.98 -12.735 5.775 1 91.7 104 GLY B O 1
ATOM 3248 N N . ASP B 1 105 ? 18.895 -11.566 6.049 1 89.25 105 ASP B N 1
ATOM 3249 C CA . ASP B 1 105 ? 18.195 -10.333 6.399 1 89.25 105 ASP B CA 1
ATOM 3250 C C . ASP B 1 105 ? 17.934 -9.479 5.16 1 89.25 105 ASP B C 1
ATOM 3252 O O . ASP B 1 105 ? 17.649 -8.285 5.272 1 89.25 105 ASP B O 1
ATOM 3256 N N . ARG B 1 106 ? 17.993 -10.103 3.988 1 93.3 106 ARG B N 1
ATOM 3257 C CA . ARG B 1 106 ? 17.814 -9.363 2.743 1 93.3 106 ARG B CA 1
ATOM 3258 C C . ARG B 1 106 ? 16.373 -9.459 2.252 1 93.3 106 ARG B C 1
ATOM 3260 O O . ARG B 1 106 ? 15.67 -10.424 2.559 1 93.3 106 ARG B O 1
ATOM 3267 N N . PHE B 1 107 ? 15.965 -8.43 1.634 1 95.89 107 PHE B N 1
ATOM 3268 C CA . PHE B 1 107 ? 14.702 -8.506 0.911 1 95.89 107 PHE B CA 1
ATOM 3269 C C . PHE B 1 107 ? 14.786 -9.524 -0.22 1 95.89 107 PHE B C 1
ATOM 3271 O O . PHE B 1 107 ? 15.772 -9.559 -0.959 1 95.89 107 PHE B O 1
ATOM 3278 N N . ALA B 1 108 ? 13.788 -10.342 -0.356 1 97.31 108 ALA B N 1
ATOM 3279 C CA . ALA B 1 108 ? 13.809 -11.365 -1.398 1 97.31 108 ALA B CA 1
ATOM 3280 C C . ALA B 1 108 ? 12.398 -11.678 -1.887 1 97.31 108 ALA B C 1
ATOM 3282 O O . ALA B 1 108 ? 11.429 -11.546 -1.135 1 97.31 108 ALA B O 1
ATOM 3283 N N . TYR B 1 109 ? 12.313 -11.949 -3.115 1 98.34 109 TYR B N 1
ATOM 3284 C CA . TYR B 1 109 ? 11.168 -12.556 -3.786 1 98.34 109 TYR B CA 1
ATOM 3285 C C . TYR B 1 109 ? 11.466 -14 -4.172 1 98.34 109 TYR B C 1
ATOM 3287 O O . TYR B 1 109 ? 12.277 -14.256 -5.065 1 98.34 109 TYR B O 1
ATOM 3295 N N . LEU B 1 110 ? 10.83 -14.931 -3.49 1 98.58 110 LEU B N 1
ATOM 3296 C CA . LEU B 1 110 ? 11.033 -16.352 -3.749 1 98.58 110 LEU B CA 1
ATOM 3297 C C . LEU B 1 110 ? 9.78 -16.978 -4.353 1 98.58 110 LEU B C 1
ATOM 3299 O O . LEU B 1 110 ? 8.663 -16.667 -3.936 1 98.58 110 LEU B O 1
ATOM 3303 N N . ALA B 1 111 ? 9.935 -17.769 -5.321 1 98.06 111 ALA B N 1
ATOM 3304 C CA . ALA B 1 111 ? 8.84 -18.45 -6.007 1 98.06 111 ALA B CA 1
ATOM 3305 C C . ALA B 1 111 ? 9.059 -19.96 -6.026 1 98.06 111 ALA B C 1
ATOM 3307 O O . ALA B 1 111 ? 10.154 -20.438 -5.719 1 98.06 111 ALA B O 1
ATOM 3308 N N . ALA B 1 112 ? 8.019 -20.664 -6.324 1 97.31 112 ALA B N 1
ATOM 3309 C CA . ALA B 1 112 ? 8.119 -22.117 -6.437 1 97.31 112 ALA B CA 1
ATOM 3310 C C . ALA B 1 112 ? 8.182 -22.55 -7.899 1 97.31 112 ALA B C 1
ATOM 3312 O O . ALA B 1 112 ? 7.762 -21.809 -8.791 1 97.31 112 ALA B O 1
ATOM 3313 N N . GLN B 1 113 ? 8.703 -23.716 -8.045 1 95.07 113 GLN B N 1
ATOM 3314 C CA . GLN B 1 113 ? 8.588 -24.375 -9.341 1 95.07 113 GLN B CA 1
ATOM 3315 C C . GLN B 1 113 ? 7.154 -24.828 -9.603 1 95.07 113 GLN B C 1
ATOM 3317 O O . GLN B 1 113 ? 6.518 -25.425 -8.732 1 95.07 113 GLN B O 1
ATOM 3322 N N . LEU B 1 114 ? 6.738 -24.591 -10.821 1 95.6 114 LEU B N 1
ATOM 3323 C CA . LEU B 1 114 ? 5.365 -24.951 -11.158 1 95.6 114 LEU B CA 1
ATOM 3324 C C . LEU B 1 114 ? 5.334 -26.11 -12.148 1 95.6 114 LEU B C 1
ATOM 3326 O O . LEU B 1 114 ? 6.171 -26.185 -13.05 1 95.6 114 LEU B O 1
ATOM 3330 N N . ILE B 1 115 ? 4.399 -26.985 -11.945 1 95.81 115 ILE B N 1
ATOM 3331 C CA . ILE B 1 115 ? 3.99 -27.981 -12.929 1 95.81 115 ILE B CA 1
ATOM 3332 C C . ILE B 1 115 ? 2.586 -27.659 -13.437 1 95.81 115 ILE B C 1
ATOM 3334 O O . ILE B 1 115 ? 1.666 -27.448 -12.644 1 95.81 115 ILE B O 1
ATOM 3338 N N . GLU B 1 116 ? 2.404 -27.575 -14.67 1 95.07 116 GLU B N 1
ATOM 3339 C CA . GLU B 1 116 ? 1.101 -27.3 -15.268 1 95.07 116 GLU B CA 1
ATOM 3340 C C . GLU B 1 116 ? 0.689 -28.411 -16.229 1 95.07 116 GLU B C 1
ATOM 3342 O O . GLU B 1 116 ? 1.542 -29.097 -16.796 1 95.07 116 GLU B O 1
ATOM 3347 N N . PRO B 1 117 ? -0.6 -28.542 -16.416 1 94.31 117 PRO B N 1
ATOM 3348 C CA . PRO B 1 117 ? -1.062 -29.646 -17.262 1 94.31 117 PRO B CA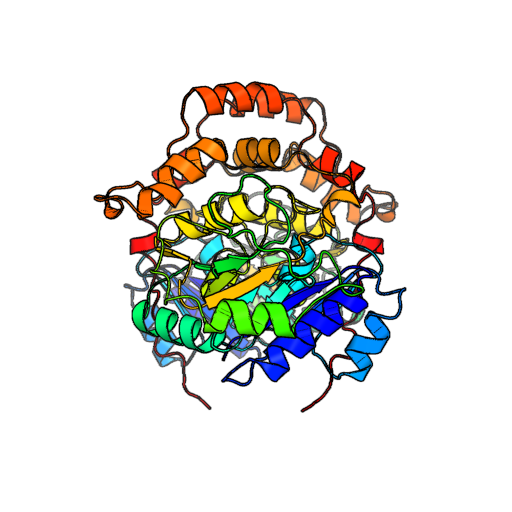 1
ATOM 3349 C C . PRO B 1 117 ? -0.858 -29.374 -18.75 1 94.31 117 PRO B C 1
ATOM 3351 O O . PRO B 1 117 ? -0.774 -30.312 -19.547 1 94.31 117 PRO B O 1
ATOM 3354 N N . VAL B 1 118 ? -0.81 -28.101 -19.097 1 89.94 118 VAL B N 1
ATOM 3355 C CA . VAL B 1 118 ? -0.732 -27.739 -20.508 1 89.94 118 VAL B CA 1
ATOM 3356 C C . VAL B 1 118 ? 0.462 -26.815 -20.74 1 89.94 118 VAL B C 1
ATOM 3358 O O . VAL B 1 118 ? 0.772 -25.969 -19.897 1 89.94 118 VAL B O 1
ATOM 3361 N N . ASP B 1 119 ? 1.085 -26.991 -21.836 1 85.42 119 ASP B N 1
ATOM 3362 C CA . ASP B 1 119 ? 2.201 -26.129 -22.213 1 85.42 119 ASP B CA 1
ATOM 3363 C C . ASP B 1 119 ? 1.706 -24.771 -22.704 1 85.42 119 ASP B C 1
ATOM 3365 O O . ASP B 1 119 ? 1.09 -24.676 -23.768 1 85.42 119 ASP B O 1
ATOM 3369 N N . THR B 1 120 ? 1.895 -23.83 -21.978 1 78.72 120 THR B N 1
ATOM 3370 C CA . THR B 1 120 ? 1.48 -22.486 -22.366 1 78.72 120 THR B CA 1
ATOM 3371 C C . THR B 1 120 ? 2.65 -21.71 -22.963 1 78.72 120 THR B C 1
ATOM 3373 O O . THR B 1 120 ? 2.496 -20.552 -23.358 1 78.72 120 THR B O 1
ATOM 3376 N N . GLY B 1 121 ? 3.804 -22.336 -23.021 1 78.47 121 GLY B N 1
ATOM 3377 C CA . GLY B 1 121 ? 4.987 -21.659 -23.528 1 78.47 121 GLY B CA 1
ATOM 3378 C C . GLY B 1 121 ? 5.782 -20.955 -22.444 1 78.47 121 GLY B C 1
ATOM 3379 O O . GLY B 1 121 ? 6.794 -20.312 -22.728 1 78.47 121 GLY B O 1
ATOM 3380 N N . ASN B 1 122 ? 5.304 -21.057 -21.26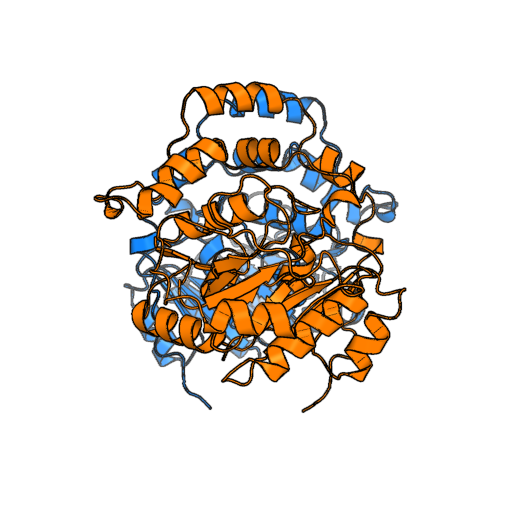8 1 76.45 122 ASN B N 1
ATOM 3381 C CA . ASN B 1 122 ? 6.02 -20.467 -20.141 1 76.45 122 ASN B CA 1
ATOM 3382 C C . ASN B 1 122 ? 7.25 -21.289 -19.768 1 76.45 122 ASN B C 1
ATOM 3384 O O . ASN B 1 122 ? 7.126 -22.402 -19.254 1 76.45 122 ASN B O 1
ATOM 3388 N N . VAL B 1 123 ? 8.407 -20.762 -19.97 1 74.52 123 VAL B N 1
ATOM 3389 C CA . VAL B 1 123 ? 9.666 -21.486 -19.822 1 74.52 123 VAL B CA 1
ATOM 3390 C C . VAL B 1 123 ? 9.94 -21.749 -18.343 1 74.52 123 VAL B C 1
ATOM 3392 O O . VAL B 1 123 ? 10.808 -22.555 -18.001 1 74.52 123 VAL B O 1
ATOM 3395 N N . GLN B 1 124 ? 9.113 -21.159 -17.544 1 78.11 124 GLN B N 1
ATOM 3396 C CA . GLN B 1 124 ? 9.368 -21.263 -16.111 1 78.11 124 GLN B CA 1
ATOM 3397 C C . GLN B 1 124 ? 8.574 -22.41 -15.493 1 78.11 124 GLN B C 1
ATOM 3399 O O . GLN B 1 124 ? 8.719 -22.703 -14.304 1 78.11 124 GLN B O 1
ATOM 3404 N N . VAL B 1 125 ? 7.788 -23.086 -16.358 1 85.25 125 VAL B N 1
ATOM 3405 C CA . VAL B 1 125 ? 6.911 -24.118 -15.814 1 85.25 125 VAL B CA 1
ATOM 3406 C C . VAL B 1 125 ? 7.238 -25.465 -16.454 1 85.25 125 VAL B C 1
ATOM 3408 O O . VAL B 1 125 ? 7.603 -25.528 -17.63 1 85.25 125 VAL B O 1
ATOM 3411 N N . SER B 1 126 ? 7.198 -26.538 -15.704 1 90.31 126 SER B N 1
ATOM 3412 C CA . SER B 1 126 ? 7.218 -27.896 -16.239 1 90.31 126 SER B CA 1
ATOM 3413 C C . SER B 1 126 ? 5.821 -28.352 -16.645 1 90.31 126 SER B C 1
ATOM 3415 O O . SER B 1 126 ? 4.831 -27.971 -16.016 1 90.31 126 SER B O 1
ATOM 3417 N N . VAL B 1 127 ? 5.844 -29.158 -17.714 1 93.32 127 VAL B N 1
ATOM 3418 C CA . VAL B 1 127 ? 4.547 -29.606 -18.21 1 93.32 127 VAL B CA 1
ATOM 3419 C C . VAL B 1 127 ? 4.372 -31.096 -17.929 1 93.32 127 VAL B C 1
ATOM 3421 O O . VAL B 1 127 ? 5.159 -31.92 -18.401 1 93.32 127 VAL B O 1
ATOM 3424 N N . ALA B 1 128 ? 3.458 -31.412 -17.17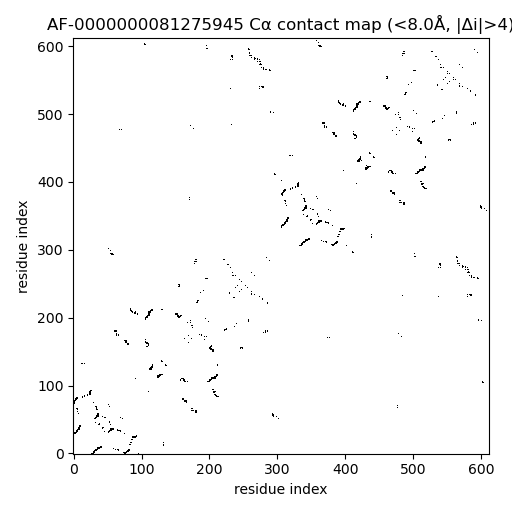7 1 95.18 128 ALA B N 1
ATOM 3425 C CA . ALA B 1 128 ? 3.007 -32.77 -16.883 1 95.18 128 ALA B CA 1
ATOM 3426 C C . ALA B 1 128 ? 1.542 -32.782 -16.457 1 95.18 128 ALA B C 1
ATOM 3428 O O . ALA B 1 128 ? 1.154 -32.075 -15.524 1 95.18 128 ALA B O 1
ATOM 3429 N N . ASP B 1 129 ? 0.774 -33.555 -17.149 1 96.44 129 ASP B N 1
ATOM 3430 C CA . ASP B 1 129 ? -0.671 -33.507 -16.949 1 96.44 129 ASP B CA 1
ATOM 3431 C C . ASP B 1 129 ? -1.106 -34.478 -15.854 1 96.44 129 ASP B C 1
ATOM 3433 O O . ASP B 1 129 ? -1.065 -35.696 -16.044 1 96.44 129 ASP B O 1
ATOM 3437 N N . PHE B 1 130 ? -1.555 -33.967 -14.803 1 97.86 130 PHE B N 1
ATOM 3438 C CA . PHE B 1 130 ? -2.135 -34.768 -13.732 1 97.86 130 PHE B CA 1
ATOM 3439 C C . PHE B 1 130 ? -3.573 -34.345 -13.456 1 97.86 130 PHE B C 1
ATOM 3441 O O . PHE B 1 130 ? -4.057 -34.472 -12.329 1 97.86 130 PHE B O 1
ATOM 3448 N N . GLY B 1 131 ? -4.121 -33.717 -14.441 1 96.46 131 GLY B N 1
ATOM 3449 C CA . GLY B 1 131 ? -5.484 -33.216 -14.379 1 96.46 131 GLY B CA 1
ATOM 3450 C C . GLY B 1 131 ? -5.589 -31.732 -14.677 1 96.46 131 GLY B C 1
ATOM 3451 O O . GLY B 1 131 ? -4.657 -30.972 -14.405 1 96.46 131 GLY B O 1
ATOM 3452 N N . THR B 1 132 ? -6.719 -31.323 -15.188 1 94.34 132 THR B N 1
ATOM 3453 C CA . THR B 1 132 ? -6.935 -29.923 -15.535 1 94.34 132 THR B CA 1
ATOM 3454 C C . THR B 1 132 ? -7.875 -29.257 -14.535 1 94.34 132 THR B C 1
ATOM 3456 O O . THR B 1 132 ? -8.135 -28.055 -14.624 1 94.34 132 THR B O 1
ATOM 3459 N N . GLY B 1 133 ? -8.353 -30.032 -13.591 1 94.82 133 GLY B N 1
ATOM 3460 C CA . GLY B 1 133 ? -9.24 -29.529 -12.554 1 94.82 133 GLY B CA 1
ATOM 3461 C C . GLY B 1 133 ? -9.52 -30.545 -11.464 1 94.82 133 GLY B C 1
ATOM 3462 O O . GLY B 1 133 ? -8.968 -31.648 -11.479 1 94.82 133 GLY B O 1
ATOM 3463 N N . PRO B 1 134 ? -10.337 -30.17 -10.541 1 95.72 134 PRO B N 1
ATOM 3464 C CA . PRO B 1 134 ? -10.609 -31.026 -9.384 1 95.72 134 PRO B CA 1
ATOM 3465 C C . PRO B 1 134 ? -11.228 -32.366 -9.775 1 95.72 134 PRO B C 1
ATOM 3467 O O . PRO B 1 134 ? -10.962 -33.384 -9.13 1 95.72 134 PRO B O 1
ATOM 3470 N N . ASP B 1 135 ? -11.923 -32.401 -10.856 1 95.63 135 ASP B N 1
ATOM 3471 C CA . ASP B 1 135 ? -12.688 -33.587 -11.227 1 95.63 135 ASP B CA 1
ATOM 3472 C C . ASP B 1 135 ? -11.777 -34.674 -11.791 1 95.63 135 ASP B C 1
ATOM 3474 O O . ASP B 1 135 ? -12.105 -35.861 -11.728 1 95.63 135 ASP B O 1
ATOM 3478 N N . ASN B 1 136 ? -10.696 -34.365 -12.364 1 96.89 136 ASN B N 1
ATOM 3479 C CA . ASN B 1 136 ? -9.818 -35.354 -12.98 1 96.89 136 ASN B CA 1
ATOM 3480 C C . ASN B 1 136 ? -8.4 -35.27 -12.423 1 96.89 136 ASN B C 1
ATOM 3482 O O . ASN B 1 136 ? -7.447 -35.71 -13.068 1 96.89 136 ASN B O 1
ATOM 3486 N N . PHE B 1 137 ? -8.321 -34.681 -11.267 1 97.81 137 PHE B N 1
ATOM 3487 C CA . PHE B 1 137 ? -7.016 -34.513 -10.639 1 97.81 137 PHE B CA 1
ATOM 3488 C C . PHE B 1 137 ? -6.454 -35.857 -10.191 1 97.81 137 PHE B C 1
ATOM 3490 O O . PHE B 1 137 ? -7.102 -36.587 -9.439 1 97.81 137 PHE B O 1
ATOM 3497 N N . ASN B 1 138 ? -5.262 -36.188 -10.652 1 98.48 138 ASN B N 1
ATOM 3498 C CA . ASN B 1 138 ? -4.534 -37.393 -10.269 1 98.48 138 ASN B CA 1
ATOM 3499 C C . ASN B 1 138 ? -3.416 -37.081 -9.278 1 98.48 138 ASN B C 1
ATOM 3501 O O . ASN B 1 138 ? -2.243 -37.037 -9.653 1 98.48 138 ASN B O 1
ATOM 3505 N N . GLU B 1 139 ? -3.737 -37.003 -8.028 1 97.98 139 GLU B N 1
ATOM 3506 C CA . GLU B 1 139 ? -2.778 -36.629 -6.993 1 97.98 139 GLU B CA 1
ATOM 3507 C C . GLU B 1 139 ? -1.675 -37.675 -6.86 1 97.98 139 GLU B C 1
ATOM 3509 O O . GLU B 1 139 ? -0.497 -37.331 -6.741 1 97.98 139 GLU B O 1
ATOM 3514 N N . ALA B 1 140 ? -2.089 -38.939 -6.846 1 98.07 140 ALA B N 1
ATOM 3515 C CA . ALA B 1 140 ? -1.107 -40.01 -6.698 1 98.07 140 ALA B CA 1
ATOM 3516 C C . ALA B 1 140 ? -0.049 -39.939 -7.795 1 98.07 140 ALA B C 1
ATOM 3518 O O . ALA B 1 140 ? 1.143 -40.112 -7.528 1 98.07 140 ALA B O 1
ATOM 3519 N N . GLY B 1 141 ? -0.534 -39.714 -9.014 1 98.35 141 GLY B N 1
ATOM 3520 C CA . GLY B 1 141 ? 0.393 -39.559 -10.123 1 98.35 141 GLY B CA 1
ATOM 3521 C C . GLY B 1 141 ? 1.339 -38.385 -9.95 1 98.35 141 GLY B C 1
ATOM 3522 O O . GLY B 1 141 ? 2.538 -38.504 -10.209 1 98.35 141 GLY B O 1
ATOM 3523 N N . LEU B 1 142 ? 0.829 -37.268 -9.503 1 98.17 142 LEU B N 1
ATOM 3524 C CA . LEU B 1 142 ? 1.627 -36.071 -9.266 1 98.17 142 LEU B CA 1
ATOM 3525 C C . LEU B 1 142 ? 2.703 -36.334 -8.217 1 98.17 142 LEU B C 1
ATOM 3527 O O . LEU B 1 142 ? 3.875 -36.016 -8.431 1 98.17 142 LEU B O 1
ATOM 3531 N N . LEU B 1 143 ? 2.303 -36.939 -7.109 1 97.89 143 LEU B N 1
ATOM 3532 C CA . LEU B 1 143 ? 3.227 -37.177 -6.006 1 97.89 143 LEU B CA 1
ATOM 3533 C C . LEU B 1 143 ? 4.332 -38.142 -6.421 1 97.89 143 LEU B C 1
ATOM 3535 O O . LEU B 1 143 ? 5.497 -37.948 -6.067 1 97.89 143 LEU B O 1
ATOM 3539 N N . SER B 1 144 ? 3.933 -39.171 -7.168 1 97.82 144 SER B N 1
ATOM 3540 C CA . SER B 1 144 ? 4.92 -40.116 -7.679 1 97.82 144 SER B CA 1
ATOM 3541 C C . SER B 1 144 ? 5.903 -39.431 -8.623 1 97.82 144 SER B C 1
ATOM 3543 O O . SER B 1 144 ? 7.108 -39.683 -8.563 1 97.82 144 SER B O 1
ATOM 3545 N N . TYR B 1 145 ? 5.346 -38.636 -9.466 1 96.65 145 TYR B N 1
ATOM 3546 C CA . TYR B 1 145 ? 6.157 -37.892 -10.422 1 96.65 145 TYR B CA 1
ATOM 3547 C C . TYR B 1 145 ? 7.167 -37.004 -9.706 1 96.65 145 TYR B C 1
ATOM 3549 O O . TYR B 1 145 ? 8.36 -37.031 -10.02 1 96.65 145 TYR B O 1
ATOM 3557 N N . VAL B 1 146 ? 6.769 -36.224 -8.704 1 96.25 146 VAL B N 1
ATOM 3558 C CA . VAL B 1 146 ? 7.616 -35.29 -7.97 1 96.25 146 VAL B CA 1
ATOM 3559 C C . VAL B 1 146 ? 8.683 -36.06 -7.194 1 96.25 146 VAL B C 1
ATOM 3561 O O . VAL B 1 146 ? 9.847 -35.655 -7.159 1 96.25 146 VAL B O 1
ATOM 3564 N N . ALA B 1 147 ? 8.293 -37.149 -6.589 1 95.43 147 ALA B N 1
ATOM 3565 C CA . ALA B 1 147 ? 9.217 -37.964 -5.804 1 95.43 147 ALA B CA 1
ATOM 3566 C C . ALA B 1 147 ? 10.323 -38.539 -6.684 1 95.43 147 ALA B C 1
ATOM 3568 O O . ALA B 1 147 ? 11.434 -38.789 -6.211 1 95.43 147 ALA B O 1
ATOM 3569 N N . SER B 1 148 ? 10.016 -38.738 -7.949 1 94.52 148 SER B N 1
ATOM 3570 C CA . SER B 1 148 ? 10.95 -39.398 -8.856 1 94.52 148 SER B CA 1
ATOM 3571 C C . SER B 1 148 ? 11.882 -38.389 -9.518 1 94.52 148 SER B C 1
ATOM 3573 O O . SER B 1 148 ? 12.849 -38.772 -10.18 1 94.52 148 SER B O 1
ATOM 3575 N N . GLN B 1 149 ? 11.624 -37.128 -9.417 1 90.41 149 GLN B N 1
ATOM 3576 C CA . GLN B 1 149 ? 12.42 -36.096 -10.072 1 90.41 149 GLN B CA 1
ATOM 3577 C C . GLN B 1 149 ? 13.624 -35.705 -9.22 1 90.41 149 GLN B C 1
ATOM 3579 O O . GLN B 1 149 ? 13.529 -35.647 -7.992 1 90.41 149 GLN B O 1
ATOM 3584 N N . PRO B 1 150 ? 14.728 -35.544 -9.847 1 84.51 150 PRO B N 1
ATOM 3585 C CA . PRO B 1 150 ? 15.867 -35 -9.105 1 84.51 150 PRO B CA 1
ATOM 3586 C C . PRO B 1 150 ? 15.629 -33.571 -8.622 1 84.51 150 PRO B C 1
ATOM 3588 O O . PRO B 1 150 ? 14.812 -32.849 -9.199 1 84.51 150 PRO B O 1
ATOM 3591 N N . PRO B 1 151 ? 16.29 -33.214 -7.523 1 78.98 151 PRO B N 1
ATOM 3592 C CA . PRO B 1 151 ? 16.172 -31.823 -7.08 1 78.98 151 PRO B CA 1
ATOM 3593 C C . PRO B 1 151 ? 16.56 -30.823 -8.167 1 78.98 151 PRO B C 1
ATOM 3595 O O . PRO B 1 151 ? 17.565 -31.014 -8.857 1 78.98 151 PRO B O 1
ATOM 3598 N N . LEU B 1 152 ? 15.706 -29.938 -8.464 1 89.01 152 LEU B N 1
ATOM 3599 C CA . LEU B 1 152 ? 16.02 -28.888 -9.427 1 89.01 152 LEU B CA 1
ATOM 3600 C C . LEU B 1 152 ? 16.805 -27.76 -8.766 1 89.01 152 LEU B C 1
ATOM 3602 O O . LEU B 1 152 ? 16.604 -27.468 -7.585 1 89.01 152 LEU B O 1
ATOM 3606 N N . PRO B 1 153 ? 17.731 -27.191 -9.501 1 93.1 153 PRO B N 1
ATOM 3607 C CA . PRO B 1 153 ? 18.461 -26.049 -8.945 1 93.1 1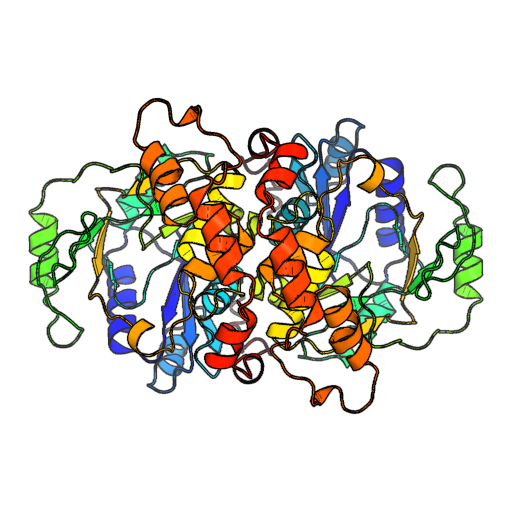53 PRO B CA 1
ATOM 3608 C C . PRO B 1 153 ? 17.602 -24.789 -8.852 1 93.1 153 PRO B C 1
ATOM 3610 O O . PRO B 1 153 ? 16.589 -24.675 -9.547 1 93.1 153 PRO B O 1
ATOM 3613 N N . ASP B 1 154 ? 18.056 -23.899 -7.986 1 95.68 154 ASP B N 1
ATOM 3614 C CA . ASP B 1 154 ? 17.445 -22.574 -7.954 1 95.68 154 ASP B CA 1
ATOM 3615 C C . ASP B 1 154 ? 17.682 -21.828 -9.266 1 95.68 154 ASP B C 1
ATOM 3617 O O . ASP B 1 154 ? 18.707 -22.026 -9.922 1 95.68 154 ASP B O 1
ATOM 3621 N N . ARG B 1 155 ? 16.694 -21.101 -9.654 1 95.37 155 ARG B N 1
ATOM 3622 C CA . ARG B 1 155 ? 16.817 -20.257 -10.838 1 95.37 155 ARG B CA 1
ATOM 3623 C C . ARG B 1 155 ? 16.585 -18.79 -10.492 1 95.37 155 ARG B C 1
ATOM 3625 O O . ARG B 1 155 ? 15.491 -18.412 -10.07 1 95.37 155 ARG B O 1
ATOM 3632 N N . ASP B 1 156 ? 17.575 -17.938 -10.718 1 95.34 156 ASP B N 1
ATOM 3633 C CA . ASP B 1 156 ? 17.484 -16.512 -10.421 1 95.34 156 ASP B CA 1
ATOM 3634 C C . ASP B 1 156 ? 16.939 -15.735 -11.617 1 95.34 156 ASP B C 1
ATOM 3636 O O . ASP B 1 156 ? 16.996 -16.212 -12.752 1 95.34 156 ASP B O 1
ATOM 3640 N N . GLY B 1 157 ? 16.349 -14.609 -11.315 1 95.59 157 GLY B N 1
ATOM 3641 C CA . GLY B 1 157 ? 15.901 -13.708 -12.365 1 95.59 157 GLY B CA 1
ATOM 3642 C C . GLY B 1 157 ? 14.455 -13.93 -12.764 1 95.59 157 GLY B C 1
ATOM 3643 O O . GLY B 1 157 ? 14.02 -13.473 -13.824 1 95.59 157 GLY B O 1
ATOM 3644 N N . PHE B 1 158 ? 13.75 -14.69 -11.954 1 94.53 158 PHE B N 1
ATOM 3645 C CA . PHE B 1 158 ? 12.362 -15.005 -12.27 1 94.53 158 PHE B CA 1
ATOM 3646 C C . PHE B 1 158 ? 11.447 -14.646 -11.107 1 94.53 158 PHE B C 1
ATOM 3648 O O . PHE B 1 158 ? 11.789 -14.879 -9.946 1 94.53 158 PHE B O 1
ATOM 3655 N N . ALA B 1 159 ? 10.36 -14.013 -11.428 1 94.58 159 ALA B N 1
ATOM 3656 C CA . ALA B 1 159 ? 9.313 -13.677 -10.467 1 94.58 159 ALA B CA 1
ATOM 3657 C C . ALA B 1 159 ? 7.964 -14.237 -10.908 1 94.58 159 ALA B C 1
ATOM 3659 O O . ALA B 1 159 ? 7.316 -13.683 -11.8 1 94.58 159 ALA B O 1
ATOM 3660 N N . VAL B 1 160 ? 7.569 -15.347 -10.37 1 93.52 160 VAL B N 1
ATOM 3661 C CA . VAL B 1 160 ? 6.31 -16.018 -10.676 1 93.52 160 VAL B CA 1
ATOM 3662 C C . VAL B 1 160 ? 5.593 -16.39 -9.38 1 93.52 160 VAL B C 1
ATOM 3664 O O . VAL B 1 160 ? 6.164 -16.273 -8.292 1 93.52 160 VAL B O 1
ATOM 3667 N N . GLN B 1 161 ? 4.355 -16.756 -9.531 1 92.7 161 GLN B N 1
ATOM 3668 C CA . GLN B 1 161 ? 3.597 -17.194 -8.363 1 92.7 161 GLN B CA 1
ATOM 3669 C C . GLN B 1 161 ? 3.691 -18.706 -8.181 1 92.7 161 GLN B C 1
ATOM 3671 O O . GLN B 1 161 ? 3.918 -19.44 -9.145 1 92.7 161 GLN B O 1
ATOM 3676 N N . PRO B 1 162 ? 3.504 -19.252 -7.03 1 97.26 162 PRO B N 1
ATOM 3677 C CA . PRO B 1 162 ? 3.303 -18.508 -5.784 1 97.26 162 PRO B CA 1
ATOM 3678 C C . PRO B 1 162 ? 4.555 -17.756 -5.338 1 97.26 162 PRO B C 1
ATOM 3680 O O . PRO B 1 162 ? 5.674 -18.222 -5.567 1 97.26 162 PRO B O 1
ATOM 3683 N N . MET B 1 163 ? 4.33 -16.611 -4.677 1 97.33 163 MET B N 1
ATOM 3684 C CA . MET B 1 163 ? 5.427 -15.728 -4.291 1 97.33 163 MET B CA 1
ATOM 3685 C C . MET B 1 163 ? 5.54 -15.633 -2.773 1 97.33 163 MET B C 1
ATOM 3687 O O . MET B 1 163 ? 4.54 -15.427 -2.083 1 97.33 163 MET B O 1
ATOM 3691 N N . LEU B 1 164 ? 6.721 -15.887 -2.233 1 98.65 164 LEU B N 1
ATOM 3692 C CA . LEU B 1 164 ? 7.079 -15.713 -0.829 1 98.65 164 LEU B CA 1
ATOM 3693 C C . LEU B 1 164 ? 7.963 -14.485 -0.641 1 98.65 164 LEU B C 1
ATOM 3695 O O . LEU B 1 164 ? 8.992 -14.348 -1.306 1 98.65 164 LEU B O 1
ATOM 3699 N N . LEU B 1 165 ? 7.561 -13.565 0.216 1 97.52 165 LEU B N 1
ATOM 3700 C CA . LEU B 1 165 ? 8.393 -12.393 0.466 1 97.52 165 LEU B CA 1
ATOM 3701 C C . LEU B 1 165 ? 8.256 -11.928 1.912 1 97.52 165 LEU B C 1
ATOM 3703 O O . LEU B 1 165 ? 7.385 -12.405 2.642 1 97.52 165 LEU B O 1
ATOM 3707 N N . ASN B 1 166 ? 9.161 -11.011 2.322 1 96.56 166 ASN B N 1
ATOM 3708 C CA . ASN B 1 166 ? 9.102 -10.406 3.648 1 96.56 166 ASN B CA 1
ATOM 3709 C C . ASN B 1 166 ? 7.796 -9.646 3.86 1 96.56 166 ASN B C 1
ATOM 3711 O O . ASN B 1 166 ? 7.39 -8.851 3.01 1 96.56 166 ASN B O 1
ATOM 3715 N N . ARG B 1 167 ? 7.156 -9.974 4.97 1 97.07 167 ARG B N 1
ATOM 3716 C CA . ARG B 1 167 ? 5.945 -9.238 5.316 1 97.07 167 ARG B CA 1
ATOM 3717 C C . ARG B 1 167 ? 6.221 -7.741 5.409 1 97.07 167 ARG B C 1
ATOM 3719 O O . ARG B 1 167 ? 5.429 -6.927 4.93 1 97.07 167 ARG B O 1
ATOM 3726 N N . ARG B 1 168 ? 7.294 -7.371 5.99 1 96.61 168 ARG B N 1
ATOM 3727 C CA . ARG B 1 168 ? 7.663 -5.963 6.087 1 96.61 168 ARG B CA 1
ATOM 3728 C C . ARG B 1 168 ? 7.774 -5.33 4.704 1 96.61 168 ARG B C 1
ATOM 3730 O O . ARG B 1 168 ? 7.348 -4.191 4.501 1 96.61 168 ARG B O 1
ATOM 3737 N N . LEU B 1 169 ? 8.392 -6.09 3.799 1 97.24 169 LEU B N 1
ATOM 3738 C CA . LEU B 1 169 ? 8.56 -5.583 2.441 1 97.24 169 LEU B CA 1
ATOM 3739 C C . 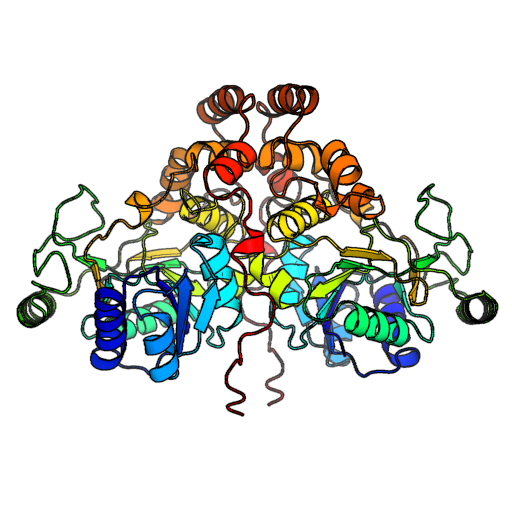LEU B 1 169 ? 7.208 -5.297 1.797 1 97.24 169 LEU B C 1
ATOM 3741 O O . LEU B 1 169 ? 7.034 -4.267 1.141 1 97.24 169 LEU B O 1
ATOM 3745 N N . TRP B 1 170 ? 6.241 -6.168 2.022 1 98.07 170 TRP B N 1
ATOM 3746 C CA . TRP B 1 170 ? 4.89 -5.965 1.508 1 98.07 170 TRP B CA 1
ATOM 3747 C C . TRP B 1 170 ? 4.323 -4.63 1.978 1 98.07 170 TRP B C 1
ATOM 3749 O O . TRP B 1 170 ? 3.864 -3.823 1.166 1 98.07 170 TRP B O 1
ATOM 3759 N N . HIS B 1 171 ? 4.43 -4.361 3.225 1 97.67 171 HIS B N 1
ATOM 3760 C CA . HIS B 1 171 ? 3.837 -3.159 3.8 1 97.67 171 HIS B CA 1
ATOM 3761 C C . HIS B 1 171 ? 4.643 -1.917 3.434 1 97.67 171 HIS B C 1
ATOM 3763 O O . HIS B 1 171 ? 4.073 -0.853 3.184 1 97.67 171 HIS B O 1
ATOM 3769 N N . LEU B 1 172 ? 5.94 -2.117 3.395 1 98.03 172 LEU B N 1
ATOM 3770 C CA . LEU B 1 172 ? 6.84 -1.007 3.098 1 98.03 172 LEU B CA 1
ATOM 3771 C C . LEU B 1 172 ? 6.499 -0.377 1.752 1 98.03 172 LEU B C 1
ATOM 3773 O O . LEU B 1 172 ? 6.472 0.85 1.625 1 98.03 172 LEU B O 1
ATOM 3777 N N . VAL B 1 173 ? 6.104 -1.247 0.809 1 98.41 173 VAL B N 1
ATOM 3778 C CA . VAL B 1 173 ? 5.885 -0.72 -0.534 1 98.41 173 VAL B CA 1
ATOM 3779 C C . VAL B 1 173 ? 4.39 -0.528 -0.776 1 98.41 173 VAL B C 1
ATOM 3781 O O . VAL B 1 173 ? 3.974 -0.166 -1.88 1 98.41 173 VAL B O 1
ATOM 3784 N N . GLY B 1 174 ? 3.529 -0.842 0.174 1 98.12 174 GLY B N 1
ATOM 3785 C CA . GLY B 1 174 ? 2.1 -0.585 0.092 1 98.12 174 GLY B CA 1
ATOM 3786 C C . GLY B 1 174 ? 1.337 -1.68 -0.629 1 98.12 174 GLY B C 1
ATOM 3787 O O . GLY B 1 174 ? 0.259 -1.437 -1.175 1 98.12 174 GLY B O 1
ATOM 3788 N N . GLY B 1 175 ? 1.936 -2.856 -0.696 1 98.28 175 GLY B N 1
ATOM 3789 C CA . GLY B 1 175 ? 1.257 -3.953 -1.369 1 98.28 175 GLY B CA 1
ATOM 3790 C C . GLY B 1 175 ? 0.926 -3.65 -2.818 1 98.28 175 GLY B C 1
ATOM 3791 O O . GLY B 1 175 ? 1.709 -3.005 -3.518 1 98.28 175 GLY B O 1
ATOM 3792 N N . TYR B 1 176 ? -0.219 -4.192 -3.296 1 98.58 176 TYR B N 1
ATOM 3793 C CA . TYR B 1 176 ? -0.63 -4.012 -4.684 1 98.58 176 TYR B CA 1
ATOM 3794 C C . TYR B 1 176 ? -1.297 -2.656 -4.884 1 98.58 176 TYR B C 1
ATOM 3796 O O . TYR B 1 176 ? -1.979 -2.155 -3.988 1 98.58 176 TYR B O 1
ATOM 3804 N N . SER B 1 177 ? -1.074 -2.105 -6.01 1 98.63 177 SER B N 1
ATOM 3805 C CA . SER B 1 177 ? -1.692 -0.838 -6.387 1 98.63 177 SER B CA 1
ATOM 3806 C C . SER B 1 177 ? -3.116 -1.046 -6.893 1 98.63 177 SER B C 1
ATOM 3808 O O . SER B 1 177 ? -3.336 -1.786 -7.854 1 98.63 177 SER B O 1
ATOM 3810 N N . ILE B 1 178 ? -4.007 -0.304 -6.401 1 98.06 178 ILE B N 1
ATOM 3811 C CA . ILE B 1 178 ? -5.407 -0.627 -6.655 1 98.06 178 ILE B CA 1
ATOM 3812 C C . ILE B 1 178 ? -5.827 -0.072 -8.013 1 98.06 178 ILE B C 1
ATOM 3814 O O . ILE B 1 178 ? -6.852 -0.477 -8.567 1 98.06 178 ILE B O 1
ATOM 3818 N N . GLU B 1 179 ? -5.062 0.841 -8.61 1 97.62 179 GLU B N 1
ATOM 3819 C CA . GLU B 1 179 ? -5.388 1.369 -9.932 1 97.62 179 GLU B CA 1
ATOM 3820 C C . GLU B 1 179 ? -5.258 0.291 -11.004 1 97.62 179 GLU B C 1
ATOM 3822 O O . GLU B 1 179 ? -5.724 0.47 -12.131 1 97.62 179 GLU B O 1
ATOM 3827 N N . PHE B 1 180 ? -4.69 -0.825 -10.65 1 97.78 180 PHE B N 1
ATOM 3828 C CA . PHE B 1 180 ? -4.547 -1.93 -11.59 1 97.78 180 PHE B CA 1
ATOM 3829 C C . PHE B 1 180 ? -5.711 -2.905 -11.461 1 97.78 180 PHE B C 1
ATOM 3831 O O . PHE B 1 180 ? -5.663 -4.012 -12.002 1 97.78 180 PHE B O 1
ATOM 3838 N N . GLY B 1 181 ? -6.709 -2.553 -10.676 1 94.72 181 GLY B N 1
ATOM 3839 C CA . GLY B 1 181 ? -7.879 -3.413 -10.607 1 94.72 181 GLY B CA 1
ATOM 3840 C C . GLY B 1 181 ? -8.44 -3.768 -11.972 1 94.72 181 GLY B C 1
ATOM 3841 O O . GLY B 1 181 ? -8.527 -2.912 -12.854 1 94.72 181 GLY B O 1
ATOM 3842 N N . PRO B 1 182 ? -8.775 -5.022 -12.299 1 94.41 182 PRO B N 1
ATOM 3843 C CA . PRO B 1 182 ? -8.923 -6.126 -11.347 1 94.41 182 PRO B CA 1
ATOM 3844 C C . PRO B 1 182 ? -7.601 -6.832 -11.053 1 94.41 182 PRO B C 1
ATOM 3846 O O . PRO B 1 182 ? -7.529 -7.66 -10.141 1 94.41 182 PRO B O 1
ATOM 3849 N N . GLY B 1 183 ? -6.55 -6.526 -11.976 1 94.63 183 GLY B N 1
ATOM 3850 C CA . GLY B 1 183 ? -5.314 -7.118 -11.49 1 94.63 183 GLY B CA 1
ATOM 3851 C C . GLY B 1 183 ? -4.265 -7.283 -12.574 1 94.63 183 GLY B C 1
ATOM 3852 O O . GLY B 1 183 ? -3.12 -7.64 -12.288 1 94.63 183 GLY B O 1
ATOM 3853 N N . MET B 1 184 ? -4.581 -7.003 -13.883 1 94.43 184 MET B N 1
ATOM 3854 C CA . MET B 1 184 ? -3.589 -7.153 -14.943 1 94.43 184 MET B CA 1
ATOM 3855 C C . MET B 1 184 ? -2.41 -6.211 -14.723 1 94.43 184 MET B C 1
ATOM 3857 O O . MET B 1 184 ? -2.6 -5.02 -14.472 1 94.43 184 MET B O 1
ATOM 3861 N N . SER B 1 185 ? -1.198 -6.762 -14.76 1 96.62 185 SER B N 1
ATOM 3862 C CA . SER B 1 185 ? 0.077 -6.06 -14.656 1 96.62 185 SER B CA 1
ATOM 3863 C C . SER B 1 185 ? 0.35 -5.619 -13.222 1 96.62 185 SER B C 1
ATOM 3865 O O . SER B 1 185 ? 1.317 -4.899 -12.961 1 96.62 185 SER B O 1
ATOM 3867 N N . SER B 1 186 ? -0.551 -6.015 -12.319 1 97.29 186 SER B N 1
ATOM 3868 C CA . SER B 1 186 ? -0.326 -5.657 -10.922 1 97.29 186 SER B CA 1
ATOM 3869 C C . SER B 1 186 ? 0.946 -6.303 -10.384 1 97.29 186 SER B C 1
ATOM 3871 O O . SER B 1 186 ? 1.643 -5.717 -9.553 1 97.29 186 SER B O 1
ATOM 3873 N N . ASP B 1 187 ? 1.288 -7.464 -10.874 1 96.87 187 ASP B N 1
ATOM 3874 C CA . ASP B 1 187 ? 2.507 -8.15 -10.457 1 96.87 187 ASP B CA 1
ATOM 3875 C C . ASP B 1 187 ? 3.749 -7.367 -10.88 1 96.87 187 ASP B C 1
ATOM 3877 O O . ASP B 1 187 ? 4.681 -7.198 -10.091 1 96.87 187 ASP B O 1
ATOM 3881 N N . ASP B 1 188 ? 3.717 -6.913 -12.106 1 97.9 188 ASP B N 1
ATOM 3882 C CA . ASP B 1 188 ? 4.858 -6.149 -12.602 1 97.9 188 ASP B CA 1
ATOM 3883 C C . ASP B 1 188 ? 5.021 -4.841 -11.831 1 97.9 188 ASP B C 1
ATOM 3885 O O . ASP B 1 188 ? 6.143 -4.42 -11.542 1 97.9 188 ASP B O 1
ATOM 3889 N N . ASP B 1 189 ? 3.926 -4.162 -11.581 1 98.58 189 ASP B N 1
ATOM 3890 C CA . ASP B 1 189 ? 3.966 -2.959 -10.756 1 98.58 189 ASP B CA 1
ATOM 3891 C C . ASP B 1 189 ? 4.581 -3.249 -9.389 1 98.58 189 ASP B C 1
ATOM 3893 O O . ASP B 1 189 ? 5.396 -2.471 -8.891 1 98.58 189 ASP B O 1
ATOM 3897 N N . PHE B 1 190 ? 4.129 -4.367 -8.825 1 98.71 190 PHE B N 1
ATOM 3898 C CA . PHE B 1 190 ? 4.639 -4.774 -7.521 1 98.71 190 PHE B CA 1
ATOM 3899 C C . PHE B 1 190 ? 6.142 -5.019 -7.581 1 98.71 190 PHE B C 1
ATOM 3901 O O . PHE B 1 190 ? 6.883 -4.579 -6.699 1 98.71 190 PHE B O 1
ATOM 3908 N N . LEU B 1 191 ? 6.615 -5.654 -8.619 1 98.53 191 LEU B N 1
ATOM 3909 C CA . LEU B 1 191 ? 8.04 -5.913 -8.792 1 98.53 191 LEU B CA 1
ATOM 3910 C C . LEU B 1 191 ? 8.819 -4.608 -8.908 1 98.53 191 LEU B C 1
ATOM 3912 O O . LEU B 1 191 ? 9.934 -4.498 -8.393 1 98.53 191 LEU B O 1
ATOM 3916 N N . MET B 1 192 ? 8.276 -3.651 -9.605 1 98.44 192 MET B N 1
ATOM 3917 C CA . MET B 1 192 ? 8.907 -2.339 -9.727 1 98.44 192 MET B CA 1
ATOM 3918 C C . MET B 1 192 ? 9.104 -1.701 -8.356 1 98.44 192 MET B C 1
ATOM 3920 O O . MET B 1 192 ? 10.174 -1.162 -8.065 1 98.44 192 MET B O 1
ATOM 3924 N N . LYS B 1 193 ? 8.103 -1.79 -7.539 1 98.66 193 LYS B N 1
ATOM 3925 C CA . LYS B 1 193 ? 8.186 -1.24 -6.189 1 98.66 193 LYS B CA 1
ATOM 3926 C C . LYS B 1 193 ? 9.251 -1.959 -5.367 1 98.66 193 LYS B C 1
ATOM 3928 O O . LYS B 1 193 ? 10.036 -1.321 -4.663 1 98.66 193 LYS B O 1
ATOM 3933 N N . LEU B 1 194 ? 9.262 -3.279 -5.488 1 98.3 194 LEU B N 1
ATOM 3934 C CA . LEU B 1 194 ? 10.263 -4.063 -4.773 1 98.3 194 LEU B CA 1
ATOM 3935 C C . LEU B 1 194 ? 11.672 -3.671 -5.206 1 98.3 194 LEU B C 1
ATOM 3937 O O . LEU B 1 194 ? 12.569 -3.54 -4.37 1 98.3 194 LEU B O 1
ATOM 3941 N N . TRP B 1 195 ? 11.833 -3.493 -6.476 1 97.82 195 TRP B N 1
ATOM 3942 C CA . TRP B 1 195 ? 13.124 -3.105 -7.034 1 97.82 195 TRP B CA 1
ATOM 3943 C C . TRP B 1 195 ? 13.589 -1.772 -6.455 1 97.82 195 TRP B C 1
ATOM 3945 O O . TRP B 1 195 ? 14.744 -1.635 -6.046 1 97.82 195 TRP B O 1
ATOM 3955 N N . LEU B 1 196 ? 12.725 -0.841 -6.336 1 97.89 196 LEU B N 1
ATOM 3956 C CA . LEU B 1 196 ? 13.056 0.514 -5.908 1 97.89 196 LEU B CA 1
ATOM 3957 C C . LEU B 1 196 ? 13.581 0.519 -4.476 1 97.89 196 LEU B C 1
ATOM 3959 O O . LEU B 1 196 ? 14.403 1.364 -4.115 1 97.89 196 LEU B O 1
ATOM 3963 N N . VAL B 1 197 ? 13.131 -0.459 -3.71 1 97.2 197 VAL B N 1
ATOM 3964 C CA . VAL B 1 197 ? 13.53 -0.434 -2.307 1 97.2 197 VAL B CA 1
ATOM 3965 C C . VAL B 1 197 ? 14.659 -1.435 -2.074 1 97.2 197 VAL B C 1
ATOM 3967 O O . VAL B 1 197 ? 15.043 -1.693 -0.93 1 97.2 197 VAL B O 1
ATOM 3970 N N . GLY B 1 198 ? 15.123 -2.107 -3.103 1 95.39 198 GLY B N 1
ATOM 3971 C CA . GLY B 1 198 ? 16.407 -2.776 -2.961 1 95.39 198 GLY B CA 1
ATOM 3972 C C . GLY B 1 198 ? 16.308 -4.286 -3.067 1 95.39 198 GLY B C 1
ATOM 3973 O O . GLY B 1 198 ? 17.288 -4.995 -2.829 1 95.39 198 GLY B O 1
ATOM 3974 N N . CYS B 1 199 ? 15.141 -4.828 -3.372 1 96.18 199 CYS B N 1
ATOM 3975 C CA . CYS B 1 199 ? 15.075 -6.26 -3.64 1 96.18 199 CYS B CA 1
ATOM 3976 C C . CYS B 1 199 ? 15.869 -6.617 -4.892 1 96.18 199 CYS B C 1
ATOM 3978 O O . CYS B 1 199 ? 15.659 -6.029 -5.954 1 96.18 199 CYS B O 1
ATOM 3980 N N . ARG B 1 200 ? 16.796 -7.569 -4.757 1 95.74 200 ARG B N 1
ATOM 3981 C CA . ARG B 1 200 ? 17.613 -7.998 -5.888 1 95.74 200 ARG B CA 1
ATOM 3982 C C . ARG B 1 200 ? 17.609 -9.517 -6.022 1 95.74 200 ARG B C 1
ATOM 3984 O O . ARG B 1 200 ? 18.345 -10.075 -6.839 1 95.74 200 ARG B O 1
ATOM 3991 N N . ILE B 1 201 ? 16.907 -10.131 -5.173 1 96.26 201 ILE B N 1
ATOM 3992 C CA . ILE B 1 201 ? 16.77 -11.583 -5.228 1 96.26 201 ILE B CA 1
ATOM 3993 C C . ILE B 1 201 ? 15.38 -11.951 -5.742 1 96.26 201 ILE B C 1
ATOM 3995 O O . ILE B 1 201 ? 14.384 -11.778 -5.036 1 96.26 201 ILE B O 1
ATOM 3999 N N . PHE B 1 202 ? 15.324 -12.323 -6.908 1 97.56 202 PHE B N 1
ATOM 4000 C CA . PHE B 1 202 ? 14.176 -12.948 -7.554 1 97.56 202 PHE B CA 1
ATOM 4001 C C . PHE B 1 202 ? 14.496 -14.382 -7.958 1 97.56 202 PHE B C 1
ATOM 4003 O O . PHE B 1 202 ? 15.222 -14.612 -8.927 1 97.56 202 PHE B O 1
ATOM 4010 N N . ARG B 1 203 ? 13.901 -15.341 -7.225 1 97.28 203 ARG B N 1
ATOM 4011 C CA . ARG B 1 203 ? 14.417 -16.699 -7.36 1 97.28 203 ARG B CA 1
ATOM 4012 C C . ARG B 1 203 ? 13.284 -17.72 -7.33 1 97.28 203 ARG B C 1
ATOM 4014 O O . ARG B 1 203 ? 12.435 -17.687 -6.437 1 97.28 203 ARG B O 1
ATOM 4021 N N . VAL B 1 204 ? 13.315 -18.573 -8.255 1 97.23 204 VAL B N 1
ATOM 4022 C CA . VAL B 1 204 ? 12.527 -19.797 -8.156 1 97.23 204 VAL B CA 1
ATOM 4023 C C . VAL B 1 204 ? 13.299 -20.846 -7.36 1 97.23 204 VAL B C 1
ATOM 4025 O O . VAL B 1 204 ? 14.4 -21.244 -7.748 1 97.23 204 VAL B O 1
ATOM 4028 N N . VAL B 1 205 ? 12.726 -21.223 -6.258 1 97.4 205 VAL B N 1
ATOM 4029 C CA . VAL B 1 205 ? 13.332 -22.232 -5.396 1 97.4 205 VAL B CA 1
ATOM 4030 C C . VAL B 1 205 ? 13.096 -23.622 -5.982 1 97.4 205 VAL B C 1
ATOM 4032 O O . VAL B 1 205 ? 11.979 -24.142 -5.933 1 97.4 205 VAL B O 1
ATOM 4035 N N . GLY B 1 206 ? 14.153 -24.255 -6.416 1 94.96 206 GLY B N 1
ATOM 4036 C CA . GLY B 1 206 ? 14.062 -25.507 -7.148 1 94.96 206 GLY B CA 1
ATOM 4037 C C . GLY B 1 206 ? 13.423 -26.624 -6.344 1 94.96 206 GLY B C 1
ATOM 4038 O O . GLY B 1 206 ? 12.683 -27.444 -6.891 1 94.96 206 GLY B O 1
ATOM 4039 N N . GLY B 1 207 ? 13.621 -26.635 -5.054 1 94.53 207 GLY B N 1
ATOM 4040 C CA . GLY B 1 207 ? 13.122 -27.707 -4.207 1 94.53 207 GLY B CA 1
ATOM 4041 C C . GLY B 1 207 ? 11.659 -27.546 -3.839 1 94.53 207 GLY B C 1
ATOM 4042 O O . GLY B 1 207 ? 11.06 -28.446 -3.248 1 94.53 207 GLY B O 1
ATOM 4043 N N . SER B 1 208 ? 11.117 -26.419 -4.132 1 96.73 208 SER B N 1
ATOM 4044 C CA . SER B 1 208 ? 9.697 -26.185 -3.888 1 96.73 208 SER B CA 1
ATOM 4045 C C . SER B 1 208 ? 8.876 -26.399 -5.155 1 96.73 208 SER B C 1
ATOM 4047 O O . SER B 1 208 ? 8.985 -25.627 -6.11 1 96.73 208 SER B O 1
ATOM 4049 N N . THR B 1 209 ? 8.047 -27.418 -5.154 1 96.29 209 THR B N 1
ATOM 4050 C CA . THR B 1 209 ? 7.27 -27.764 -6.339 1 96.29 209 THR B CA 1
ATOM 4051 C C . THR B 1 209 ? 5.774 -27.682 -6.047 1 96.29 209 THR B C 1
ATOM 4053 O O . THR B 1 209 ? 5.3 -28.232 -5.051 1 96.29 209 THR B O 1
ATOM 4056 N N . ILE B 1 210 ? 5.054 -27.015 -6.96 1 97.54 210 ILE B N 1
ATOM 4057 C CA . ILE B 1 210 ? 3.617 -26.807 -6.822 1 97.54 210 ILE B CA 1
ATOM 4058 C C . ILE B 1 210 ? 2.926 -27.074 -8.157 1 97.54 210 ILE B C 1
ATOM 4060 O O . ILE B 1 210 ? 3.441 -26.705 -9.215 1 97.54 210 ILE B O 1
ATOM 4064 N N . TYR B 1 211 ? 1.829 -27.798 -8.089 1 97.6 211 TYR B N 1
ATOM 4065 C CA . TYR B 1 211 ? 1.02 -28.044 -9.277 1 97.6 211 TYR B CA 1
ATOM 4066 C C . TYR B 1 211 ? 0.003 -26.928 -9.485 1 97.6 211 TYR B C 1
ATOM 4068 O O . TYR B 1 211 ? -0.67 -26.509 -8.54 1 97.6 211 TYR B O 1
ATOM 4076 N N . HIS B 1 212 ? -0.105 -26.409 -10.608 1 96.46 212 HIS B N 1
ATOM 4077 C CA . HIS B 1 212 ? -1.012 -25.324 -10.965 1 96.46 212 HIS B CA 1
ATOM 4078 C C . HIS B 1 212 ? -1.946 -25.737 -12.097 1 96.46 212 HIS B C 1
ATOM 4080 O O . HIS B 1 212 ? -1.499 -25.977 -13.221 1 96.46 212 HIS B O 1
ATOM 4086 N N . PHE B 1 213 ? -3.238 -25.717 -11.87 1 94.69 213 PHE B N 1
ATOM 4087 C CA . PHE B 1 213 ? -4.226 -26.165 -12.845 1 94.69 213 PHE B CA 1
ATOM 4088 C C . PHE B 1 213 ? -4.312 -25.191 -14.014 1 94.69 213 PHE B C 1
ATOM 4090 O O . PHE B 1 213 ? -4.65 -25.584 -15.132 1 94.69 213 PHE B O 1
ATOM 4097 N N . GLY B 1 214 ? -3.917 -23.919 -13.71 1 83.77 214 GLY B N 1
ATOM 4098 C CA . GLY B 1 214 ? -3.94 -22.907 -14.754 1 83.77 214 GLY B CA 1
ATOM 4099 C C . GLY B 1 214 ? -5.336 -22.396 -15.059 1 83.77 214 GLY B C 1
ATOM 4100 O O . GLY B 1 214 ? -5.665 -22.126 -16.215 1 83.77 214 GLY B O 1
ATOM 4101 N N . CYS B 1 215 ? -6.211 -22.436 -13.99 1 66.89 215 CYS B N 1
ATOM 4102 C CA . CYS B 1 215 ? -7.548 -21.876 -14.148 1 66.89 215 CYS B CA 1
ATOM 4103 C C . CYS B 1 215 ? -7.488 -20.362 -14.318 1 66.89 215 CYS B C 1
ATOM 4105 O O . CYS B 1 215 ? -6.703 -19.689 -13.649 1 66.89 215 CYS B O 1
ATOM 4107 N N . SER B 1 216 ? -7.79 -19.936 -15.488 1 62.18 216 SER B N 1
ATOM 4108 C CA . SER B 1 216 ? -7.649 -18.496 -15.671 1 62.18 216 SER B CA 1
ATOM 4109 C C . SER B 1 216 ? -8.921 -17.759 -15.263 1 62.18 216 SER B C 1
ATOM 4111 O O . SER B 1 216 ? -9.909 -17.761 -16 1 62.18 216 SER B O 1
ATOM 4113 N N . THR B 1 217 ? -9.004 -17.373 -13.989 1 57.66 217 THR B N 1
ATOM 4114 C CA . THR B 1 217 ? -10.121 -16.539 -13.559 1 57.66 217 THR B CA 1
ATOM 4115 C C . THR B 1 217 ? -10.139 -15.221 -14.329 1 57.66 217 THR B C 1
ATOM 4117 O O . THR B 1 217 ? -11.183 -14.576 -14.441 1 57.66 217 THR B O 1
ATOM 4120 N N . THR B 1 218 ? -9.026 -14.892 -14.84 1 62.07 218 THR B N 1
ATOM 4121 C CA . THR B 1 218 ? -8.937 -13.651 -15.601 1 62.07 218 THR B CA 1
ATOM 4122 C C . THR B 1 218 ? -9.823 -13.713 -16.842 1 62.07 218 THR B C 1
ATOM 4124 O O . THR B 1 218 ? -10.152 -12.68 -17.429 1 62.07 218 THR B O 1
ATOM 4127 N N . ARG B 1 219 ? -10.192 -14.855 -17.083 1 69.89 219 ARG B N 1
ATOM 4128 C CA . ARG B 1 219 ? -11.05 -14.987 -18.256 1 69.89 219 ARG B CA 1
ATOM 4129 C C . ARG B 1 219 ? -12.499 -14.66 -17.914 1 69.89 219 ARG B C 1
ATOM 4131 O O . ARG B 1 219 ? -13.312 -14.409 -18.807 1 69.89 219 ARG B O 1
ATOM 4138 N N . ARG B 1 220 ? -12.725 -14.58 -16.668 1 77.53 220 ARG B N 1
ATOM 4139 C CA . ARG B 1 220 ? -14.093 -14.339 -16.219 1 77.53 220 ARG B CA 1
ATOM 4140 C C . ARG B 1 220 ? -14.329 -12.855 -15.955 1 77.53 220 ARG B C 1
ATOM 4142 O O . ARG B 1 220 ? -15.457 -12.44 -15.683 1 77.53 220 ARG B O 1
ATOM 4149 N N . VAL B 1 221 ? -13.205 -12.11 -16.089 1 81.43 221 VAL B N 1
ATOM 4150 C CA . VAL B 1 221 ? -13.341 -10.694 -15.761 1 81.43 221 VAL B CA 1
ATOM 4151 C C . VAL B 1 221 ? -12.921 -9.843 -16.957 1 81.43 221 VAL B C 1
ATOM 4153 O O . VAL B 1 221 ? -12.112 -10.276 -17.781 1 81.43 221 VAL B O 1
ATOM 4156 N N . ARG B 1 222 ? -13.602 -8.691 -17.037 1 87.4 222 ARG B N 1
ATOM 4157 C CA . ARG B 1 222 ? -13.114 -7.734 -18.025 1 87.4 222 ARG B CA 1
ATOM 4158 C C . ARG B 1 222 ? -11.67 -7.338 -17.737 1 87.4 222 ARG B C 1
ATOM 4160 O O . ARG B 1 222 ? -11.368 -6.805 -16.667 1 87.4 222 ARG B O 1
ATOM 4167 N N . ARG B 1 223 ? -10.912 -7.53 -18.697 1 89.96 223 ARG B N 1
ATOM 4168 C CA . ARG B 1 223 ? -9.485 -7.266 -18.544 1 89.96 223 ARG B CA 1
ATOM 4169 C C . ARG B 1 223 ? -9.195 -5.77 -18.608 1 89.96 223 ARG B C 1
ATOM 4171 O O . ARG B 1 223 ? -9.824 -5.043 -19.379 1 89.96 223 ARG B O 1
ATOM 4178 N N . ASN B 1 224 ? -8.308 -5.323 -17.791 1 92.22 224 ASN B N 1
ATOM 4179 C CA . ASN B 1 224 ? -7.769 -3.978 -17.96 1 92.22 224 ASN B CA 1
ATOM 4180 C C . ASN B 1 224 ? -6.538 -3.976 -18.862 1 92.22 224 ASN B C 1
ATOM 4182 O O . ASN B 1 224 ? -6.034 -5.037 -19.234 1 92.22 224 ASN B O 1
ATOM 4186 N N . ARG B 1 225 ? -6.197 -2.843 -19.246 1 94.21 225 ARG B N 1
ATOM 4187 C CA . ARG B 1 225 ? -4.992 -2.665 -20.05 1 94.21 225 ARG B CA 1
ATOM 4188 C C . ARG B 1 225 ? -3.791 -2.333 -19.17 1 94.21 225 ARG B C 1
ATOM 4190 O O . ARG B 1 225 ? -3.167 -1.283 -19.334 1 94.21 225 ARG B O 1
ATOM 4197 N N . GLY B 1 226 ? -3.453 -3.284 -18.355 1 95.67 226 GLY B N 1
ATOM 4198 C CA . GLY B 1 226 ? -2.473 -3.089 -17.298 1 95.67 226 GLY B CA 1
ATOM 4199 C C . GLY B 1 226 ? -1.118 -2.646 -17.816 1 95.67 226 GLY B C 1
ATOM 4200 O O . GLY B 1 226 ? -0.433 -1.846 -17.174 1 95.67 226 GLY B O 1
ATOM 4201 N N . GLY B 1 227 ? -0.721 -3.166 -18.979 1 96.38 227 GLY B N 1
ATOM 4202 C CA . GLY B 1 227 ? 0.557 -2.77 -19.55 1 96.38 227 GLY B CA 1
ATOM 4203 C C . GLY B 1 227 ? 0.638 -1.287 -19.861 1 96.38 227 GLY B C 1
ATOM 4204 O O . GLY B 1 227 ? 1.692 -0.67 -19.695 1 96.38 227 GLY B O 1
ATOM 4205 N N . ARG B 1 228 ? -0.451 -0.704 -20.355 1 96.52 228 ARG B N 1
ATOM 4206 C CA . ARG B 1 228 ? -0.505 0.726 -20.639 1 96.52 228 ARG B CA 1
ATOM 4207 C C . ARG B 1 228 ? -0.484 1.542 -19.351 1 96.52 228 ARG B C 1
ATOM 4209 O O . ARG B 1 228 ? 0.201 2.564 -19.269 1 96.52 228 ARG B O 1
ATOM 4216 N N . GLU B 1 229 ? -1.213 1.023 -18.369 1 96.51 229 GLU B N 1
ATOM 4217 C CA . GLU B 1 229 ? -1.217 1.677 -17.064 1 96.51 229 GLU B CA 1
ATOM 4218 C C . GLU B 1 229 ? 0.177 1.681 -16.444 1 96.51 229 GLU B C 1
ATOM 4220 O O . GLU B 1 229 ? 0.61 2.69 -15.883 1 96.51 229 GLU B O 1
ATOM 4225 N N . PHE B 1 230 ? 0.807 0.545 -16.623 1 97.66 230 PHE B N 1
ATOM 4226 C CA . PHE B 1 230 ? 2.168 0.428 -16.113 1 97.66 230 PHE B CA 1
ATOM 4227 C C . PHE B 1 230 ? 3.08 1.462 -16.76 1 97.66 230 PHE B C 1
ATOM 4229 O O . PHE B 1 230 ? 3.844 2.141 -16.071 1 97.66 230 PHE B O 1
ATOM 4236 N N . LEU B 1 231 ? 2.963 1.578 -17.995 1 96.72 231 LEU B N 1
ATOM 4237 C CA . LEU B 1 231 ? 3.793 2.512 -18.749 1 96.72 231 LEU B CA 1
ATOM 4238 C C . LEU B 1 231 ? 3.488 3.952 -18.352 1 96.72 231 LEU B C 1
ATOM 4240 O O . LEU B 1 231 ? 4.404 4.756 -18.166 1 96.72 231 LEU B O 1
ATOM 4244 N N . LEU B 1 232 ? 2.273 4.312 -18.238 1 95.98 232 LEU B N 1
ATOM 4245 C CA . LEU B 1 232 ? 1.875 5.665 -17.863 1 95.98 232 LEU B CA 1
ATOM 4246 C C . LEU B 1 232 ? 2.353 6.002 -16.455 1 95.98 232 LEU B C 1
ATOM 4248 O O . LEU B 1 232 ? 2.805 7.121 -16.199 1 95.98 232 LEU B O 1
ATOM 4252 N N . LYS B 1 233 ? 2.312 5.046 -15.598 1 96.39 233 LYS B N 1
ATOM 4253 C CA . LYS B 1 233 ? 2.679 5.243 -14.198 1 96.39 233 LYS B CA 1
ATOM 4254 C C . LYS B 1 233 ? 4.19 5.389 -14.041 1 96.39 233 LYS B C 1
ATOM 4256 O O . LYS B 1 233 ? 4.663 6.298 -13.356 1 96.39 233 LYS B O 1
ATOM 4261 N N . TRP B 1 234 ? 4.936 4.523 -14.767 1 96.42 234 TRP B N 1
ATOM 4262 C CA . TRP B 1 234 ? 6.351 4.401 -14.429 1 96.42 234 TRP B CA 1
ATOM 4263 C C . TRP B 1 234 ? 7.225 5.005 -15.522 1 96.42 234 TRP B C 1
ATOM 4265 O O . TRP B 1 234 ? 8.417 5.242 -15.312 1 96.42 234 TRP B O 1
ATOM 4275 N N . GLY B 1 235 ? 6.687 5.186 -16.693 1 93.73 235 GLY B N 1
ATOM 4276 C CA . GLY B 1 235 ? 7.447 5.752 -17.797 1 93.73 235 GLY B CA 1
ATOM 4277 C C . GLY B 1 235 ? 8.328 4.735 -18.498 1 93.73 235 GLY B C 1
ATOM 4278 O O . GLY B 1 235 ? 9.06 5.078 -19.428 1 93.73 235 GLY B O 1
ATOM 4279 N N . ILE B 1 236 ? 8.31 3.522 -18.103 1 94.87 236 ILE B N 1
ATOM 4280 C CA . ILE B 1 236 ? 9.032 2.401 -18.694 1 94.87 236 ILE B CA 1
ATOM 4281 C C . ILE B 1 236 ? 8.067 1.247 -18.957 1 94.87 236 ILE B C 1
ATOM 4283 O O . ILE B 1 236 ? 7.117 1.039 -18.199 1 94.87 236 ILE B O 1
ATOM 4287 N N . SER B 1 237 ? 8.327 0.534 -20.012 1 94.78 237 SER B N 1
ATOM 4288 C CA . SER B 1 237 ? 7.432 -0.584 -20.293 1 94.78 237 SER B CA 1
ATOM 4289 C C . SER B 1 237 ? 7.715 -1.764 -19.369 1 94.78 237 SER B C 1
ATOM 4291 O O . SER B 1 237 ? 8.821 -1.894 -18.841 1 94.78 237 SER B O 1
ATOM 4293 N N . GLN B 1 238 ? 6.765 -2.614 -19.233 1 94.96 238 GLN B N 1
ATOM 4294 C CA . GLN B 1 238 ? 6.923 -3.84 -18.458 1 94.96 238 GLN B CA 1
ATOM 4295 C C . GLN B 1 238 ? 8.073 -4.686 -18.995 1 94.96 238 GLN B C 1
ATOM 4297 O O . GLN B 1 238 ? 8.883 -5.205 -18.224 1 94.96 238 GLN B O 1
ATOM 4302 N N . HIS B 1 239 ? 8.067 -4.806 -20.283 1 93.95 239 HIS B N 1
ATOM 4303 C CA . HIS B 1 239 ? 9.076 -5.632 -20.936 1 93.95 239 HIS B CA 1
ATOM 4304 C C . HIS B 1 239 ? 10.481 -5.115 -20.65 1 93.95 239 HIS B C 1
ATOM 4306 O O . HIS B 1 239 ? 11.362 -5.883 -20.256 1 93.95 239 HIS B O 1
ATOM 4312 N N . GLU B 1 240 ? 10.679 -3.823 -20.858 1 94.24 240 GLU B N 1
ATOM 4313 C CA . GLU B 1 240 ? 11.977 -3.211 -20.592 1 94.24 240 GLU B CA 1
ATOM 4314 C C . GLU B 1 240 ? 12.398 -3.419 -19.14 1 94.24 240 GLU B C 1
ATOM 4316 O O . GLU B 1 240 ? 13.556 -3.74 -18.864 1 94.24 240 GLU B O 1
ATOM 4321 N N . PHE B 1 241 ? 11.464 -3.312 -18.252 1 96.11 241 PHE B N 1
ATOM 4322 C CA . PHE B 1 241 ? 11.778 -3.446 -16.835 1 96.11 241 PHE B CA 1
ATOM 4323 C C . PHE B 1 241 ? 12.079 -4.898 -16.482 1 96.11 241 PHE B C 1
ATOM 4325 O O . PHE B 1 241 ? 13.116 -5.195 -15.885 1 96.11 241 PHE B O 1
ATOM 4332 N N . THR B 1 242 ? 11.207 -5.803 -16.854 1 95.4 242 THR B N 1
ATOM 4333 C CA . THR B 1 242 ? 11.357 -7.203 -16.474 1 95.4 242 THR B CA 1
ATOM 4334 C C . THR B 1 242 ? 12.635 -7.791 -17.064 1 95.4 242 THR B C 1
ATOM 4336 O O . THR B 1 242 ? 13.391 -8.472 -16.368 1 95.4 242 THR B O 1
ATOM 4339 N N . HIS B 1 243 ? 12.954 -7.469 -18.308 1 93.56 243 HIS B N 1
ATOM 4340 C CA . HIS B 1 243 ? 14.124 -8.036 -18.969 1 93.56 243 HIS B CA 1
ATOM 4341 C C . HIS B 1 243 ? 15.393 -7.284 -18.584 1 93.56 243 HIS B C 1
ATOM 4343 O O . HIS B 1 243 ? 16.454 -7.891 -18.417 1 93.56 243 HIS B O 1
ATOM 4349 N N . GLY B 1 244 ? 15.252 -6.027 -18.424 1 93.89 244 GLY B N 1
ATOM 4350 C CA . GLY B 1 244 ? 16.422 -5.2 -18.171 1 93.89 244 GLY B CA 1
ATOM 4351 C C . GLY B 1 244 ? 16.833 -5.181 -16.71 1 93.89 244 GLY B C 1
ATOM 4352 O O . GLY B 1 244 ? 17.97 -4.834 -16.385 1 93.89 244 GLY B O 1
ATOM 4353 N N . TYR B 1 245 ? 15.946 -5.603 -15.838 1 96.02 245 TYR B N 1
ATOM 4354 C CA . TYR B 1 245 ? 16.252 -5.479 -14.417 1 96.02 245 TYR B CA 1
ATOM 4355 C C . TYR B 1 245 ? 16.008 -6.796 -13.69 1 96.02 245 TYR B C 1
ATOM 4357 O O . TYR B 1 245 ? 16.956 -7.49 -13.316 1 96.02 245 TYR B O 1
ATOM 4365 N N . VAL B 1 246 ? 14.784 -7.301 -13.677 1 96.51 246 VAL B N 1
ATOM 4366 C CA . VAL B 1 246 ? 14.461 -8.511 -12.927 1 96.51 246 VAL B CA 1
ATOM 4367 C C . VAL B 1 246 ? 15.268 -9.687 -13.471 1 96.51 246 VAL B C 1
ATOM 4369 O O . VAL B 1 246 ? 16.013 -10.332 -12.73 1 96.51 246 VAL B O 1
ATOM 4372 N N . ARG B 1 247 ? 15.234 -9.914 -14.752 1 95.82 247 ARG B N 1
ATOM 4373 C CA . ARG B 1 247 ? 15.953 -11.027 -15.364 1 95.82 247 ARG B CA 1
ATOM 4374 C C . ARG B 1 247 ? 17.461 -10.833 -15.249 1 95.82 247 ARG B C 1
ATOM 4376 O O . ARG B 1 247 ? 18.21 -11.805 -15.126 1 95.82 247 ARG B O 1
ATOM 4383 N N . ALA B 1 248 ? 17.843 -9.627 -15.248 1 95.08 248 ALA B N 1
ATOM 4384 C CA . ALA B 1 248 ? 19.267 -9.301 -15.226 1 95.08 248 ALA B CA 1
ATOM 4385 C C . ALA B 1 248 ? 19.896 -9.682 -13.889 1 95.08 248 ALA B C 1
ATOM 4387 O O . ALA B 1 248 ? 21.121 -9.773 -13.776 1 95.08 248 ALA B O 1
ATOM 4388 N N . THR B 1 249 ? 19.059 -9.897 -12.867 1 94.65 249 THR B N 1
ATOM 4389 C CA . THR B 1 249 ? 19.601 -10.277 -11.567 1 94.65 249 THR B CA 1
ATOM 4390 C C . THR B 1 249 ? 20.264 -11.65 -11.637 1 94.65 249 THR B C 1
ATOM 4392 O O . THR B 1 249 ? 21.03 -12.021 -10.746 1 94.65 249 THR B O 1
ATOM 4395 N N . ALA B 1 250 ? 19.947 -12.419 -12.611 1 93.67 250 ALA B N 1
ATOM 4396 C CA . ALA B 1 250 ? 20.548 -13.735 -12.811 1 93.67 250 ALA B CA 1
ATOM 4397 C C . ALA B 1 250 ? 21.945 -13.614 -13.413 1 93.67 250 ALA B C 1
ATOM 4399 O O . ALA B 1 250 ? 22.704 -14.586 -13.436 1 93.67 250 ALA B O 1
ATOM 4400 N N . ARG B 1 251 ? 22.187 -12.44 -13.935 1 90.2 251 ARG B N 1
ATOM 4401 C CA . ARG B 1 251 ? 23.443 -12.255 -14.654 1 90.2 251 ARG B CA 1
ATOM 4402 C C . ARG B 1 251 ? 24.517 -11.674 -13.74 1 90.2 251 ARG B C 1
ATOM 4404 O O . ARG B 1 251 ? 24.204 -11.074 -12.71 1 90.2 251 ARG B O 1
ATOM 4411 N N . ALA B 1 252 ? 25.71 -11.845 -14.214 1 81.7 252 ALA B N 1
ATOM 4412 C CA . ALA B 1 252 ? 26.828 -11.217 -13.515 1 81.7 252 ALA B CA 1
ATOM 4413 C C . ALA B 1 252 ? 26.744 -9.696 -13.6 1 81.7 252 ALA B C 1
ATOM 4415 O O . ALA B 1 252 ? 26.364 -9.146 -14.637 1 81.7 252 ALA B O 1
ATOM 4416 N N . GLY B 1 253 ? 26.977 -8.954 -12.599 1 79.87 253 GLY B N 1
ATOM 4417 C CA . GLY B 1 253 ? 26.994 -7.5 -12.582 1 79.87 253 GLY B CA 1
ATOM 4418 C C . GLY B 1 253 ? 25.665 -6.893 -12.173 1 79.87 253 GLY B C 1
ATOM 4419 O O . GLY B 1 253 ? 25.463 -5.684 -12.301 1 79.87 253 GLY B O 1
ATOM 4420 N N . ALA B 1 254 ? 24.776 -7.724 -11.839 1 81.36 254 ALA B N 1
ATOM 4421 C CA . ALA B 1 254 ? 23.443 -7.278 -11.442 1 81.36 254 ALA B CA 1
ATOM 4422 C C . ALA B 1 254 ? 23.524 -6.186 -10.379 1 81.36 254 ALA B C 1
ATOM 4424 O O . ALA B 1 254 ? 22.651 -5.318 -10.304 1 81.36 254 ALA B O 1
ATOM 4425 N N . GLN B 1 255 ? 24.559 -6.217 -9.678 1 79.47 255 GLN B N 1
ATOM 4426 C CA . GLN B 1 255 ? 24.733 -5.26 -8.591 1 79.47 255 GLN B CA 1
ATOM 4427 C C . GLN B 1 255 ? 24.954 -3.85 -9.129 1 79.47 255 GLN B C 1
ATOM 4429 O O . GLN B 1 255 ? 24.784 -2.868 -8.402 1 79.47 255 GLN B O 1
ATOM 4434 N N . ALA B 1 256 ? 25.288 -3.783 -10.446 1 86.27 256 ALA B N 1
ATOM 4435 C CA . ALA B 1 256 ? 25.6 -2.485 -11.038 1 86.27 256 ALA B CA 1
ATOM 4436 C C . ALA B 1 256 ? 24.347 -1.828 -11.61 1 86.27 256 ALA B C 1
ATOM 4438 O O . ALA B 1 256 ? 24.377 -0.66 -12.006 1 86.27 256 ALA B O 1
ATOM 4439 N N . LEU B 1 257 ? 23.279 -2.525 -11.576 1 92.43 257 LEU B N 1
ATOM 4440 C CA . LEU B 1 257 ? 22.058 -1.96 -12.138 1 92.43 257 LEU B CA 1
ATOM 4441 C C . LEU B 1 257 ? 21.54 -0.816 -11.273 1 92.43 257 LEU B C 1
ATOM 4443 O O . LEU B 1 257 ? 21.605 -0.883 -10.043 1 92.43 257 LEU B O 1
ATOM 4447 N N . ALA B 1 258 ? 21.036 0.139 -11.968 1 94.83 258 ALA B N 1
ATOM 4448 C CA . ALA B 1 258 ? 20.541 1.323 -11.27 1 94.83 258 ALA B CA 1
ATOM 4449 C C . ALA B 1 258 ? 19.327 0.985 -10.41 1 94.83 258 ALA B C 1
ATOM 4451 O O . ALA B 1 258 ? 18.482 0.179 -10.807 1 94.83 258 ALA B O 1
ATOM 4452 N N . THR B 1 259 ? 19.23 1.602 -9.279 1 95.64 259 THR B N 1
ATOM 4453 C CA . THR B 1 259 ? 18.08 1.443 -8.395 1 95.64 259 THR B CA 1
ATOM 4454 C C . THR B 1 259 ? 16.822 2.023 -9.035 1 95.64 259 THR B C 1
ATOM 4456 O O . THR B 1 259 ? 15.745 1.429 -8.949 1 95.64 259 THR B O 1
ATOM 4459 N N . VAL B 1 260 ? 16.993 3.161 -9.621 1 97.06 260 VAL B N 1
ATOM 4460 C CA . VAL B 1 260 ? 15.871 3.744 -10.349 1 97.06 260 VAL B CA 1
ATOM 4461 C C . VAL B 1 260 ? 16.023 3.467 -11.842 1 97.06 260 VAL B C 1
ATOM 4463 O O . VAL B 1 260 ? 16.965 3.948 -12.477 1 97.06 260 VAL B O 1
ATOM 4466 N N . PRO B 1 261 ? 15.103 2.742 -12.408 1 94.98 261 PRO B N 1
ATOM 4467 C CA . PRO B 1 261 ? 15.214 2.372 -13.821 1 94.98 261 PRO B CA 1
ATOM 4468 C C . PRO B 1 261 ? 15.193 3.582 -14.751 1 94.98 261 PRO B C 1
ATOM 4470 O O . PRO B 1 261 ? 14.585 4.605 -14.426 1 94.98 261 PRO B O 1
ATOM 4473 N N . HIS B 1 262 ? 15.833 3.431 -15.883 1 91.61 262 HIS B N 1
ATOM 4474 C CA . HIS B 1 262 ? 15.868 4.453 -16.924 1 91.61 262 HIS B CA 1
ATOM 4475 C C . HIS B 1 262 ? 14.964 4.079 -18.094 1 91.61 262 HIS B C 1
ATOM 4477 O O . HIS B 1 262 ? 15.247 3.124 -18.821 1 91.61 262 HIS B O 1
ATOM 4483 N N . PRO B 1 263 ? 13.876 4.886 -18.235 1 90.17 263 PRO B N 1
ATOM 4484 C CA . PRO B 1 263 ? 13.011 4.578 -19.377 1 90.17 263 PRO B CA 1
ATOM 4485 C C . PRO B 1 263 ? 13.696 4.825 -20.719 1 90.17 263 PRO B C 1
ATOM 4487 O O . PRO B 1 263 ? 14.394 5.829 -20.886 1 90.17 263 PRO B O 1
ATOM 4490 N N . GLY B 1 264 ? 13.556 3.909 -21.63 1 86.46 264 GLY B N 1
ATOM 4491 C CA . GLY B 1 264 ? 14.071 4.071 -22.98 1 86.46 264 GLY B CA 1
ATOM 4492 C C . GLY B 1 264 ? 13.199 4.957 -23.849 1 86.46 264 GLY B C 1
ATOM 4493 O O . GLY B 1 264 ? 12.081 5.305 -23.465 1 86.46 264 GLY B O 1
ATOM 4494 N N . LEU B 1 265 ? 13.646 5.292 -24.997 1 86.34 265 LEU B N 1
ATOM 4495 C CA . LEU B 1 265 ? 12.958 6.198 -25.91 1 86.34 265 LEU B CA 1
ATOM 4496 C C . LEU B 1 265 ? 11.664 5.574 -26.422 1 86.34 265 LEU B C 1
ATOM 4498 O O . LEU B 1 265 ? 10.655 6.265 -26.576 1 86.34 265 LEU B O 1
ATOM 4502 N N . VAL B 1 266 ? 11.68 4.364 -26.688 1 86.9 266 VAL B N 1
ATOM 4503 C CA . VAL B 1 266 ? 10.515 3.681 -27.241 1 86.9 266 VAL B CA 1
ATOM 4504 C C . VAL B 1 266 ? 9.367 3.72 -26.235 1 86.9 266 VAL B C 1
ATOM 4506 O O . VAL B 1 266 ? 8.223 4.002 -26.599 1 86.9 266 VAL B O 1
ATOM 4509 N N . GLY B 1 267 ? 9.667 3.436 -25.014 1 85.58 267 GLY B N 1
ATOM 4510 C CA . GLY B 1 267 ? 8.655 3.503 -23.973 1 85.58 267 GLY B CA 1
ATOM 4511 C C . GLY B 1 267 ? 8.054 4.887 -23.813 1 85.58 267 GLY B C 1
ATOM 4512 O O . GLY B 1 267 ? 6.84 5.028 -23.651 1 85.58 267 GLY B O 1
ATOM 4513 N N . ARG B 1 268 ? 8.833 5.838 -23.954 1 85.68 268 ARG B N 1
ATOM 4514 C CA . ARG B 1 268 ? 8.37 7.214 -23.813 1 85.68 268 ARG B CA 1
ATOM 4515 C C . ARG B 1 268 ? 7.432 7.596 -24.953 1 85.68 268 ARG B C 1
ATOM 4517 O O . ARG B 1 268 ? 6.434 8.287 -24.738 1 85.68 268 ARG B O 1
ATOM 4524 N N . LEU B 1 269 ? 7.776 7.148 -26.116 1 88.75 269 LEU B N 1
ATOM 4525 C CA . LEU B 1 269 ? 6.934 7.446 -27.269 1 88.75 269 LEU B CA 1
ATOM 4526 C C . LEU B 1 269 ? 5.593 6.728 -27.163 1 88.75 269 LEU B C 1
ATOM 4528 O O . LEU B 1 269 ? 4.552 7.292 -27.509 1 88.75 269 LEU B O 1
ATOM 4532 N N . LYS B 1 270 ? 5.644 5.523 -26.679 1 90.69 270 LYS B N 1
ATOM 4533 C CA . LYS B 1 270 ? 4.404 4.782 -26.465 1 90.69 270 LYS B CA 1
ATOM 4534 C C . LYS B 1 270 ? 3.535 5.457 -25.408 1 90.69 270 LYS B C 1
ATOM 4536 O O . LYS B 1 270 ? 2.307 5.467 -25.519 1 90.69 270 LYS B O 1
ATOM 4541 N N . ARG B 1 271 ? 4.199 5.937 -24.448 1 91.67 271 ARG B N 1
ATOM 4542 C CA . ARG B 1 271 ? 3.484 6.626 -23.379 1 91.67 271 ARG B CA 1
ATOM 4543 C C . ARG B 1 271 ? 2.691 7.809 -23.925 1 91.67 271 ARG B C 1
ATOM 4545 O O . ARG B 1 271 ? 1.582 8.086 -23.464 1 91.67 271 ARG B O 1
ATOM 4552 N N . LEU B 1 272 ? 3.231 8.512 -24.924 1 90.22 272 LEU B N 1
ATOM 4553 C CA . LEU B 1 272 ? 2.553 9.631 -25.57 1 90.22 272 LEU B CA 1
ATOM 4554 C C . LEU B 1 272 ? 1.248 9.176 -26.214 1 90.22 272 LEU B C 1
ATOM 4556 O O . LEU B 1 272 ? 0.227 9.859 -26.106 1 90.22 272 LEU B O 1
ATOM 4560 N N . LEU B 1 273 ? 1.318 8.069 -26.767 1 88.93 273 LEU B N 1
ATOM 4561 C CA . LEU B 1 273 ? 0.153 7.535 -27.465 1 88.93 273 LEU B CA 1
ATOM 4562 C C . LEU B 1 273 ? -0.957 7.184 -26.48 1 88.93 273 LEU B C 1
ATOM 4564 O O . LEU B 1 273 ? -2.139 7.368 -26.779 1 88.93 273 LEU B O 1
ATOM 4568 N N . TYR B 1 274 ? -0.556 6.724 -25.331 1 92.1 274 TYR B N 1
ATOM 4569 C CA . TYR B 1 274 ? -1.542 6.261 -24.361 1 92.1 274 TYR B CA 1
ATOM 4570 C C . TYR B 1 274 ? -2.043 7.414 -23.5 1 92.1 274 TYR B C 1
ATOM 4572 O O . TYR B 1 274 ? -3.078 7.299 -22.838 1 92.1 274 TYR B O 1
ATOM 4580 N N . ALA B 1 275 ? -1.348 8.517 -23.52 1 90.72 275 ALA B N 1
ATOM 4581 C CA . ALA B 1 275 ? -1.619 9.639 -22.625 1 90.72 275 ALA B CA 1
ATOM 4582 C C . ALA B 1 275 ? -2.99 10.247 -22.906 1 90.72 275 ALA B C 1
ATOM 4584 O O . ALA B 1 275 ? -3.611 10.831 -22.015 1 90.72 275 ALA B O 1
ATOM 4585 N N . LEU B 1 276 ? -3.502 10.043 -24.071 1 87.6 276 LEU B N 1
ATOM 4586 C CA . LEU B 1 276 ? -4.769 10.664 -24.439 1 87.6 276 LEU B CA 1
ATOM 4587 C C . LEU B 1 276 ? -5.945 9.776 -24.044 1 87.6 276 LEU B C 1
ATOM 4589 O O . LEU B 1 276 ? -7.095 10.221 -24.053 1 87.6 276 LEU B O 1
ATOM 4593 N N . ARG B 1 277 ? -5.682 8.639 -23.652 1 88.71 277 ARG B N 1
ATOM 4594 C CA . ARG B 1 277 ? -6.738 7.696 -23.295 1 88.71 277 ARG B CA 1
ATOM 4595 C C . ARG B 1 277 ? -7.11 7.823 -21.821 1 88.71 277 ARG B C 1
ATOM 4597 O O . ARG B 1 277 ? -6.523 8.628 -21.094 1 88.71 277 ARG B O 1
ATOM 4604 N N . GLN B 1 278 ? -8.167 7.096 -21.445 1 90.22 278 GLN B N 1
ATOM 4605 C CA . GLN B 1 278 ? -8.714 7.288 -20.106 1 90.22 278 GLN B CA 1
ATOM 4606 C C . GLN B 1 278 ? -8.204 6.218 -19.145 1 90.22 278 GLN B C 1
ATOM 4608 O O . GLN B 1 278 ? -8.987 5.607 -18.415 1 90.22 278 GLN B O 1
ATOM 4613 N N . TYR B 1 279 ? -6.889 6.049 -19.162 1 92.09 279 TYR B N 1
ATOM 4614 C CA . TYR B 1 279 ? -6.293 5.142 -18.189 1 92.09 279 TYR B CA 1
ATOM 4615 C C . TYR B 1 279 ? -5.924 5.881 -16.908 1 92.09 279 TYR B C 1
ATOM 4617 O O . TYR B 1 279 ? -5.54 7.053 -16.949 1 92.09 279 TYR B O 1
ATOM 4625 N N . PRO B 1 280 ? -6.04 5.158 -15.781 1 95.9 280 PRO B N 1
ATOM 4626 C CA . PRO B 1 280 ? -6.638 3.847 -15.521 1 95.9 280 PRO B CA 1
ATOM 4627 C C . PRO B 1 280 ? -8.149 3.919 -15.312 1 95.9 280 PRO B C 1
ATOM 4629 O O . PRO B 1 280 ? -8.81 2.884 -15.195 1 95.9 280 PRO B O 1
ATOM 4632 N N . THR B 1 281 ? -8.741 5.145 -15.274 1 95.6 281 THR B N 1
ATOM 4633 C CA . THR B 1 281 ? -10.116 5.323 -14.822 1 95.6 281 THR B CA 1
ATOM 4634 C C . THR B 1 281 ? -11.093 4.642 -15.776 1 95.6 281 THR B C 1
ATOM 4636 O O . THR B 1 281 ? -12.1 4.078 -15.344 1 95.6 281 THR B O 1
ATOM 4639 N N . GLY B 1 282 ? -10.796 4.714 -17.078 1 94.6 282 GLY B N 1
ATOM 4640 C CA . GLY B 1 282 ? -11.639 4.015 -18.034 1 94.6 282 GLY B CA 1
ATOM 4641 C C . GLY B 1 282 ? -11.714 2.521 -17.784 1 94.6 282 GLY B C 1
ATOM 4642 O O . GLY B 1 282 ? -12.791 1.926 -17.861 1 94.6 282 GLY B O 1
ATOM 4643 N N . ASP B 1 283 ? -10.582 1.959 -17.531 1 95.48 283 ASP B N 1
ATOM 4644 C CA . ASP B 1 283 ? -10.531 0.527 -17.249 1 95.48 283 ASP B CA 1
ATOM 4645 C C . ASP B 1 283 ? -11.254 0.199 -15.944 1 95.48 283 ASP B C 1
ATOM 4647 O O . ASP B 1 283 ? -11.984 -0.792 -15.866 1 95.48 283 ASP B O 1
ATOM 4651 N N . LEU B 1 284 ? -11.074 1.005 -14.92 1 96.55 284 LEU B N 1
ATOM 4652 C CA . LEU B 1 284 ? -11.721 0.786 -13.631 1 96.55 284 LEU B CA 1
ATOM 4653 C C . LEU B 1 284 ? -13.238 0.868 -13.763 1 96.55 284 LEU B C 1
ATOM 4655 O O . LEU B 1 284 ? -13.959 0.029 -13.217 1 96.55 284 LEU B O 1
ATOM 4659 N N . ARG B 1 285 ? -13.664 1.85 -14.498 1 95.37 285 ARG B N 1
ATOM 4660 C CA . ARG B 1 285 ? -15.096 2.019 -14.724 1 95.37 285 ARG B CA 1
ATOM 4661 C C . ARG B 1 285 ? -15.668 0.847 -15.516 1 95.37 285 ARG B C 1
ATOM 4663 O O . ARG B 1 285 ? -16.786 0.4 -15.253 1 95.37 285 ARG B O 1
ATOM 4670 N N . GLY B 1 286 ? -14.924 0.48 -16.485 1 93.97 286 GLY B N 1
ATOM 4671 C CA . GLY B 1 286 ? -15.369 -0.618 -17.329 1 93.97 286 GLY B CA 1
ATOM 4672 C C . GLY B 1 286 ? -15.468 -1.937 -16.587 1 93.97 286 GLY B C 1
ATOM 4673 O O . GLY B 1 286 ? -16.308 -2.778 -16.915 1 93.97 286 GLY B O 1
ATOM 4674 N N . TRP B 1 287 ? -14.669 -2.084 -15.608 1 93.09 287 TRP B N 1
ATOM 4675 C CA . TRP B 1 287 ? -14.627 -3.339 -14.864 1 93.09 287 TRP B CA 1
ATOM 4676 C C . TRP B 1 287 ? -15.632 -3.326 -13.717 1 93.09 287 TRP B C 1
ATOM 4678 O O . TRP B 1 287 ? -16.469 -4.225 -13.607 1 93.09 287 TRP B O 1
ATOM 4688 N N . GLU B 1 288 ? -15.537 -2.339 -12.828 1 94.52 288 GLU B N 1
ATOM 4689 C CA . GLU B 1 288 ? -16.381 -2.214 -11.644 1 94.52 288 GLU B CA 1
ATOM 4690 C C . GLU B 1 288 ? -16.623 -0.75 -11.29 1 94.52 288 GLU B C 1
ATOM 4692 O O . GLU B 1 288 ? -15.875 -0.163 -10.506 1 94.52 288 GLU B O 1
ATOM 4697 N N . PRO B 1 289 ? -17.711 -0.201 -11.822 1 93.58 289 PRO B N 1
ATOM 4698 C CA . PRO B 1 289 ? -17.942 1.23 -11.615 1 93.58 289 PRO B CA 1
ATOM 4699 C C . PRO B 1 289 ? -18.36 1.559 -10.184 1 93.58 289 PRO B C 1
ATOM 4701 O O . PRO B 1 289 ? -18.297 2.719 -9.769 1 93.58 289 PRO B O 1
ATOM 4704 N N . ASN B 1 290 ? -18.898 0.548 -9.466 1 95.33 290 ASN B N 1
ATOM 4705 C CA . ASN B 1 290 ? -19.339 0.754 -8.09 1 95.33 290 ASN B CA 1
ATOM 4706 C C . ASN B 1 290 ? -18.641 -0.203 -7.128 1 95.33 290 ASN B C 1
ATOM 4708 O O . ASN B 1 290 ? -19.298 -0.988 -6.442 1 95.33 290 ASN B O 1
ATOM 4712 N N . LEU B 1 291 ? -17.359 -0.04 -7.041 1 95.89 291 LEU B N 1
ATOM 4713 C CA . LEU B 1 291 ? -16.517 -0.896 -6.212 1 95.89 291 LEU B CA 1
ATOM 4714 C C . LEU B 1 291 ? -16.973 -0.862 -4.757 1 95.89 291 LEU B C 1
ATOM 4716 O O . LEU B 1 291 ? -17.028 -1.9 -4.094 1 95.89 291 LEU B O 1
ATOM 4720 N N . PRO B 1 292 ? -17.389 0.277 -4.17 1 95.48 292 PRO B N 1
ATOM 4721 C CA . PRO B 1 292 ? -17.813 0.337 -2.769 1 95.48 292 PRO B CA 1
ATOM 4722 C C . PRO B 1 292 ? -18.982 -0.597 -2.466 1 95.48 292 PRO B C 1
ATOM 4724 O O . PRO B 1 292 ? -19.079 -1.131 -1.358 1 95.48 292 PRO B O 1
ATOM 4727 N N . ALA B 1 293 ? -19.81 -0.774 -3.422 1 95.78 293 ALA B N 1
ATOM 4728 C CA . ALA B 1 293 ? -20.978 -1.628 -3.222 1 95.78 293 ALA B CA 1
ATOM 4729 C C . ALA B 1 293 ? -20.565 -3.085 -3.031 1 95.78 293 ALA B C 1
ATOM 4731 O O . ALA B 1 293 ? -21.355 -3.902 -2.553 1 95.78 293 ALA B O 1
ATOM 4732 N N . GLN B 1 294 ? -19.321 -3.395 -3.432 1 96.67 294 GLN B N 1
ATOM 4733 C CA . GLN B 1 294 ? -18.841 -4.77 -3.333 1 96.67 294 GLN B CA 1
ATOM 4734 C C . GLN B 1 294 ? -18.092 -4.998 -2.024 1 96.67 294 GLN B C 1
ATOM 4736 O O . GLN B 1 294 ? -17.787 -6.138 -1.667 1 96.67 294 GLN B O 1
ATOM 4741 N N . LEU B 1 295 ? -17.745 -3.967 -1.335 1 95.73 295 LEU B N 1
ATOM 4742 C CA . LEU B 1 295 ? -16.923 -4.062 -0.134 1 95.73 295 LEU B CA 1
ATOM 4743 C C . LEU B 1 295 ? -17.792 -4.219 1.11 1 95.73 295 LEU B C 1
ATOM 4745 O O . LEU B 1 295 ? -18.88 -3.645 1.188 1 95.73 295 LEU B O 1
ATOM 4749 N N . VAL B 1 296 ? -17.293 -5.015 1.991 1 90.03 296 VAL B N 1
ATOM 4750 C CA . VAL B 1 296 ? -17.882 -5.138 3.321 1 90.03 296 VAL B CA 1
ATOM 4751 C C . VAL B 1 296 ? -17.052 -4.347 4.329 1 90.03 296 VAL B C 1
ATOM 4753 O O . VAL B 1 296 ? -15.888 -4.672 4.576 1 90.03 296 VAL B O 1
ATOM 4756 N N . VAL B 1 29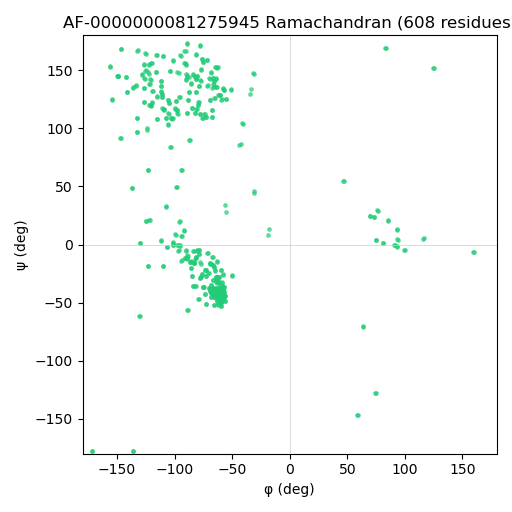7 ? -17.541 -3.228 4.828 1 77.23 297 VAL B N 1
ATOM 4757 C CA . VAL B 1 297 ? -16.775 -2.346 5.702 1 77.23 297 VAL B CA 1
ATOM 4758 C C . VAL B 1 297 ? -16.763 -2.907 7.122 1 77.23 297 VAL B C 1
ATOM 4760 O O . VAL B 1 297 ? -15.747 -2.834 7.816 1 77.23 297 VAL B O 1
ATOM 4763 N N . GLN B 1 298 ? -17.902 -3.337 7.675 1 68.35 298 GLN B N 1
ATOM 4764 C CA . GLN B 1 298 ? -17.934 -3.833 9.046 1 68.35 298 GLN B CA 1
ATOM 4765 C C . GLN B 1 298 ? -17.166 -5.146 9.174 1 68.35 298 GLN B C 1
ATOM 4767 O O . GLN B 1 298 ? -17.271 -6.019 8.311 1 68.35 298 GLN B O 1
ATOM 4772 N N . PRO B 1 299 ? -16.071 -5 9.995 1 52.98 299 PRO B N 1
ATOM 4773 C CA . PRO B 1 299 ? -15.333 -6.254 10.163 1 52.98 299 PRO B CA 1
ATOM 4774 C C . PRO B 1 299 ? -16.252 -7.464 10.319 1 52.98 299 PRO B C 1
ATOM 4776 O O . PRO B 1 299 ? -17.317 -7.36 10.932 1 52.98 299 PRO B O 1
ATOM 4779 N N . SER B 1 300 ? -16.353 -8.183 9.295 1 43.08 300 SER B N 1
ATOM 4780 C CA . SER B 1 300 ? -16.998 -9.457 9.598 1 43.08 300 SER B CA 1
ATOM 4781 C C . SER B 1 300 ? -16.695 -9.905 11.024 1 43.08 300 SER B C 1
ATOM 4783 O O . SER B 1 300 ? -15.702 -9.479 11.616 1 43.08 300 SER B O 1
ATOM 4785 N N . ASP B 1 301 ? -17.557 -10.582 11.767 1 41.65 301 ASP B N 1
ATOM 4786 C CA . ASP B 1 301 ? -17.261 -11.254 13.028 1 41.65 301 ASP B CA 1
ATOM 4787 C C . ASP B 1 301 ? -15.82 -11.761 13.055 1 41.65 301 ASP B C 1
ATOM 4789 O O . ASP B 1 301 ? -15.533 -12.855 12.567 1 41.65 301 ASP B O 1
ATOM 4793 N N . GLU B 1 302 ? -14.837 -11.07 12.664 1 41.12 302 GLU B N 1
ATOM 4794 C CA . GLU B 1 302 ? -13.545 -11.681 12.962 1 41.12 302 GLU B CA 1
ATOM 4795 C C . GLU B 1 302 ? -13.59 -12.456 14.275 1 41.12 302 GLU B C 1
ATOM 4797 O O . GLU B 1 302 ? -14.239 -12.029 15.232 1 41.12 302 GLU B O 1
ATOM 4802 N N . ALA B 1 303 ? -13.022 -13.819 14.406 1 32.85 303 ALA B N 1
ATOM 4803 C CA . ALA B 1 303 ? -12.892 -14.706 15.559 1 32.85 303 ALA B CA 1
ATOM 4804 C C . ALA B 1 303 ? -12.396 -13.944 16.785 1 32.85 303 ALA B C 1
ATOM 4806 O O . ALA B 1 303 ? -11.297 -13.386 16.773 1 32.85 303 ALA B O 1
ATOM 4807 N N . ALA B 1 304 ? -13.014 -13.286 17.652 1 33.74 304 ALA B N 1
ATOM 4808 C CA . ALA B 1 304 ? -12.779 -13.211 19.092 1 33.74 304 ALA B CA 1
ATOM 4809 C C . ALA B 1 304 ? -11.936 -14.389 19.572 1 33.74 304 ALA B C 1
ATOM 4811 O O . ALA B 1 304 ? -12.453 -15.314 20.203 1 33.74 304 ALA B O 1
ATOM 4812 N N . GLY B 1 305 ? -11.355 -15.263 18.779 1 27.62 305 GLY B N 1
ATOM 4813 C CA . GLY B 1 305 ? -10.52 -16.238 19.463 1 27.62 305 GLY B CA 1
ATOM 4814 C C . GLY B 1 305 ? -9.432 -15.603 20.308 1 27.62 305 GLY B C 1
ATOM 4815 O O . GLY B 1 305 ? -8.359 -15.27 19.8 1 27.62 305 GLY B O 1
ATOM 4816 N N . ARG B 1 306 ? -9.606 -14.447 20.952 1 23.89 306 ARG B N 1
ATOM 4817 C CA . ARG B 1 306 ? -8.845 -14.622 22.185 1 23.89 306 ARG B CA 1
ATOM 4818 C C . ARG B 1 306 ? -9.383 -15.793 23 1 23.89 306 ARG B C 1
ATOM 4820 O O . ARG B 1 306 ? -10.598 -15.974 23.108 1 23.89 306 ARG B O 1
#

pLDDT: mean 92.98, std 11.18, range [23.89, 98.92]

Solvent-accessible surface area (backbone atoms only — not comparable to full-atom values): 31051 Å² total; per-residue (Å²): 104,36,20,35,38,28,55,42,63,60,44,45,68,37,36,52,50,20,54,49,24,47,69,71,29,40,88,57,78,58,46,59,32,34,20,33,22,43,18,84,72,48,34,46,60,49,42,56,73,69,66,48,50,64,46,63,25,66,29,80,67,29,54,22,38,38,49,21,47,36,55,68,71,52,82,44,67,30,34,28,44,37,62,30,49,31,32,51,35,76,46,24,52,56,35,48,52,52,50,50,63,71,55,55,66,54,61,42,42,37,17,40,31,37,33,20,42,62,82,80,77,55,86,76,46,45,70,54,69,40,34,73,42,75,89,57,50,35,61,70,59,46,53,52,53,58,70,69,48,73,84,45,69,69,40,59,26,38,86,53,74,40,35,36,30,45,36,64,58,39,37,36,52,12,47,35,54,54,76,28,37,44,38,42,52,29,64,59,54,39,49,53,48,41,35,44,62,51,40,65,42,30,23,26,37,30,55,11,42,31,39,33,41,71,75,61,65,68,75,78,44,71,77,40,64,21,60,59,43,44,18,39,45,50,26,31,37,63,64,58,44,46,58,67,46,49,36,32,44,54,40,89,65,40,86,71,56,66,47,49,66,78,58,51,69,66,36,24,57,52,25,39,67,52,26,67,47,56,41,32,35,49,41,35,40,72,58,50,48,59,47,39,78,26,54,59,67,56,74,62,86,66,82,74,74,117,106,37,18,35,39,28,54,43,62,60,44,43,67,37,36,50,49,19,53,50,24,47,68,70,27,40,87,56,77,58,47,58,32,34,18,31,22,44,19,83,73,49,32,46,60,50,42,56,71,68,67,48,51,64,46,61,23,66,30,79,68,29,55,22,38,40,50,20,48,37,54,67,71,51,79,45,67,29,34,29,44,37,63,29,48,30,33,51,35,75,46,24,53,55,36,48,53,51,51,48,63,70,56,55,68,54,60,40,41,37,17,41,31,37,32,20,44,62,82,80,78,55,86,77,45,45,69,54,68,40,33,71,44,75,88,56,50,35,62,70,59,46,53,53,51,57,72,71,48,75,84,45,70,69,41,59,25,39,88,54,73,40,36,37,32,43,35,64,56,39,38,35,52,12,46,35,56,56,76,28,36,44,38,43,50,31,66,58,55,39,49,52,49,42,35,44,61,52,38,66,42,29,25,27,37,30,55,11,44,31,39,34,43,72,74,63,66,66,74,78,42,71,77,41,64,22,62,58,45,44,18,38,45,50,24,30,37,63,65,58,45,45,57,66,44,49,35,33,44,53,40,90,66,40,83,71,55,67,47,50,67,77,57,51,70,67,36,22,55,50,24,37,68,52,27,68,46,56,42,31,34,50,40,34,40,71,56,50,47,59,48,38,79,26,55,58,69,56,75,62,88,66,82,74,75,117

InterPro domains:
  IPR001173 Glycosyltransferase 2-like [PF00535] (3-96)
  IPR029044 Nucleotide-diphospho-sugar transferases [G3DSA:3.90.550.10] (1-225)
  IPR029044 Nucleotide-diphospho-sugar transferases [SSF53448] (2-230)

Secondary structure (DSSP, 8-state):
--EEEEEEES-HHHHHHHHHHHHHH-SS--EEEEEEES-TTTHHHHHHHTT-EEEEESS--HHHHHHHHHHTT--SSEEEE--TTEEE-TTHHHHHHHHHHHHTTS--EEEEEEEESS--S-TTEEE--S-SSGGG--HHHHHHHHHHSPPPPPEES---SSEEEEHHHHHHTTSS-GGGTT-TTHHHHHHHHHHHTT---EEEEEEEEEEE----GGGGSPPP-HHHHHHHHHSS-HHHHIIIIIGGGGSTTGGGS-SS----HHHHHHHHHHHTS-TTHHHHHHH-TTGGGGB--S--------/--EEEEEEES-HHHHHHHHHHHHHH-SS--EEEEEEES-TTTHHHHHHHTT-EEEEESS--HHHHHHHHHHTT--SSEEEE--TTEEE-TTHHHHHHHHHHHHTTS--EEEEEEEESS--S-TTEEE--S-SSGGG--HHHHHHHHHHSPPPPPEES---SSEEEEHHHHHHTTSS-GGGTT-TTHHHHHHHHHHHTT---EEEEEEEEEEE----GGGGSPPP-HHHHHHHHHSS-HHHHIIIIIGGGGSTTGGGS-SS----HHHHHHHHHHTTS-TTHHHHHHH-TTGGGGB--S--------

Sequence (612 aa):
MFSILIPTWNNLPYLQLCIESIRRHSAFEHEIIVHVNEGTDGTLEWVRAQGLRHTWSKGNVGVCLALNDAARLATHDWILFMNDDMVCTPGWDRAFESAVRQVGDRFAYLAAQLIEPVDTGNVQVSVADFGTGPDNFNEAGLLSYVASQPPLPDRDGFAVQPMLLNRRLWHLVGGYSIEFGPGMSSDDDFLMKLWLVGCRIFRVVGGSTIYHFGCSTTRRVRRNRGGREFLLKWGISQHEFTHGYVRATARAGAQALATVPHPGLVGRLKRLLYALRQYPTGDLRGWEPNLPAQLVVQPSDEAAGRMFSILIPTWNNLPYLQLCIESIRRHSAFEHEIIVHVNEGTDGTLEWVRAQGLRHTWSKGNVGVCLALNDAARLATHDWILFMNDDMVCTPGWDRAFESAVRQVGDRFAYLAAQLIEPVDTGNVQVSVADFGTGPDNFNEAGLLSYVASQPPLPDRDGFAVQPMLLNRRLWHLVGGYSIEFGPGMSSDDDFLMKLWLVGCRIFRVVGGSTIYHFGCSTTRRVRRNRGGREFLLKWGISQHEFTHGYVRATARAGAQALATVPHPGLVGRLKRLLYALRQYPTGDLRGWEPNLPAQLVVQPSDEAAGR

Radius of gyration: 24.46 Å; Cα contacts (8 Å, |Δi|>4): 1307; chains: 2; bounding box: 53×73×56 Å